Protein AF-A0A7S2I4Z0-F1 (afdb_monomer_lite)

InterPro domains:
  IPR001878 Zinc finger, CCHC-type [PS50158] (316-329)
  IPR001878 Zinc finger, CCHC-type [PS50158] (335-350)
  IPR001878 Zinc finger, CCHC-type [SM00343] (315-331)
  IPR001878 Zinc finger, CCHC-type [SM00343] (335-351)
  IPR036875 Zinc finger, CCHC-type superfamily [SSF57756] (309-352)
  IPR039478 Protein FAM184A/B, N-terminal [PF15665] (42-217)

Organism: NCBI:txid1333877

Radius of gyration: 110.77 Å; chains: 1; bounding box: 185×54×298 Å

Sequence (407 aa):
PATRARRKDRRPSLEAWPAGGRMDRDETHNMLSKKVAQLTKVIFHLNTRNDEADLHLSAAHEAHEKEIEQILQDANAKVQRVADAAKAASGGAVAKQVEALKAAFDDERREAMKEVQNLRLTLNARESKNTAAWTERIQKMSSEVLAMKQQAAQQATEFKAALHKADERHAAKQAELEDQHKAEVERLTNEHDATLQASSQREREAREAAEAELRQSFDTQLAEVVRRLDERSGRVTELETELQEANRRLQEGLASGDDALRRAQEERAQLSAELERCRADLAAAGTAAEEAAARAAEATAREAAREERKARGPMCYACGEFGHVEARCALRRPRCLECGLPGHLRRECPARPQVAAVRCVVVRDDAEVRSECSAATASTAASAAEAAPAAEDREVRRLAKKLREID

pLDDT: mean 76.95, std 22.09, range [25.97, 98.5]

Structure (mmCIF, N/CA/C/O backbone):
data_AF-A0A7S2I4Z0-F1
#
_entry.id   AF-A0A7S2I4Z0-F1
#
loop_
_atom_site.group_PDB
_atom_site.id
_atom_site.type_symbol
_atom_site.label_atom_id
_atom_site.label_alt_id
_atom_site.label_comp_id
_atom_site.label_asym_id
_atom_site.label_entity_id
_atom_site.label_seq_id
_atom_site.pdbx_PDB_ins_code
_atom_site.Cartn_x
_atom_site.Cartn_y
_atom_site.Cartn_z
_atom_site.occupancy
_atom_site.B_iso_or_equiv
_atom_site.auth_seq_id
_atom_site.auth_comp_id
_atom_site.auth_asym_id
_atom_site.auth_atom_id
_atom_site.pdbx_PDB_model_num
ATOM 1 N N . PRO A 1 1 ? -16.895 10.102 85.262 1.00 39.62 1 PRO A N 1
ATOM 2 C CA . PRO A 1 1 ? -17.394 9.041 86.175 1.00 39.62 1 PRO A CA 1
ATOM 3 C C . PRO A 1 1 ? -18.359 8.092 85.425 1.00 39.62 1 PRO A C 1
ATOM 5 O O . PRO A 1 1 ? -19.395 8.539 84.971 1.00 39.62 1 PRO A O 1
ATOM 8 N N . ALA A 1 2 ? -18.094 6.820 85.149 1.00 40.59 2 ALA A N 1
ATOM 9 C CA . ALA A 1 2 ? -17.121 5.885 85.676 1.00 40.59 2 ALA A CA 1
ATOM 10 C C . ALA A 1 2 ? -16.863 4.780 84.620 1.00 40.59 2 ALA A C 1
ATOM 12 O O . ALA A 1 2 ? -17.765 4.353 83.904 1.00 40.59 2 ALA A O 1
ATOM 13 N N . THR A 1 3 ? -15.590 4.396 84.502 1.00 41.62 3 THR A N 1
ATOM 14 C CA . THR A 1 3 ? -15.087 3.038 84.214 1.00 41.62 3 THR A CA 1
ATOM 15 C C . THR A 1 3 ? -15.778 2.193 83.129 1.00 41.62 3 THR A C 1
ATOM 17 O O . THR A 1 3 ? -16.276 1.098 83.380 1.00 41.62 3 THR A O 1
ATOM 20 N N . ARG A 1 4 ? -15.643 2.598 81.857 1.00 39.31 4 ARG A N 1
ATOM 21 C CA . ARG A 1 4 ? -15.743 1.658 80.723 1.00 39.31 4 ARG A CA 1
ATOM 22 C C . ARG A 1 4 ? -14.470 0.810 80.686 1.00 39.31 4 ARG A C 1
ATOM 24 O O . ARG A 1 4 ? -13.499 1.160 80.017 1.00 39.31 4 ARG A O 1
ATOM 31 N N . ALA A 1 5 ? -14.451 -0.281 81.450 1.00 42.22 5 ALA A N 1
ATOM 32 C CA . ALA A 1 5 ? -13.404 -1.289 81.361 1.00 42.22 5 ALA A CA 1
ATOM 33 C C . ALA A 1 5 ? -13.372 -1.822 79.920 1.00 42.22 5 ALA A C 1
ATOM 35 O O . ALA A 1 5 ? -14.239 -2.590 79.501 1.00 42.22 5 ALA A O 1
ATOM 36 N N . ARG A 1 6 ? -12.386 -1.366 79.138 1.00 41.16 6 ARG A N 1
ATOM 37 C CA . ARG A 1 6 ? -12.014 -1.962 77.855 1.00 41.16 6 ARG A CA 1
ATOM 38 C C . ARG A 1 6 ? -11.678 -3.425 78.134 1.00 41.16 6 ARG A C 1
ATOM 40 O O . ARG A 1 6 ? -10.560 -3.734 78.544 1.00 41.16 6 ARG A O 1
ATOM 47 N N . ARG A 1 7 ? -12.636 -4.332 77.921 1.00 42.47 7 ARG A N 1
ATOM 48 C CA . ARG A 1 7 ? -12.312 -5.739 77.696 1.00 42.47 7 ARG A CA 1
ATOM 49 C C . ARG A 1 7 ? -11.372 -5.739 76.496 1.00 42.47 7 ARG A C 1
ATOM 51 O O . ARG A 1 7 ? -11.757 -5.365 75.396 1.00 42.47 7 ARG A O 1
ATOM 58 N N . LYS A 1 8 ? -10.098 -6.027 76.764 1.00 42.50 8 LYS A N 1
ATOM 59 C CA . LYS A 1 8 ? -9.087 -6.327 75.755 1.00 42.50 8 LYS A CA 1
ATOM 60 C C . LYS A 1 8 ? -9.685 -7.449 74.910 1.00 42.50 8 LYS A C 1
ATOM 62 O O . LYS A 1 8 ? -9.740 -8.583 75.383 1.00 42.50 8 LYS A O 1
ATOM 67 N N . ASP A 1 9 ? -10.154 -7.124 73.709 1.00 39.38 9 ASP A N 1
ATOM 68 C CA . ASP A 1 9 ? -10.443 -8.101 72.666 1.00 39.38 9 ASP A CA 1
ATOM 69 C C . ASP A 1 9 ? -9.125 -8.804 72.334 1.00 39.38 9 ASP A C 1
ATOM 71 O O . ASP A 1 9 ? -8.406 -8.453 71.402 1.00 39.38 9 ASP A O 1
ATOM 75 N N . ARG A 1 10 ? -8.765 -9.804 73.143 1.00 44.16 10 ARG A N 1
ATOM 76 C CA . ARG A 1 10 ? -7.852 -10.861 72.729 1.00 44.16 10 ARG A CA 1
ATOM 77 C C . ARG A 1 10 ? -8.637 -11.719 71.743 1.00 44.16 10 ARG A C 1
ATOM 79 O O . ARG A 1 10 ? -9.076 -12.812 72.084 1.00 44.16 10 ARG A O 1
ATOM 86 N N . ARG A 1 11 ? -8.846 -11.215 70.521 1.00 42.38 11 ARG A N 1
ATOM 87 C CA . ARG A 1 11 ? -9.085 -12.119 69.395 1.00 42.38 11 ARG A CA 1
ATOM 88 C C . ARG A 1 11 ? -7.871 -13.050 69.353 1.00 42.38 11 ARG A C 1
ATOM 90 O O . ARG A 1 11 ? -6.747 -12.540 69.367 1.00 42.38 11 ARG A O 1
ATOM 97 N N . PRO A 1 12 ? -8.053 -14.380 69.359 1.00 43.62 12 PRO A N 1
ATOM 98 C CA . PRO A 1 12 ? -6.963 -15.278 69.028 1.00 43.62 12 PRO A CA 1
ATOM 99 C C . PRO A 1 12 ? -6.443 -14.826 67.666 1.00 43.62 12 PRO A C 1
ATOM 101 O O . PRO A 1 12 ? -7.236 -14.664 66.737 1.00 43.62 12 PRO A O 1
ATOM 104 N N . SER A 1 13 ? -5.147 -14.534 67.576 1.00 47.03 13 SER A N 1
ATOM 105 C CA . SER A 1 13 ? -4.494 -14.305 66.294 1.00 47.03 13 SER A CA 1
ATOM 106 C C . SER A 1 13 ? -4.725 -15.568 65.471 1.00 47.03 13 SER A C 1
ATOM 108 O O . SER A 1 13 ? -4.127 -16.603 65.753 1.00 47.03 13 SER A O 1
ATOM 110 N N . LEU A 1 14 ? -5.679 -15.519 64.541 1.00 52.72 14 LEU A N 1
ATOM 111 C CA . LEU A 1 14 ? -5.873 -16.561 63.546 1.00 52.72 14 LEU A CA 1
ATOM 112 C C . LEU A 1 14 ? -4.606 -16.536 62.700 1.00 52.72 14 LEU A C 1
ATOM 114 O O . LEU A 1 14 ? -4.441 -15.645 61.871 1.00 52.72 14 LEU A O 1
ATOM 118 N N . GLU A 1 15 ? -3.684 -17.454 62.983 1.00 53.59 15 GLU A N 1
ATOM 119 C CA . GLU A 1 15 ? -2.515 -17.691 62.145 1.00 53.59 15 GLU A CA 1
ATOM 120 C C . GLU A 1 15 ? -3.010 -17.894 60.708 1.00 53.59 15 GLU A C 1
ATOM 122 O O . GLU A 1 15 ? -3.725 -18.853 60.396 1.00 53.59 15 GLU A O 1
ATOM 127 N N . ALA A 1 16 ? -2.710 -16.911 59.857 1.00 57.97 16 ALA A N 1
ATOM 128 C CA . ALA A 1 16 ? -3.032 -16.951 58.445 1.00 57.97 16 ALA A CA 1
ATOM 129 C C . ALA A 1 16 ? -2.301 -18.140 57.815 1.00 57.97 16 ALA A C 1
ATOM 131 O O . ALA A 1 16 ? -1.115 -18.356 58.064 1.00 57.97 16 ALA A O 1
ATOM 132 N N . TRP A 1 17 ? -3.019 -18.925 57.013 1.00 56.53 17 TRP A N 1
ATOM 133 C CA . TRP A 1 17 ? -2.423 -20.025 56.262 1.00 56.53 17 TRP A CA 1
ATOM 134 C C . TRP A 1 17 ? -1.364 -19.470 55.301 1.00 56.53 17 TRP A C 1
ATOM 136 O O . TRP A 1 17 ? -1.686 -18.546 54.549 1.00 56.53 17 TRP A O 1
ATOM 146 N N . PRO A 1 18 ? -0.125 -19.994 55.295 1.00 50.50 18 PRO A N 1
ATOM 147 C CA . PRO A 1 18 ? 0.865 -19.565 54.326 1.00 50.50 18 PRO A CA 1
ATOM 148 C C . PRO A 1 18 ? 0.427 -20.055 52.944 1.00 50.50 18 PRO A C 1
ATOM 150 O O . PRO A 1 18 ? 0.308 -21.253 52.685 1.00 50.50 18 PRO A O 1
ATOM 153 N N . ALA A 1 19 ? 0.132 -19.108 52.060 1.00 53.25 19 ALA A N 1
ATOM 154 C CA . ALA A 1 19 ? -0.179 -19.396 50.674 1.00 53.25 19 ALA A CA 1
ATOM 155 C C . ALA A 1 19 ? 1.104 -19.842 49.954 1.00 53.25 19 ALA A C 1
ATOM 157 O O . ALA A 1 19 ? 2.023 -19.046 49.786 1.00 53.25 19 ALA A O 1
ATOM 158 N N . GLY A 1 20 ? 1.146 -21.101 49.502 1.00 55.28 20 GLY A N 1
ATOM 159 C CA . GLY A 1 20 ? 2.001 -21.485 48.372 1.00 55.28 20 GLY A CA 1
ATOM 160 C C . GLY A 1 20 ? 3.216 -22.385 48.628 1.00 55.28 20 GLY A C 1
ATOM 161 O O . GLY A 1 20 ? 4.209 -22.234 47.925 1.00 55.28 20 GLY A O 1
ATOM 162 N N . GLY A 1 21 ? 3.154 -23.363 49.538 1.00 56.47 21 GLY A N 1
ATOM 163 C CA . GLY A 1 21 ? 4.144 -24.453 49.609 1.00 56.47 21 GLY A CA 1
ATOM 164 C C . GLY A 1 21 ? 3.469 -25.816 49.777 1.00 56.47 21 GLY A C 1
ATOM 165 O O . GLY A 1 21 ? 2.494 -25.914 50.518 1.00 56.47 21 GLY A O 1
ATOM 166 N N . ARG A 1 22 ? 3.956 -26.868 49.091 1.00 59.41 22 ARG A N 1
ATOM 167 C CA . ARG A 1 22 ? 3.558 -28.267 49.355 1.00 59.41 22 ARG A CA 1
ATOM 168 C C . ARG A 1 22 ? 3.965 -28.609 50.791 1.00 59.41 22 ARG A C 1
ATOM 170 O O . ARG A 1 22 ? 5.100 -29.008 51.018 1.00 59.41 22 ARG A O 1
ATOM 177 N N . MET A 1 23 ? 3.064 -28.384 51.742 1.00 58.22 23 MET A N 1
ATOM 178 C CA . MET A 1 23 ? 3.255 -28.811 53.124 1.00 58.22 23 MET A CA 1
ATOM 179 C C . MET A 1 23 ? 3.279 -30.338 53.155 1.00 58.22 23 MET A C 1
ATOM 181 O O . MET A 1 23 ? 2.482 -30.984 52.468 1.00 58.22 23 MET A O 1
ATOM 185 N N . ASP A 1 24 ? 4.205 -30.903 53.925 1.00 67.81 24 ASP A N 1
ATOM 186 C CA . ASP A 1 24 ? 4.286 -32.346 54.108 1.00 67.81 24 ASP A CA 1
ATOM 187 C C . ASP A 1 24 ? 2.973 -32.871 54.718 1.00 67.81 24 ASP A C 1
ATOM 189 O O . ASP A 1 24 ? 2.269 -32.163 55.454 1.00 67.81 24 ASP A O 1
ATOM 193 N N . ARG A 1 25 ? 2.598 -34.111 54.387 1.00 72.69 25 ARG A N 1
ATOM 194 C CA . ARG A 1 25 ? 1.317 -34.698 54.817 1.00 72.69 25 ARG A CA 1
ATOM 195 C C . ARG A 1 25 ? 1.189 -34.661 56.343 1.00 72.69 25 ARG A C 1
ATOM 197 O O . ARG A 1 25 ? 0.108 -34.387 56.861 1.00 72.69 25 ARG A O 1
ATOM 204 N N . ASP A 1 26 ? 2.302 -34.836 57.045 1.00 75.62 26 ASP A N 1
ATOM 205 C CA . ASP A 1 26 ? 2.349 -34.821 58.503 1.00 75.62 26 ASP A CA 1
ATOM 206 C C . ASP A 1 26 ? 2.212 -33.399 59.077 1.00 75.62 26 ASP A C 1
ATOM 208 O O . ASP A 1 26 ? 1.552 -33.210 60.099 1.00 75.62 26 ASP A O 1
ATOM 212 N N . GLU A 1 27 ? 2.717 -32.371 58.390 1.00 75.69 27 GLU A N 1
ATOM 213 C CA . GLU A 1 27 ? 2.558 -30.959 58.773 1.00 75.69 27 GLU A CA 1
ATOM 214 C C . GLU A 1 27 ? 1.107 -30.480 58.635 1.00 75.69 27 GLU A C 1
ATOM 216 O O . GLU A 1 27 ? 0.560 -29.847 59.546 1.00 75.69 27 GLU A O 1
ATOM 221 N N . THR A 1 28 ? 0.452 -30.833 57.524 1.00 75.44 28 THR A N 1
ATOM 222 C CA . THR A 1 28 ? -0.976 -30.537 57.319 1.00 75.44 28 THR A CA 1
ATOM 223 C C . THR A 1 28 ? -1.849 -31.273 58.331 1.00 75.44 28 THR A C 1
ATOM 225 O O . THR A 1 28 ? -2.746 -30.662 58.917 1.00 75.44 28 THR A O 1
ATOM 228 N N . HIS A 1 29 ? -1.552 -32.547 58.613 1.00 78.81 29 HIS A N 1
ATOM 229 C CA . HIS A 1 29 ? -2.239 -33.330 59.637 1.00 78.81 29 HIS A CA 1
ATOM 230 C C . HIS A 1 29 ? -2.049 -32.729 61.038 1.00 78.81 29 HIS A C 1
ATOM 232 O O . HIS A 1 29 ? -2.997 -32.678 61.822 1.00 78.81 29 HIS A O 1
ATOM 238 N N . ASN A 1 30 ? -0.863 -32.204 61.354 1.00 82.12 30 ASN A N 1
ATOM 239 C CA . ASN A 1 30 ? -0.581 -31.557 62.636 1.00 82.12 30 ASN A CA 1
ATOM 240 C C . ASN A 1 30 ? -1.307 -30.199 62.766 1.00 82.12 30 ASN A C 1
ATOM 242 O O . ASN A 1 30 ? -1.891 -29.906 63.810 1.00 82.12 30 ASN A O 1
ATOM 246 N N . MET A 1 31 ? -1.380 -29.392 61.698 1.00 79.88 31 MET A N 1
ATOM 247 C CA . MET A 1 31 ? -2.215 -28.176 61.671 1.00 79.88 31 MET A CA 1
ATOM 248 C C . MET A 1 31 ? -3.712 -28.483 61.786 1.00 79.88 31 MET A C 1
ATOM 250 O O . MET A 1 31 ? -4.419 -27.804 62.533 1.00 79.88 31 MET A O 1
ATOM 254 N N . LEU A 1 32 ? -4.200 -29.504 61.077 1.00 79.31 32 LEU A N 1
ATOM 255 C CA . LEU A 1 32 ? -5.574 -29.992 61.197 1.00 79.31 32 LEU A CA 1
ATOM 256 C C . LEU A 1 32 ? -5.852 -30.448 62.629 1.00 79.31 32 LEU A C 1
ATOM 258 O O . LEU A 1 32 ? -6.835 -30.012 63.214 1.00 79.31 32 LEU A O 1
ATOM 262 N N . SER A 1 33 ? -4.947 -31.217 63.231 1.00 83.62 33 SER A N 1
ATOM 263 C CA . SER A 1 33 ? -5.052 -31.675 64.621 1.00 83.62 33 SER A CA 1
ATOM 264 C C . SER A 1 33 ? -5.097 -30.503 65.608 1.00 83.62 33 SER A C 1
ATOM 266 O O . SER A 1 33 ? -5.930 -30.491 66.513 1.00 83.62 33 SER A O 1
ATOM 268 N N . LYS A 1 34 ? -4.276 -29.462 65.405 1.00 86.88 34 LYS A N 1
ATOM 269 C CA . LYS A 1 34 ? -4.319 -28.223 66.205 1.00 86.88 34 LYS A CA 1
ATOM 270 C C . LYS A 1 34 ? -5.639 -27.472 66.033 1.00 86.88 34 LYS A C 1
ATOM 272 O O . LYS A 1 34 ? -6.193 -26.999 67.023 1.00 86.88 34 LYS A O 1
ATOM 277 N N . LYS A 1 35 ? -6.169 -27.379 64.809 1.00 86.56 35 LYS A N 1
ATOM 278 C CA . LYS A 1 35 ? -7.474 -26.754 64.538 1.00 86.56 35 LYS A CA 1
ATOM 279 C C . LYS A 1 35 ? -8.634 -27.552 65.123 1.00 86.56 35 LYS A C 1
ATOM 281 O O . LYS A 1 35 ? -9.536 -26.949 65.693 1.00 86.56 35 LYS A O 1
ATOM 286 N N . VAL A 1 36 ? -8.591 -28.880 65.036 1.00 86.69 36 VAL A N 1
ATOM 287 C CA . VAL A 1 36 ? -9.553 -29.778 65.682 1.00 86.69 36 VAL A CA 1
ATOM 288 C C . VAL A 1 36 ? -9.501 -29.565 67.192 1.00 86.69 36 VAL A C 1
ATOM 290 O O . VAL A 1 36 ? -10.533 -29.288 67.782 1.00 86.69 36 VAL A O 1
ATOM 293 N N . ALA A 1 37 ? -8.318 -29.546 67.813 1.00 86.06 37 ALA A N 1
ATOM 294 C CA . ALA A 1 37 ? -8.177 -29.274 69.245 1.00 86.06 37 ALA A CA 1
ATOM 295 C C . ALA A 1 37 ? -8.682 -27.874 69.651 1.00 86.06 37 ALA A C 1
ATOM 297 O O . ALA A 1 37 ? -9.336 -27.725 70.686 1.00 86.06 37 ALA A O 1
ATOM 298 N N . GLN A 1 38 ? -8.420 -26.841 68.840 1.00 83.88 38 GLN A N 1
ATOM 299 C CA . GLN A 1 38 ? -8.950 -25.490 69.061 1.00 83.88 38 GLN A CA 1
ATOM 300 C C . GLN A 1 38 ? -10.481 -25.452 68.961 1.00 83.88 38 GLN A C 1
ATOM 302 O O . GLN A 1 38 ? -11.123 -24.872 69.835 1.00 83.88 38 GLN A O 1
ATOM 307 N N . LEU A 1 39 ? -11.070 -26.091 67.946 1.00 88.56 39 LEU A N 1
ATOM 308 C CA . LEU A 1 39 ? -12.522 -26.224 67.795 1.00 88.56 39 LEU A CA 1
ATOM 309 C C . LEU A 1 39 ? -13.133 -27.000 68.960 1.00 88.56 39 LEU A C 1
ATOM 311 O O . LEU A 1 39 ? -14.083 -26.509 69.557 1.00 88.56 39 LEU A O 1
ATOM 315 N N . THR A 1 40 ? -12.553 -28.134 69.356 1.00 90.62 40 THR A N 1
ATOM 316 C CA . THR A 1 40 ? -12.998 -28.913 70.521 1.00 90.62 40 THR A CA 1
ATOM 317 C C . THR A 1 40 ? -12.988 -28.063 71.790 1.00 90.62 40 THR A C 1
ATOM 319 O O . THR A 1 40 ? -13.932 -28.121 72.571 1.00 90.62 40 THR A O 1
ATOM 322 N N . LYS A 1 41 ? -11.975 -27.207 71.980 1.00 92.44 41 LYS A N 1
ATOM 323 C CA . LYS A 1 41 ? -11.907 -26.283 73.123 1.00 92.44 41 LYS A CA 1
ATOM 324 C C . LYS A 1 41 ? -12.993 -25.204 73.082 1.00 92.44 41 LYS A C 1
ATOM 326 O O . LYS A 1 41 ? -13.542 -24.859 74.126 1.00 92.44 41 LYS A O 1
ATOM 331 N N . VAL A 1 42 ? -13.302 -24.666 71.902 1.00 90.88 42 VAL A N 1
ATOM 332 C CA . VAL A 1 42 ? -14.384 -23.683 71.723 1.00 90.88 42 VAL A CA 1
ATOM 333 C C . VAL A 1 42 ? -15.750 -24.333 71.931 1.00 90.88 42 VAL A C 1
ATOM 335 O O . VAL A 1 42 ? -16.574 -23.759 72.634 1.00 90.88 42 V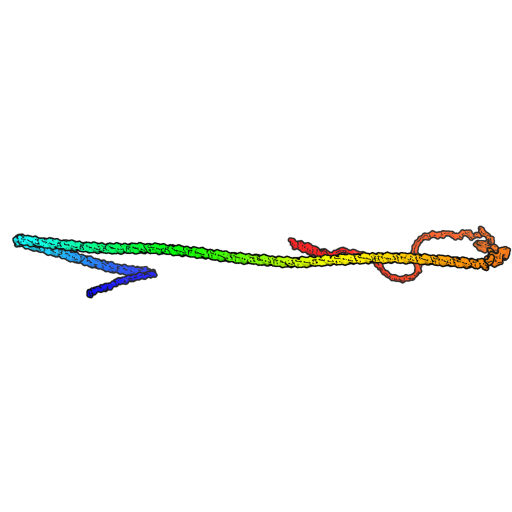AL A O 1
ATOM 338 N N . ILE A 1 43 ? -15.971 -25.528 71.378 1.00 89.56 43 ILE A N 1
ATOM 339 C CA . ILE A 1 43 ? -17.200 -26.311 71.561 1.00 89.56 43 ILE A CA 1
ATOM 340 C C . ILE A 1 43 ? -17.392 -26.631 73.039 1.00 89.56 43 ILE A C 1
ATOM 342 O O . ILE A 1 43 ? -18.462 -26.369 73.571 1.00 89.56 43 ILE A O 1
ATOM 346 N N . PHE A 1 44 ? -16.349 -27.107 73.724 1.00 93.50 44 PHE A N 1
ATOM 347 C CA . PHE A 1 44 ? -16.402 -27.351 75.162 1.00 93.50 44 PHE A CA 1
ATOM 348 C C . PHE A 1 44 ? -16.779 -26.080 75.924 1.00 93.50 44 PHE A C 1
ATOM 350 O O . PHE A 1 44 ? -17.721 -26.109 76.696 1.00 93.50 44 PHE A O 1
ATOM 357 N N . HIS A 1 45 ? -16.125 -24.943 75.660 1.00 90.88 45 HIS A N 1
ATOM 358 C CA . HIS A 1 45 ? -16.447 -23.691 76.350 1.00 90.88 45 HIS A CA 1
ATOM 359 C C . HIS A 1 45 ? -17.875 -23.198 76.051 1.00 90.88 45 HIS A C 1
ATOM 361 O O . HIS A 1 45 ? -18.532 -22.657 76.941 1.00 90.88 45 HIS A O 1
ATOM 367 N N . LEU A 1 46 ? -18.354 -23.331 74.813 1.00 90.50 46 LEU A N 1
ATOM 368 C CA . LEU A 1 46 ? -19.725 -22.964 74.455 1.00 90.50 46 LEU A CA 1
ATOM 369 C C . LEU A 1 46 ? -20.734 -23.872 75.150 1.00 90.50 46 LEU A C 1
ATOM 371 O O . LEU A 1 46 ? -21.681 -23.350 75.724 1.00 90.50 46 LEU A O 1
ATOM 375 N N . ASN A 1 47 ? -20.491 -25.182 75.160 1.00 92.62 47 ASN A N 1
ATOM 376 C CA . ASN A 1 47 ? -21.332 -26.144 75.861 1.00 92.62 47 ASN A CA 1
ATOM 377 C C . ASN A 1 47 ? -21.314 -25.873 77.361 1.00 92.62 47 ASN A C 1
ATOM 379 O O . ASN A 1 47 ? -22.375 -25.661 77.910 1.00 92.62 47 ASN A O 1
ATOM 383 N N . THR A 1 48 ? -20.149 -25.705 77.996 1.00 92.69 48 THR A N 1
ATOM 384 C CA . THR A 1 48 ? -20.063 -25.340 79.420 1.00 92.69 48 THR A CA 1
ATOM 385 C C . THR A 1 48 ? -20.837 -24.065 79.727 1.00 92.69 48 THR A C 1
ATOM 387 O O . THR A 1 48 ? -21.537 -23.998 80.725 1.00 92.69 48 THR A O 1
ATOM 390 N N . ARG A 1 49 ? -20.752 -23.045 78.867 1.00 92.44 49 ARG A N 1
ATOM 391 C CA . ARG A 1 49 ? -21.486 -21.793 79.075 1.00 92.44 49 ARG A CA 1
ATOM 392 C C . ARG A 1 49 ? -22.992 -21.949 78.852 1.00 92.44 49 ARG A C 1
ATOM 394 O O . ARG A 1 49 ? -23.769 -21.223 79.464 1.00 92.44 49 ARG A O 1
ATOM 401 N N . ASN A 1 50 ? -23.393 -22.842 77.953 1.00 91.88 50 ASN A N 1
ATOM 402 C CA . ASN A 1 50 ? -24.790 -23.186 77.737 1.00 91.88 50 ASN A CA 1
ATOM 403 C C . ASN A 1 50 ? -25.328 -24.006 78.916 1.00 91.88 50 ASN A C 1
ATOM 405 O O . ASN A 1 50 ? -26.345 -23.632 79.476 1.00 91.88 50 ASN A O 1
ATOM 409 N N . ASP A 1 51 ? -24.579 -25.011 79.369 1.00 92.75 51 ASP A N 1
ATOM 410 C CA . ASP A 1 51 ? -24.860 -25.817 80.557 1.00 92.75 51 ASP A CA 1
ATOM 411 C C . ASP A 1 51 ? -24.976 -24.921 81.804 1.00 92.75 51 ASP A C 1
ATOM 413 O O . ASP A 1 51 ? -25.907 -25.071 82.587 1.00 92.75 51 ASP A O 1
ATOM 417 N N . GLU A 1 52 ? -24.080 -23.939 81.977 1.00 92.44 52 GLU A N 1
ATOM 418 C CA . GLU A 1 52 ? -24.163 -22.913 83.030 1.00 92.44 52 GLU A CA 1
ATOM 419 C C . GLU A 1 52 ? -25.441 -22.066 82.913 1.00 92.44 52 GLU A C 1
ATOM 421 O O . GLU A 1 52 ? -26.081 -21.770 83.922 1.00 92.44 52 GLU A O 1
ATOM 426 N N . ALA A 1 53 ? -25.832 -21.664 81.699 1.00 90.69 53 ALA A N 1
ATOM 427 C CA . ALA A 1 53 ? -27.062 -20.904 81.473 1.00 90.69 53 ALA A CA 1
ATOM 428 C C . ALA A 1 53 ? -28.316 -21.744 81.766 1.00 90.69 53 ALA A C 1
ATOM 430 O O . ALA A 1 53 ? -29.252 -21.241 82.390 1.00 90.69 53 ALA A O 1
ATOM 431 N N . ASP A 1 54 ? -28.306 -23.018 81.381 1.00 91.69 54 ASP A N 1
ATOM 432 C CA . ASP A 1 54 ? -29.372 -23.981 81.649 1.00 91.69 54 ASP A CA 1
ATOM 433 C C . ASP A 1 54 ? -29.478 -24.269 83.156 1.00 91.69 54 ASP A C 1
ATOM 435 O O . ASP A 1 54 ? -30.576 -24.257 83.713 1.00 91.69 54 ASP A O 1
ATOM 439 N N . LEU A 1 55 ? -28.345 -24.402 83.855 1.00 93.75 55 LEU A N 1
ATOM 440 C CA . LEU A 1 55 ? -28.274 -24.476 85.319 1.00 93.75 55 LEU A CA 1
ATOM 441 C C . LEU A 1 55 ? -28.867 -23.226 85.983 1.00 93.75 55 LEU A C 1
ATOM 443 O O . LEU A 1 55 ? -29.632 -23.348 86.939 1.00 93.75 55 LEU A O 1
ATOM 447 N N . HIS A 1 56 ? -28.555 -22.024 85.485 1.00 92.19 56 HIS A N 1
ATOM 448 C CA . HIS A 1 56 ? -29.128 -20.778 86.005 1.00 92.19 56 HIS A CA 1
ATOM 449 C C . HIS A 1 56 ? -30.643 -20.693 85.792 1.00 92.19 56 HIS A C 1
ATOM 451 O O . HIS A 1 56 ? -31.359 -20.274 86.704 1.00 92.19 56 HIS A O 1
ATOM 457 N N . LEU A 1 57 ? -31.134 -21.095 84.617 1.00 90.38 57 LEU A N 1
ATOM 458 C CA . LEU A 1 57 ? -32.567 -21.157 84.324 1.00 90.38 57 LEU A CA 1
ATOM 459 C C . LEU A 1 57 ? -33.277 -22.171 85.226 1.00 90.38 57 LEU A C 1
ATOM 461 O O . LEU A 1 57 ? -34.308 -21.840 85.809 1.00 90.38 57 LEU A O 1
ATOM 465 N N . SER A 1 58 ? -32.703 -23.364 85.399 1.00 91.50 58 SER A N 1
ATOM 466 C CA . SER A 1 58 ? -33.249 -24.402 86.279 1.00 91.50 58 SER A CA 1
ATOM 467 C C . SER A 1 58 ? -33.282 -23.943 87.737 1.00 91.50 58 SER A C 1
ATOM 469 O O . SER A 1 58 ? -34.297 -24.098 88.408 1.00 91.50 58 SER A O 1
ATOM 471 N N . ALA A 1 59 ? -32.217 -23.299 88.222 1.00 93.38 59 ALA A N 1
ATOM 472 C CA . ALA A 1 59 ? -32.166 -22.768 89.582 1.00 93.38 59 ALA A CA 1
ATOM 473 C C . ALA A 1 59 ? -33.207 -21.660 89.820 1.00 93.38 59 ALA A C 1
ATOM 475 O O . ALA A 1 59 ? -33.822 -21.613 90.885 1.00 93.38 59 ALA A O 1
ATOM 476 N N . ALA A 1 60 ? -33.427 -20.777 88.838 1.00 90.25 60 ALA A N 1
ATOM 477 C CA . ALA A 1 60 ? -34.475 -19.760 88.913 1.00 90.25 60 ALA A CA 1
ATOM 478 C C . ALA A 1 60 ? -35.879 -20.388 88.912 1.00 90.25 60 ALA A C 1
ATOM 480 O O . ALA A 1 60 ? -36.739 -19.960 89.679 1.00 90.25 60 ALA A O 1
ATOM 481 N N . HIS A 1 61 ? -36.098 -21.428 88.101 1.00 92.62 61 HIS A N 1
ATOM 482 C CA . HIS A 1 61 ? -37.353 -22.178 88.080 1.00 92.62 61 HIS A CA 1
ATOM 483 C C . HIS A 1 61 ? -37.637 -22.850 89.428 1.00 92.62 61 HIS A C 1
ATOM 485 O O . HIS A 1 61 ? -38.694 -22.622 90.006 1.00 92.62 61 HIS A O 1
ATOM 491 N N . GLU A 1 62 ? -36.674 -23.596 89.978 1.00 93.31 62 GLU A N 1
ATOM 492 C CA . GLU A 1 62 ? -36.810 -24.248 91.286 1.00 93.31 62 GLU A CA 1
ATOM 493 C C . GLU A 1 62 ? -37.038 -23.244 92.423 1.00 93.31 62 GLU A C 1
ATOM 495 O O . GLU A 1 62 ? -37.776 -23.524 93.368 1.00 93.31 62 GLU A O 1
ATOM 500 N N . ALA A 1 63 ? -36.393 -22.074 92.367 1.00 92.69 63 ALA A N 1
ATOM 501 C CA . ALA A 1 63 ? -36.611 -21.015 93.347 1.00 92.69 63 ALA A CA 1
ATOM 502 C C . ALA A 1 63 ? -38.052 -20.486 93.285 1.00 92.69 63 ALA A C 1
ATOM 504 O O . ALA A 1 63 ? -38.692 -20.352 94.328 1.00 92.69 63 ALA A O 1
ATOM 505 N N . HIS A 1 64 ? -38.577 -20.245 92.079 1.00 89.50 64 HIS A N 1
ATOM 506 C CA . HIS A 1 64 ? -39.966 -19.831 91.891 1.00 89.50 64 HIS A CA 1
ATOM 507 C C . HIS A 1 64 ? -40.966 -20.925 92.283 1.00 89.50 64 HIS A C 1
ATOM 509 O O . HIS A 1 64 ? -41.976 -20.614 92.905 1.00 89.50 64 HIS A O 1
ATOM 515 N N . GLU A 1 65 ? -40.693 -22.198 91.992 1.00 92.94 65 GLU A N 1
ATOM 516 C CA . GLU A 1 65 ? -41.545 -23.312 92.430 1.00 92.94 65 GLU A CA 1
ATOM 517 C C . GLU A 1 65 ? -41.619 -23.402 93.957 1.00 92.94 65 GLU A C 1
ATOM 519 O O . GLU A 1 65 ? -42.715 -23.488 94.510 1.00 92.94 65 GLU A O 1
ATOM 524 N N . LYS A 1 66 ? -40.480 -23.281 94.653 1.00 92.94 66 LYS A N 1
ATOM 525 C CA . LYS A 1 66 ? -40.444 -23.242 96.125 1.00 92.94 66 LYS A CA 1
ATOM 526 C C . LYS A 1 66 ? -41.210 -22.048 96.691 1.00 92.94 66 LYS A C 1
ATOM 528 O O . LYS A 1 66 ? -41.911 -22.192 97.690 1.00 92.94 66 LYS A O 1
ATOM 533 N N . GLU A 1 67 ? -41.096 -20.879 96.065 1.00 93.69 67 GLU A N 1
ATOM 534 C CA . GLU A 1 67 ? -41.839 -19.682 96.470 1.00 93.69 67 GLU A CA 1
ATOM 535 C C . GLU A 1 67 ? -43.354 -19.874 96.288 1.00 93.69 67 GLU A C 1
ATOM 537 O O . GLU A 1 67 ? -44.128 -19.557 97.191 1.00 93.69 67 GLU A O 1
ATOM 542 N N . ILE A 1 68 ? -43.787 -20.479 95.175 1.00 90.00 68 ILE A N 1
ATOM 543 C CA . ILE A 1 68 ? -45.193 -20.836 94.934 1.00 90.00 68 ILE A CA 1
ATOM 544 C C . ILE A 1 68 ? -45.689 -21.829 95.991 1.00 90.00 68 ILE A C 1
ATOM 546 O O . ILE A 1 68 ? -46.752 -21.618 96.576 1.00 90.00 68 ILE A O 1
ATOM 550 N N . GLU A 1 69 ? -44.931 -22.891 96.269 1.00 91.25 69 GLU A N 1
ATOM 551 C CA . GLU A 1 69 ? -45.275 -23.871 97.303 1.00 91.25 69 GLU A CA 1
ATOM 552 C C . GLU A 1 69 ? -45.405 -23.219 98.682 1.00 91.25 69 GLU A C 1
ATOM 554 O O . GLU A 1 69 ? -46.364 -23.494 99.407 1.00 91.25 69 GLU A O 1
ATOM 559 N N . GLN A 1 70 ? -44.490 -22.313 99.029 1.00 92.12 70 GLN A N 1
ATOM 560 C CA . GLN A 1 70 ? -44.523 -21.590 100.295 1.00 92.12 70 GLN A CA 1
ATOM 561 C C . GLN A 1 70 ? -45.736 -20.655 100.389 1.00 92.12 70 GLN A C 1
ATOM 563 O O . GLN A 1 70 ? -46.427 -20.656 101.409 1.00 92.12 70 GLN A O 1
ATOM 568 N N . ILE A 1 71 ? -46.064 -19.925 99.317 1.00 88.69 71 ILE A N 1
ATOM 569 C CA . ILE A 1 71 ? -47.275 -19.092 99.241 1.00 88.69 71 ILE A CA 1
ATOM 570 C C . ILE A 1 71 ? -48.535 -19.951 99.412 1.00 88.69 71 ILE A C 1
ATOM 572 O O . ILE A 1 71 ? -49.447 -19.564 100.145 1.00 88.69 71 ILE A O 1
ATOM 576 N N . LEU A 1 72 ? -48.596 -21.126 98.775 1.00 87.94 72 LEU A N 1
ATOM 577 C CA . LEU A 1 72 ? -49.726 -22.052 98.897 1.00 87.94 72 LEU A CA 1
ATOM 578 C C . LEU A 1 72 ? -49.863 -22.609 100.319 1.00 87.94 72 LEU A C 1
ATOM 580 O O . LEU A 1 72 ? -50.976 -22.676 100.847 1.00 87.94 72 LEU A O 1
ATOM 584 N N . GLN A 1 73 ? -48.752 -22.984 100.956 1.00 88.00 73 GLN A N 1
ATOM 585 C CA . GLN A 1 73 ? -48.738 -23.446 102.346 1.00 88.00 73 GLN A CA 1
ATOM 586 C C . GLN A 1 73 ? -49.192 -22.343 103.306 1.00 88.00 73 GLN A C 1
ATOM 588 O O . GLN A 1 73 ? -50.064 -22.583 104.142 1.00 88.00 73 GLN A O 1
ATOM 593 N N . ASP A 1 74 ? -48.677 -21.123 103.149 1.00 86.69 74 ASP A N 1
ATOM 594 C CA . ASP A 1 74 ? -49.064 -19.971 103.963 1.00 86.69 74 ASP A CA 1
ATOM 595 C C . ASP A 1 74 ? -50.533 -19.585 103.760 1.00 86.69 74 ASP A C 1
ATOM 597 O O . ASP A 1 74 ? -51.230 -19.270 104.730 1.00 86.69 74 ASP A O 1
ATOM 601 N N . ALA A 1 75 ? -51.034 -19.635 102.523 1.00 83.00 75 ALA A N 1
ATOM 602 C CA . ALA A 1 75 ? -52.440 -19.404 102.212 1.00 83.00 75 ALA A CA 1
ATOM 603 C C . ALA A 1 75 ? -53.333 -20.461 102.876 1.00 83.00 75 ALA A C 1
ATOM 605 O O . ALA A 1 75 ? -54.285 -20.106 103.572 1.00 83.00 75 ALA A O 1
ATOM 606 N N . ASN A 1 76 ? -52.993 -21.746 102.746 1.00 83.94 76 ASN A N 1
ATOM 607 C CA . ASN A 1 76 ? -53.731 -22.837 103.382 1.00 83.94 76 ASN A CA 1
ATOM 608 C C . ASN A 1 76 ? -53.700 -22.739 104.913 1.00 83.94 76 ASN A C 1
ATOM 610 O O . ASN A 1 76 ? -54.737 -22.901 105.555 1.00 83.94 76 ASN A O 1
ATOM 614 N N . ALA A 1 77 ? -52.551 -22.400 105.504 1.00 87.06 77 ALA A N 1
ATOM 615 C CA . ALA A 1 77 ? -52.425 -22.197 106.943 1.00 87.06 77 ALA A CA 1
ATOM 616 C C . ALA A 1 77 ? -53.259 -20.998 107.427 1.00 87.06 77 ALA A C 1
ATOM 618 O O . ALA A 1 77 ? -53.897 -21.074 108.478 1.00 87.06 77 ALA A O 1
ATOM 619 N N . LYS A 1 78 ? -53.301 -19.893 106.669 1.00 82.44 78 LYS A N 1
ATOM 620 C CA . LYS A 1 78 ? -54.176 -18.743 106.960 1.00 82.44 78 LYS A CA 1
ATOM 621 C C . LYS A 1 78 ? -55.654 -19.128 106.858 1.00 82.44 78 LYS A C 1
ATOM 623 O O . LYS A 1 78 ? -56.413 -18.810 107.770 1.00 82.44 78 LYS A O 1
ATOM 628 N N . VAL A 1 79 ? -56.057 -19.854 105.812 1.00 81.00 79 VAL A N 1
ATOM 629 C CA . VAL A 1 79 ? -57.435 -20.349 105.633 1.00 81.00 79 VAL A CA 1
ATOM 630 C C . VAL A 1 79 ? -57.848 -21.257 106.792 1.00 81.00 79 VAL A C 1
ATOM 632 O O . VAL A 1 79 ? -58.928 -21.071 107.348 1.00 81.00 79 VAL A O 1
ATOM 635 N N . GLN A 1 80 ? -56.983 -22.185 107.209 1.00 81.31 80 GLN A N 1
ATOM 636 C CA . GLN A 1 80 ? -57.232 -23.069 108.353 1.00 81.31 80 GLN A CA 1
ATOM 637 C C . GLN A 1 80 ? -57.391 -22.286 109.660 1.00 81.31 80 GLN A C 1
ATOM 639 O O . GLN A 1 80 ? -58.378 -22.481 110.364 1.00 81.31 80 GLN A O 1
ATOM 644 N N . ARG A 1 81 ? -56.496 -21.330 109.951 1.00 82.06 81 ARG A N 1
ATOM 645 C CA . ARG A 1 81 ? -56.602 -20.477 111.150 1.00 82.06 81 ARG A CA 1
ATOM 646 C C . ARG A 1 81 ? -57.910 -19.693 111.192 1.00 82.06 81 ARG A C 1
ATOM 648 O O . ARG A 1 81 ? -58.527 -19.594 112.248 1.00 82.06 81 ARG A O 1
ATOM 655 N N . VAL A 1 82 ? -58.343 -19.141 110.058 1.00 75.56 82 VAL A N 1
ATOM 656 C CA . VAL A 1 82 ? -59.614 -18.412 109.983 1.00 75.56 82 VAL A CA 1
ATOM 657 C C . VAL A 1 82 ? -60.802 -19.370 110.112 1.00 75.56 82 VAL A C 1
ATOM 659 O O . VAL A 1 82 ? -61.761 -19.046 110.807 1.00 75.56 82 VAL A O 1
ATOM 662 N N . ALA A 1 83 ? -60.737 -20.565 109.522 1.00 73.44 83 ALA A N 1
ATOM 663 C CA . ALA A 1 83 ? -61.764 -21.593 109.685 1.00 73.44 83 ALA A CA 1
ATOM 664 C C . ALA A 1 83 ? -61.894 -22.062 111.146 1.00 73.44 83 ALA A C 1
ATOM 666 O O . ALA A 1 83 ? -63.006 -22.266 111.627 1.00 73.44 83 ALA A O 1
ATOM 667 N N . ASP A 1 84 ? -60.786 -22.193 111.874 1.00 76.19 84 ASP A N 1
ATOM 668 C CA . ASP A 1 84 ? -60.792 -22.583 113.286 1.00 76.19 84 ASP A CA 1
ATOM 669 C C . ASP A 1 84 ? -61.242 -21.436 114.201 1.00 76.19 84 ASP A C 1
ATOM 671 O O . ASP A 1 84 ? -62.047 -21.653 115.108 1.00 76.19 84 ASP A O 1
ATOM 675 N N . ALA A 1 85 ? -60.848 -20.193 113.905 1.00 69.81 85 ALA A N 1
ATOM 676 C CA . ALA A 1 85 ? -61.413 -19.009 114.553 1.00 69.81 85 ALA A CA 1
ATOM 677 C C . ALA A 1 85 ? -62.932 -18.892 114.304 1.00 69.81 85 ALA A C 1
ATOM 679 O O . ALA A 1 85 ? -63.675 -18.512 115.211 1.00 69.81 85 ALA A O 1
ATOM 680 N N . ALA A 1 86 ? -63.414 -19.279 113.114 1.00 63.56 86 ALA A N 1
ATOM 681 C CA . ALA A 1 86 ? -64.836 -19.279 112.757 1.00 63.56 86 ALA A CA 1
ATOM 682 C C . ALA A 1 86 ? -65.651 -20.289 113.559 1.00 63.56 86 ALA A C 1
ATOM 684 O O . ALA A 1 86 ? -66.814 -20.030 113.858 1.00 63.56 86 ALA A O 1
ATOM 685 N N . LYS A 1 87 ? -65.038 -21.420 113.922 1.00 68.25 87 LYS A N 1
ATOM 686 C CA . LYS A 1 87 ? -65.642 -22.423 114.806 1.00 68.25 87 LYS A CA 1
ATOM 687 C C . LYS A 1 87 ? -65.690 -21.952 116.266 1.00 68.25 87 LYS A C 1
ATOM 689 O O . LYS A 1 87 ? -66.576 -22.380 116.997 1.00 68.25 87 LYS A O 1
ATOM 694 N N . ALA A 1 88 ? -64.754 -21.096 116.691 1.00 68.00 88 ALA A N 1
ATOM 695 C CA . ALA A 1 88 ? -64.619 -20.635 118.078 1.00 68.00 88 ALA A CA 1
ATOM 696 C C . ALA A 1 88 ? -65.432 -19.366 118.420 1.00 68.00 88 ALA A C 1
ATOM 698 O O . ALA A 1 88 ? -65.773 -19.153 119.582 1.00 68.00 88 ALA A O 1
ATOM 699 N N . ALA A 1 89 ? -65.755 -18.518 117.439 1.00 58.28 89 ALA A N 1
ATOM 700 C CA . ALA A 1 89 ? -66.556 -17.305 117.625 1.00 58.28 89 ALA A CA 1
ATOM 701 C C . ALA A 1 89 ? -68.013 -17.513 117.171 1.00 58.28 89 ALA A C 1
ATOM 703 O O . ALA A 1 89 ? -68.262 -18.212 116.193 1.00 58.28 89 ALA A O 1
ATOM 704 N N . SER A 1 90 ? -68.993 -16.857 117.813 1.00 58.06 90 SER A N 1
ATOM 705 C CA . SER A 1 90 ? -70.381 -16.861 117.317 1.00 58.06 90 SER A CA 1
ATOM 706 C C . SER A 1 90 ? -70.401 -16.403 115.849 1.00 58.06 90 SER A C 1
ATOM 708 O O . SER A 1 90 ? -69.913 -15.310 115.546 1.00 58.06 90 SER A O 1
ATOM 710 N N . GLY A 1 91 ? -70.932 -17.239 114.950 1.00 60.62 91 GLY A N 1
ATOM 711 C CA . GLY A 1 91 ? -70.599 -17.294 113.515 1.00 60.62 91 GLY A CA 1
ATOM 712 C C . GLY A 1 91 ? -70.761 -16.030 112.654 1.00 60.62 91 GLY A C 1
ATOM 713 O O . GLY A 1 91 ? -70.388 -16.046 111.486 1.00 60.62 91 GLY A O 1
ATOM 714 N N . GLY A 1 92 ? -71.262 -14.916 113.191 1.00 65.00 92 GLY A N 1
ATOM 715 C CA . GLY A 1 92 ? -71.432 -13.665 112.447 1.00 65.00 92 GLY A CA 1
ATOM 716 C C . GLY A 1 92 ? -70.150 -12.846 112.227 1.00 65.00 92 GLY A C 1
ATOM 717 O O . GLY A 1 92 ? -70.058 -12.143 111.223 1.00 65.00 92 GLY A O 1
ATOM 718 N N . ALA A 1 93 ? -69.163 -12.897 113.131 1.00 66.69 93 ALA A N 1
ATOM 719 C CA . ALA A 1 93 ? -67.973 -12.031 113.051 1.00 66.69 93 ALA A CA 1
ATOM 720 C C . ALA A 1 93 ? -66.876 -12.594 112.133 1.00 66.69 93 ALA A C 1
ATOM 722 O O . ALA A 1 93 ? -66.287 -11.858 111.343 1.00 66.69 93 ALA A O 1
ATOM 723 N N . VAL A 1 94 ? -66.634 -13.904 112.189 1.00 69.38 94 VAL A N 1
ATOM 724 C CA . VAL A 1 94 ? -65.573 -14.531 111.388 1.00 69.38 94 VAL A CA 1
ATOM 725 C C . VAL A 1 94 ? -66.006 -14.750 109.944 1.00 69.38 94 VAL A C 1
ATOM 727 O O . VAL A 1 94 ? -65.201 -14.551 109.042 1.00 69.38 94 VAL A O 1
ATOM 730 N N . ALA A 1 95 ? -67.289 -15.034 109.692 1.00 73.75 95 ALA A N 1
ATOM 731 C CA . ALA A 1 95 ? -67.829 -15.041 108.332 1.00 73.75 95 ALA A CA 1
ATOM 732 C C . ALA A 1 95 ? -67.593 -13.694 107.624 1.00 73.75 95 ALA A C 1
ATOM 734 O O . ALA A 1 95 ? -67.196 -13.670 106.465 1.00 73.75 95 ALA A O 1
ATOM 735 N N . LYS A 1 96 ? -67.734 -12.569 108.343 1.00 78.75 96 LYS A N 1
ATOM 736 C CA . LYS A 1 96 ? -67.419 -11.234 107.809 1.00 78.75 96 LYS A CA 1
ATOM 737 C C . LYS A 1 96 ? -65.925 -11.038 107.529 1.00 78.75 96 LYS A C 1
ATOM 739 O O . LYS A 1 96 ? -65.588 -10.399 106.541 1.00 78.75 96 LYS A O 1
ATOM 744 N N . GLN A 1 97 ? -65.035 -11.581 108.362 1.00 78.25 97 GLN A N 1
ATOM 745 C CA . GLN A 1 97 ? -63.584 -11.503 108.139 1.00 78.25 97 GLN A CA 1
ATOM 746 C C . GLN A 1 97 ? -63.122 -12.359 106.952 1.00 78.25 97 GLN A C 1
ATOM 748 O O . GLN A 1 97 ? -62.299 -11.897 106.166 1.00 78.25 97 GLN A O 1
ATOM 753 N N . VAL A 1 98 ? -63.668 -13.570 106.788 1.00 78.88 98 VAL A N 1
ATOM 754 C CA . VAL A 1 98 ? -63.407 -14.434 105.621 1.00 78.88 98 VAL A CA 1
ATOM 755 C C . VAL A 1 98 ? -63.825 -13.729 104.336 1.00 78.88 98 VAL A C 1
ATOM 757 O O . VAL A 1 98 ? -63.052 -13.687 103.383 1.00 78.88 98 VAL A O 1
ATOM 760 N N . GLU A 1 99 ? -65.022 -13.146 104.318 1.00 78.56 99 GLU A N 1
ATOM 761 C CA . GLU A 1 99 ? -65.537 -12.495 103.115 1.00 78.56 99 GLU A CA 1
ATOM 762 C C . GLU A 1 99 ? -64.796 -11.193 102.799 1.00 78.56 99 GLU A C 1
ATOM 764 O O . GLU A 1 99 ? -64.553 -10.907 101.630 1.00 78.56 99 GLU A O 1
ATOM 769 N N . ALA A 1 100 ? -64.329 -10.462 103.818 1.00 81.56 100 ALA A N 1
ATOM 770 C CA . ALA A 1 100 ? -63.439 -9.317 103.628 1.00 81.56 100 ALA A CA 1
ATOM 771 C C . ALA A 1 100 ? -62.068 -9.723 103.049 1.00 81.56 100 ALA A C 1
ATOM 773 O O . ALA A 1 100 ? -61.566 -9.056 102.148 1.00 81.56 100 ALA A O 1
ATOM 774 N N . LEU A 1 101 ? -61.476 -10.827 103.522 1.00 83.06 101 LEU A N 1
ATOM 775 C CA . LEU A 1 101 ? -60.206 -11.359 103.005 1.00 83.06 101 LEU A CA 1
ATOM 776 C C . LEU A 1 101 ? -60.329 -11.874 101.566 1.00 83.06 101 LEU A C 1
ATOM 778 O O . LEU A 1 101 ? -59.443 -11.620 100.755 1.00 83.06 101 LEU A O 1
ATOM 782 N N . LYS A 1 102 ? -61.423 -12.568 101.234 1.00 82.19 102 LYS A N 1
ATOM 783 C CA . LYS A 1 102 ? -61.701 -13.002 99.856 1.00 82.19 102 LYS A CA 1
ATOM 784 C C . LYS A 1 102 ? -61.879 -11.811 98.921 1.00 82.19 102 LYS A C 1
ATOM 786 O O . LYS A 1 102 ? -61.282 -11.801 97.853 1.00 82.19 102 LYS A O 1
ATOM 791 N N . ALA A 1 103 ? -62.644 -10.800 99.340 1.00 86.12 103 ALA A N 1
ATOM 792 C CA . ALA A 1 103 ? -62.828 -9.583 98.556 1.00 86.12 103 ALA A CA 1
ATOM 793 C C . ALA A 1 103 ? -61.490 -8.867 98.302 1.00 86.12 103 ALA A C 1
ATOM 795 O O . ALA A 1 103 ? -61.198 -8.532 97.157 1.00 86.12 103 ALA A O 1
ATOM 796 N N . ALA A 1 104 ? -60.647 -8.728 99.334 1.00 85.12 104 ALA A N 1
ATOM 797 C CA . ALA A 1 104 ? -59.313 -8.142 99.204 1.00 85.12 104 ALA A CA 1
ATOM 798 C C . ALA A 1 104 ? -58.399 -8.953 98.264 1.00 85.12 104 ALA A C 1
ATOM 800 O O . ALA A 1 104 ? -57.743 -8.376 97.402 1.00 85.12 104 ALA A O 1
ATOM 801 N N . PHE A 1 105 ? -58.398 -10.287 98.366 1.00 86.44 105 PHE A N 1
ATOM 802 C CA . PHE A 1 105 ? -57.636 -11.150 97.458 1.00 86.44 105 PHE A CA 1
ATOM 803 C C . PHE A 1 105 ? -58.132 -11.057 96.009 1.00 86.44 105 PHE A C 1
ATOM 805 O O . PHE A 1 105 ? -57.332 -10.999 95.079 1.00 86.44 105 PHE A O 1
ATOM 812 N N . ASP A 1 106 ? -59.447 -11.022 95.793 1.00 84.62 106 ASP A N 1
ATOM 813 C CA . ASP A 1 106 ? -60.024 -10.865 94.457 1.00 84.62 106 ASP A CA 1
ATOM 814 C C . ASP A 1 106 ? -59.738 -9.478 93.862 1.00 84.62 106 ASP A C 1
ATOM 816 O O . ASP A 1 106 ? -59.584 -9.358 92.641 1.00 84.62 106 ASP A O 1
ATOM 820 N N . ASP A 1 107 ? -59.654 -8.438 94.700 1.00 87.75 107 ASP A N 1
ATOM 821 C CA . ASP A 1 107 ? -59.207 -7.096 94.317 1.00 87.75 107 ASP A CA 1
ATOM 822 C C . ASP A 1 107 ? -57.731 -7.101 93.898 1.00 87.75 107 ASP A C 1
ATOM 824 O O . ASP A 1 107 ? -57.421 -6.675 92.783 1.00 87.75 107 ASP A O 1
ATOM 828 N N . GLU A 1 108 ? -56.839 -7.660 94.721 1.00 89.56 108 GLU A N 1
ATOM 829 C CA . GLU A 1 108 ? -55.408 -7.804 94.412 1.00 89.56 108 GLU A CA 1
ATOM 830 C C . GLU A 1 108 ? -55.180 -8.645 93.148 1.00 89.56 108 GLU A C 1
ATOM 832 O O . GLU A 1 108 ? -54.405 -8.261 92.271 1.00 89.56 108 GLU A O 1
ATOM 837 N N . ARG A 1 109 ? -55.912 -9.755 92.985 1.00 89.12 109 ARG A N 1
ATOM 838 C CA . ARG A 1 109 ? -55.839 -10.607 91.789 1.00 89.12 109 ARG A CA 1
ATOM 839 C C . ARG A 1 109 ? -56.288 -9.862 90.537 1.00 89.12 109 ARG A C 1
ATOM 841 O O . ARG A 1 109 ? -55.693 -10.036 89.471 1.00 89.12 109 ARG A O 1
ATOM 848 N N . ARG A 1 110 ? -57.346 -9.048 90.632 1.00 91.56 110 ARG A N 1
ATOM 849 C CA . ARG A 1 110 ? -57.795 -8.200 89.518 1.00 91.56 110 ARG A CA 1
ATOM 850 C C . ARG A 1 110 ? -56.755 -7.147 89.173 1.00 91.56 110 ARG A C 1
ATOM 852 O O . ARG A 1 110 ? -56.526 -6.927 87.986 1.00 91.56 110 ARG A O 1
ATOM 859 N N . GLU A 1 111 ? -56.134 -6.522 90.164 1.00 92.69 111 GLU A N 1
ATOM 860 C CA . GLU A 1 111 ? -55.130 -5.488 89.924 1.00 92.69 111 GLU A CA 1
ATOM 861 C C . GLU A 1 111 ? -53.851 -6.074 89.311 1.00 92.69 111 GLU A C 1
ATOM 863 O O . GLU A 1 111 ? -53.419 -5.610 88.257 1.00 92.69 111 GLU A O 1
ATOM 868 N N . ALA A 1 112 ? -53.349 -7.196 89.836 1.00 90.62 112 ALA A N 1
ATOM 869 C CA . ALA A 1 112 ? -52.214 -7.920 89.259 1.00 90.62 112 ALA A CA 1
ATOM 870 C C . ALA A 1 112 ? -52.480 -8.376 87.810 1.00 90.62 112 ALA A C 1
ATOM 872 O O . ALA A 1 112 ? -51.618 -8.256 86.938 1.00 90.62 112 ALA A O 1
ATOM 873 N N . MET A 1 113 ? -53.691 -8.856 87.503 1.00 92.38 113 MET A N 1
ATOM 874 C CA . MET A 1 113 ? -54.065 -9.224 86.129 1.00 92.38 113 MET A CA 1
ATOM 875 C C . MET A 1 113 ? -54.085 -8.017 85.184 1.00 92.38 113 MET A C 1
ATOM 877 O O . MET A 1 113 ? -53.628 -8.136 84.044 1.00 92.38 113 MET A O 1
ATOM 881 N N . LYS A 1 114 ? -54.571 -6.853 85.638 1.00 95.38 114 LYS A N 1
ATOM 882 C CA . LYS A 1 114 ? -54.505 -5.609 84.853 1.00 95.38 114 LYS A CA 1
ATOM 883 C C . LYS A 1 114 ? -53.063 -5.172 84.628 1.00 95.38 114 LYS A C 1
ATOM 885 O O . LYS A 1 114 ? -52.728 -4.781 83.515 1.00 95.38 114 LYS A O 1
ATOM 890 N N . GLU A 1 115 ? -52.206 -5.255 85.643 1.00 94.56 115 GLU A N 1
ATOM 891 C CA . GLU A 1 115 ? -50.783 -4.931 85.515 1.00 94.56 115 GLU A CA 1
ATOM 892 C C . GLU A 1 115 ? -50.096 -5.835 84.489 1.00 94.56 115 GLU A C 1
ATOM 894 O O . GLU A 1 115 ? -49.456 -5.334 83.564 1.00 94.56 115 GLU A O 1
ATOM 899 N N . VAL A 1 116 ? -50.304 -7.153 84.562 1.00 94.25 116 VAL A N 1
ATOM 900 C CA . VAL A 1 116 ? -49.776 -8.110 83.575 1.00 94.25 116 VAL A CA 1
ATOM 901 C C . VAL A 1 116 ? -50.316 -7.820 82.173 1.00 94.25 116 VAL A C 1
ATOM 903 O O . VAL A 1 116 ? -49.569 -7.879 81.192 1.00 94.25 116 VAL A O 1
ATOM 906 N N . GLN A 1 117 ? -51.600 -7.478 82.049 1.00 95.56 117 GLN A N 1
ATOM 907 C CA . GLN A 1 117 ? -52.201 -7.117 80.766 1.00 95.56 117 GLN A CA 1
ATOM 908 C C . GLN A 1 117 ? -51.602 -5.819 80.205 1.00 95.56 117 GLN A C 1
ATOM 910 O O . GLN A 1 117 ? -51.256 -5.767 79.023 1.00 95.56 117 GLN A O 1
ATOM 915 N N . ASN A 1 118 ? -51.397 -4.804 81.045 1.00 95.31 118 ASN A N 1
ATOM 916 C CA . ASN A 1 118 ? -50.742 -3.550 80.676 1.00 95.31 118 ASN A CA 1
ATOM 917 C C . ASN A 1 118 ? -49.280 -3.776 80.265 1.00 95.31 118 ASN A C 1
ATOM 919 O O . ASN A 1 118 ? -48.830 -3.235 79.251 1.00 95.31 118 ASN A O 1
ATOM 923 N N . LEU A 1 119 ? -48.539 -4.621 80.986 1.00 95.19 119 LEU A N 1
ATOM 924 C CA . LEU A 1 119 ? -47.174 -5.004 80.623 1.00 95.19 119 LEU A CA 1
ATOM 925 C C . LEU A 1 119 ? -47.139 -5.734 79.277 1.00 95.19 119 LEU A C 1
ATOM 927 O O . LEU A 1 119 ? -46.336 -5.386 78.416 1.00 95.19 119 LEU A O 1
ATOM 931 N N . ARG A 1 120 ? -48.054 -6.678 79.029 1.00 96.56 120 ARG A N 1
ATOM 932 C CA . ARG A 1 120 ? -48.166 -7.340 77.718 1.00 96.56 120 ARG A CA 1
ATOM 933 C C . ARG A 1 120 ? -48.432 -6.351 76.591 1.00 96.56 120 ARG A C 1
ATOM 935 O O . ARG A 1 120 ? -47.776 -6.429 75.556 1.00 96.56 120 ARG A O 1
ATOM 942 N N . LEU A 1 121 ? -49.371 -5.425 76.776 1.00 96.06 121 LEU A N 1
ATOM 943 C CA . LEU A 1 121 ? -49.702 -4.427 75.757 1.00 96.06 121 LEU A CA 1
ATOM 944 C C . LEU A 1 121 ? -48.527 -3.486 75.481 1.00 96.06 121 LEU A C 1
ATOM 946 O O . LEU A 1 121 ? -48.216 -3.221 74.323 1.00 96.06 121 LEU A O 1
ATOM 950 N N . THR A 1 122 ? -47.848 -3.009 76.524 1.00 95.19 122 THR A N 1
ATOM 951 C CA . THR A 1 122 ? -46.695 -2.107 76.377 1.00 95.19 122 THR A CA 1
ATOM 952 C C . THR A 1 122 ? -45.496 -2.801 75.734 1.00 95.19 122 THR A C 1
ATOM 954 O O . THR A 1 122 ? -44.865 -2.213 74.850 1.00 95.19 122 THR A O 1
ATOM 957 N N . LEU A 1 123 ? -45.209 -4.053 76.105 1.00 96.12 123 LEU A N 1
ATOM 958 C CA . LEU A 1 123 ? -44.160 -4.861 75.480 1.00 96.12 123 LEU A CA 1
ATOM 959 C C . LEU A 1 123 ? -44.482 -5.154 74.013 1.00 96.12 123 LEU A C 1
ATOM 961 O O . LEU A 1 123 ? -43.661 -4.848 73.152 1.00 96.12 123 LEU A O 1
ATOM 965 N N . ASN A 1 124 ? -45.693 -5.624 73.708 1.00 95.62 124 ASN A N 1
ATOM 966 C CA . ASN A 1 124 ? -46.106 -5.909 72.333 1.00 95.62 124 ASN A CA 1
ATOM 967 C C . ASN A 1 124 ? -46.100 -4.637 71.463 1.00 95.62 124 ASN A C 1
ATOM 969 O O . ASN A 1 124 ? -45.597 -4.634 70.342 1.00 95.62 124 ASN A O 1
ATOM 973 N N . ALA A 1 125 ? -46.562 -3.500 71.996 1.00 95.44 125 ALA A N 1
ATOM 974 C CA . ALA A 1 125 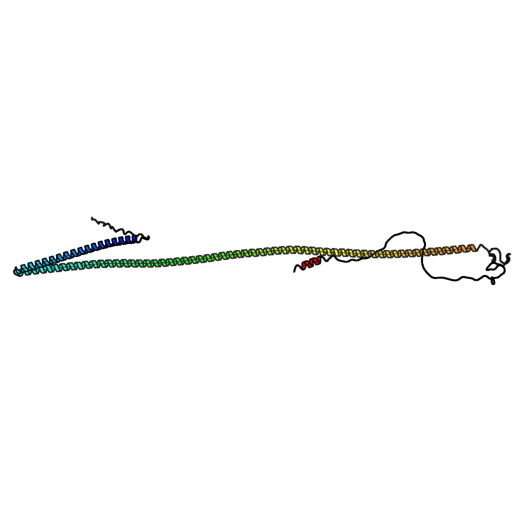? -46.487 -2.219 71.294 1.00 95.44 125 ALA A CA 1
ATOM 975 C C . ALA A 1 125 ? -45.035 -1.790 71.019 1.00 95.44 125 ALA A C 1
ATOM 977 O O . ALA A 1 125 ? -44.740 -1.235 69.958 1.00 95.44 125 ALA A O 1
ATOM 978 N N . ARG A 1 126 ? -44.111 -2.038 71.956 1.00 95.06 126 ARG A N 1
ATOM 979 C CA . ARG A 1 126 ? -42.683 -1.753 71.768 1.00 95.06 126 ARG A CA 1
ATOM 980 C C . ARG A 1 126 ? -42.052 -2.683 70.732 1.00 95.06 126 ARG A C 1
ATOM 982 O O . ARG A 1 126 ? -41.298 -2.202 69.889 1.00 95.06 126 ARG A O 1
ATOM 989 N N . GLU A 1 127 ? -42.360 -3.975 70.770 1.00 94.88 127 GLU A N 1
ATOM 990 C CA . GLU A 1 127 ? -41.882 -4.965 69.798 1.00 94.88 127 GLU A CA 1
ATOM 991 C C . GLU A 1 127 ? -42.409 -4.674 68.390 1.00 94.88 127 GLU A C 1
ATOM 993 O O . GLU A 1 127 ? -41.630 -4.649 67.437 1.00 94.88 127 GLU A O 1
ATOM 998 N N . SER A 1 128 ? -43.694 -4.341 68.257 1.00 96.31 128 SER A N 1
ATOM 999 C CA . SER A 1 128 ? -44.307 -3.924 66.992 1.00 96.31 128 SER A CA 1
ATOM 1000 C C . SER A 1 128 ? -43.646 -2.662 66.421 1.00 96.31 128 SER A C 1
ATOM 1002 O O . SER A 1 128 ? -43.281 -2.625 65.247 1.00 96.31 128 SER A O 1
ATOM 1004 N N . LYS A 1 129 ? -43.384 -1.644 67.253 1.00 96.44 129 LYS A N 1
ATOM 1005 C CA . LYS A 1 129 ? -42.653 -0.439 66.817 1.00 96.44 129 LYS A CA 1
ATOM 1006 C C . LYS A 1 129 ? -41.225 -0.752 66.377 1.00 96.44 129 LYS A C 1
ATOM 1008 O O . LYS A 1 129 ? -40.757 -0.211 65.380 1.00 96.44 129 LYS A O 1
ATOM 1013 N N . ASN A 1 130 ? -40.528 -1.609 67.121 1.00 95.19 130 ASN A N 1
ATOM 1014 C CA . ASN A 1 130 ? -39.149 -1.973 66.813 1.00 95.19 130 ASN A CA 1
ATOM 1015 C C . ASN A 1 130 ? -39.076 -2.764 65.498 1.00 95.19 130 ASN A C 1
ATOM 1017 O O . ASN A 1 130 ? -38.280 -2.431 64.627 1.00 95.19 130 ASN A O 1
ATOM 1021 N N . THR A 1 131 ? -39.942 -3.765 65.321 1.00 95.69 131 THR A N 1
ATOM 1022 C CA . THR A 1 131 ? -40.026 -4.552 64.081 1.00 95.69 131 THR A CA 1
ATOM 1023 C C . THR A 1 131 ? -40.357 -3.672 62.880 1.00 95.69 131 THR A C 1
ATOM 1025 O O . THR A 1 131 ? -39.617 -3.721 61.903 1.00 95.69 131 THR A O 1
ATOM 1028 N N . ALA A 1 132 ? -41.357 -2.790 62.980 1.00 96.81 132 ALA A N 1
ATOM 1029 C CA . ALA A 1 132 ? -41.692 -1.840 61.918 1.00 96.81 132 ALA A CA 1
ATOM 1030 C C . ALA A 1 132 ? -40.500 -0.946 61.530 1.00 96.81 132 ALA A C 1
ATOM 1032 O O . ALA A 1 132 ? -40.183 -0.827 60.347 1.00 96.81 132 ALA A O 1
ATOM 1033 N N . ALA A 1 133 ? -39.785 -0.387 62.515 1.00 96.62 133 ALA A N 1
ATOM 1034 C CA . ALA A 1 133 ? -38.613 0.452 62.266 1.00 96.62 133 ALA A CA 1
ATOM 1035 C C . ALA A 1 133 ? -37.474 -0.312 61.562 1.00 96.62 133 ALA A C 1
ATOM 1037 O O . ALA A 1 133 ? -36.826 0.222 60.658 1.00 96.62 133 ALA A O 1
ATOM 1038 N N . TRP A 1 134 ? -37.222 -1.570 61.942 1.00 96.06 134 TRP A N 1
ATOM 1039 C CA . TRP A 1 134 ? -36.219 -2.398 61.266 1.00 96.06 134 TRP A CA 1
ATOM 1040 C C . TRP A 1 134 ? -36.650 -2.785 59.854 1.00 96.06 134 TRP A C 1
ATOM 1042 O O . TRP A 1 134 ? -35.823 -2.734 58.943 1.00 96.06 134 TRP A O 1
ATOM 1052 N N . THR A 1 135 ? -37.923 -3.123 59.646 1.00 96.88 135 THR A N 1
ATOM 1053 C CA . THR A 1 135 ? -38.457 -3.432 58.316 1.00 96.88 135 THR A CA 1
ATOM 1054 C C . THR A 1 135 ? -38.347 -2.230 57.385 1.00 96.88 135 THR A C 1
ATOM 1056 O O . THR A 1 135 ? -37.833 -2.380 56.279 1.00 96.88 135 THR A O 1
ATOM 1059 N N . GLU A 1 136 ? -38.731 -1.036 57.838 1.00 97.50 136 GLU A N 1
ATOM 1060 C CA . GLU A 1 136 ? -38.599 0.203 57.064 1.00 97.50 136 GLU A CA 1
ATOM 1061 C C . GLU A 1 136 ? -37.133 0.483 56.707 1.00 97.50 136 GLU A C 1
ATOM 1063 O O . GLU A 1 136 ? -36.802 0.776 55.556 1.00 97.50 136 GLU A O 1
ATOM 1068 N N . ARG A 1 137 ? -36.214 0.314 57.666 1.00 97.88 137 ARG A N 1
ATOM 1069 C CA . ARG A 1 137 ? -34.780 0.518 57.422 1.00 97.88 137 ARG A CA 1
ATOM 1070 C C . ARG A 1 137 ? -34.214 -0.477 56.411 1.00 97.88 137 ARG A C 1
ATOM 1072 O O . ARG A 1 137 ? -33.412 -0.087 55.563 1.00 97.88 137 ARG A O 1
ATOM 1079 N N . ILE A 1 138 ? -34.624 -1.743 56.482 1.00 97.62 138 ILE A N 1
ATOM 1080 C CA . ILE A 1 138 ? -34.229 -2.777 55.517 1.00 97.62 138 ILE A CA 1
ATOM 1081 C C . ILE A 1 138 ? -34.804 -2.464 54.134 1.00 97.62 138 ILE A C 1
ATOM 1083 O O . ILE A 1 138 ? -34.074 -2.550 53.150 1.00 97.62 138 ILE A O 1
ATOM 1087 N N . GLN A 1 139 ? -36.073 -2.061 54.043 1.00 97.75 139 GLN A N 1
ATOM 1088 C CA . GLN A 1 139 ? -36.703 -1.672 52.779 1.00 97.75 139 GLN A CA 1
ATOM 1089 C C . GLN A 1 139 ? -35.990 -0.477 52.144 1.00 97.75 139 GLN A C 1
ATOM 1091 O O . GLN A 1 139 ? -35.669 -0.522 50.956 1.00 97.75 139 GLN A O 1
ATOM 1096 N N . LYS A 1 140 ? -35.655 0.542 52.942 1.00 97.81 140 LYS A N 1
ATOM 1097 C CA . LYS A 1 140 ? -34.885 1.700 52.484 1.00 97.81 140 LYS A CA 1
ATOM 1098 C C . LYS A 1 140 ? -33.522 1.282 51.934 1.00 97.81 140 LYS A C 1
ATOM 1100 O O . LYS A 1 140 ? -33.242 1.553 50.768 1.00 97.81 140 LYS A O 1
ATOM 1105 N N . MET A 1 141 ? -32.721 0.553 52.716 1.00 97.38 141 MET A N 1
ATOM 1106 C CA . MET A 1 141 ? -31.406 0.079 52.262 1.00 97.38 141 MET A CA 1
ATOM 1107 C C . MET A 1 141 ? -31.515 -0.815 51.018 1.00 97.38 141 MET A C 1
ATOM 1109 O O . MET A 1 141 ? -30.704 -0.698 50.107 1.00 97.38 141 MET A O 1
ATOM 1113 N N . SER A 1 142 ? -32.533 -1.676 50.939 1.00 97.81 142 SER A N 1
ATOM 1114 C CA . SER A 1 142 ? -32.785 -2.522 49.765 1.00 97.81 142 SER A CA 1
ATOM 1115 C C . SER A 1 142 ? -33.079 -1.688 48.513 1.00 97.81 142 SER A C 1
ATOM 1117 O O . SER A 1 142 ? -32.512 -1.941 47.449 1.00 97.81 142 SER A O 1
ATOM 1119 N N . SER A 1 143 ? -33.905 -0.644 48.643 1.00 97.19 143 SER A N 1
ATOM 1120 C CA . SER A 1 143 ? -34.219 0.267 47.537 1.00 97.19 143 SER A CA 1
ATOM 1121 C C . SER A 1 143 ? -32.999 1.073 47.074 1.00 97.19 143 SER A C 1
ATOM 1123 O O . SER A 1 143 ? -32.779 1.208 45.872 1.00 97.19 143 SER A O 1
ATOM 1125 N N . GLU A 1 144 ? -32.151 1.523 48.004 1.00 97.88 144 GLU A N 1
ATOM 1126 C CA . GLU A 1 144 ? -30.897 2.223 47.700 1.00 97.88 144 GLU A CA 1
ATOM 1127 C C . GLU A 1 144 ? -29.905 1.300 46.978 1.00 97.88 144 GLU A C 1
ATOM 1129 O O . GLU A 1 144 ? -29.312 1.691 45.973 1.00 97.88 144 GLU A O 1
ATOM 1134 N N . VAL A 1 145 ? -29.760 0.049 47.432 1.00 98.19 145 VAL A N 1
ATOM 1135 C CA . VAL A 1 145 ? -28.908 -0.955 46.772 1.00 98.19 145 VAL A CA 1
ATOM 1136 C C . VAL A 1 145 ? -29.416 -1.272 45.365 1.00 98.19 145 VAL A C 1
ATOM 1138 O O . VAL A 1 145 ? -28.614 -1.394 44.437 1.00 98.19 145 VAL A O 1
ATOM 1141 N N . LEU A 1 146 ? -30.733 -1.381 45.172 1.00 97.94 146 LEU A N 1
ATOM 1142 C CA . LEU A 1 146 ? -31.312 -1.610 43.850 1.00 97.94 146 LEU A CA 1
ATOM 1143 C C . LEU A 1 146 ? -31.060 -0.421 42.913 1.00 97.94 146 LEU A C 1
ATOM 1145 O O . LEU A 1 146 ? -30.653 -0.636 41.771 1.00 97.94 146 LEU A O 1
ATOM 1149 N N . ALA A 1 147 ? -31.241 0.809 43.399 1.00 98.00 147 ALA A N 1
ATOM 1150 C CA . ALA A 1 147 ? -30.957 2.022 42.639 1.00 98.00 147 ALA A CA 1
ATOM 1151 C C . ALA A 1 147 ? -29.471 2.105 42.250 1.00 98.00 147 ALA A C 1
ATOM 1153 O O . ALA A 1 147 ? -29.154 2.317 41.080 1.00 98.00 147 ALA A O 1
ATOM 1154 N N . MET A 1 148 ? -28.559 1.829 43.190 1.00 97.50 148 MET A N 1
ATOM 1155 C CA . MET A 1 148 ? -27.119 1.765 42.911 1.00 97.50 148 MET A CA 1
ATOM 1156 C C . MET A 1 148 ? -26.783 0.695 41.865 1.00 97.50 148 MET A C 1
ATOM 1158 O O . MET A 1 148 ? -25.990 0.942 40.957 1.00 97.50 148 MET A O 1
ATOM 1162 N N . LYS A 1 149 ? -27.411 -0.485 41.938 1.00 98.12 149 LYS A N 1
ATOM 1163 C CA . LYS A 1 149 ? -27.219 -1.556 40.948 1.00 98.12 149 LYS A CA 1
ATOM 1164 C C . LYS A 1 149 ? -27.707 -1.142 39.557 1.00 98.12 149 LYS A C 1
ATOM 1166 O O . LYS A 1 149 ? -27.037 -1.435 38.569 1.00 98.12 149 LYS A O 1
ATOM 1171 N N . GLN A 1 150 ? -28.860 -0.479 39.472 1.00 97.75 150 GLN A N 1
ATOM 1172 C CA . GLN A 1 150 ? -29.402 0.025 38.208 1.00 97.75 150 GLN A CA 1
ATOM 1173 C C . GLN A 1 150 ? -28.500 1.107 37.608 1.00 97.75 150 GLN A C 1
ATOM 1175 O O . GLN A 1 150 ? -28.185 1.036 36.423 1.00 97.75 150 GLN A O 1
ATOM 1180 N N . GLN A 1 151 ? -28.011 2.040 38.427 1.00 98.19 151 GLN A N 1
ATOM 1181 C CA . GLN A 1 151 ? -27.081 3.079 37.989 1.00 98.19 151 GLN A CA 1
ATOM 1182 C C . GLN A 1 151 ? -25.759 2.484 37.483 1.00 98.19 151 GLN A C 1
ATOM 1184 O O . GLN A 1 151 ? -25.288 2.854 36.410 1.00 98.19 151 GLN A O 1
ATOM 1189 N N . ALA A 1 152 ? -25.184 1.515 38.201 1.00 97.44 152 ALA A N 1
ATOM 1190 C CA . ALA A 1 152 ? -23.969 0.830 37.762 1.00 97.44 152 ALA A CA 1
ATOM 1191 C C . ALA A 1 152 ? -24.179 0.072 36.438 1.00 97.44 152 ALA A C 1
ATOM 1193 O O . ALA A 1 152 ? -23.301 0.068 35.576 1.00 97.44 152 ALA A O 1
ATOM 1194 N N . ALA A 1 153 ? -25.350 -0.545 36.247 1.00 98.00 153 ALA A N 1
ATOM 1195 C CA . ALA A 1 153 ? -25.694 -1.209 34.993 1.00 98.00 153 ALA A CA 1
ATOM 1196 C C . ALA A 1 153 ? -25.821 -0.211 33.829 1.00 98.00 153 ALA A C 1
ATOM 1198 O O . ALA A 1 153 ? -25.286 -0.472 32.753 1.00 98.00 153 ALA A O 1
ATOM 1199 N N . GLN A 1 154 ? -26.465 0.940 34.052 1.00 97.88 154 GLN A N 1
ATOM 1200 C CA . GLN A 1 154 ? -26.569 2.017 33.061 1.00 97.88 154 GLN A CA 1
ATOM 1201 C C . GLN A 1 154 ? -25.185 2.544 32.672 1.00 97.88 154 GLN A C 1
ATOM 1203 O O . GLN A 1 154 ? -24.837 2.538 31.491 1.00 97.88 154 GLN A O 1
ATOM 1208 N N . GLN A 1 155 ? -24.344 2.866 33.656 1.00 98.19 155 GLN A N 1
ATOM 1209 C CA . GLN A 1 155 ? -22.967 3.296 33.408 1.00 98.19 155 GLN A CA 1
ATOM 1210 C C . GLN A 1 155 ? -22.178 2.241 32.625 1.00 98.19 155 GLN A C 1
ATOM 1212 O O . GLN A 1 155 ? -21.491 2.572 31.664 1.00 98.19 155 GLN A O 1
ATOM 1217 N N . ALA A 1 156 ? -22.311 0.955 32.963 1.00 97.88 156 ALA A N 1
ATOM 1218 C CA . ALA A 1 156 ? -21.655 -0.114 32.215 1.00 97.88 156 ALA A CA 1
ATOM 1219 C C . ALA A 1 156 ? -22.122 -0.178 30.749 1.00 97.88 156 ALA A C 1
ATOM 1221 O O . ALA A 1 156 ? -21.308 -0.440 29.862 1.00 97.88 156 ALA A O 1
ATOM 1222 N N . THR A 1 157 ? -23.407 0.064 30.468 1.00 97.94 157 THR A N 1
ATOM 1223 C CA . THR A 1 157 ? -23.909 0.129 29.084 1.00 97.94 157 THR A CA 1
ATOM 1224 C C . THR A 1 157 ? -23.406 1.359 28.334 1.00 97.94 157 THR A C 1
ATOM 1226 O O . THR A 1 157 ? -23.016 1.238 27.174 1.00 97.94 157 THR A O 1
ATOM 1229 N N . GLU A 1 158 ? -23.330 2.514 28.994 1.00 98.06 158 GLU A N 1
ATOM 1230 C CA . GLU A 1 158 ? -22.784 3.746 28.418 1.00 98.06 158 GLU A CA 1
ATOM 1231 C C . GLU A 1 158 ? -21.294 3.601 28.099 1.00 98.06 158 GLU A C 1
ATOM 1233 O O . GLU A 1 158 ? -20.869 3.931 26.992 1.00 98.06 158 GLU A O 1
ATOM 1238 N N . PHE A 1 159 ? -20.510 3.026 29.018 1.00 98.31 159 PHE A N 1
ATOM 1239 C CA . PHE A 1 159 ? -19.097 2.730 28.786 1.00 98.31 159 PHE A CA 1
ATOM 1240 C C . PHE A 1 159 ? -18.903 1.756 27.624 1.00 98.31 159 PHE A C 1
ATOM 1242 O O . PHE A 1 159 ? -18.047 1.992 26.775 1.00 98.31 159 PHE A O 1
ATOM 1249 N N . LYS A 1 160 ? -19.717 0.696 27.527 1.00 98.12 160 LYS A N 1
ATOM 1250 C CA . LYS A 1 160 ? -19.670 -0.230 26.383 1.00 98.12 160 LYS A CA 1
ATOM 1251 C C . LYS A 1 160 ? -19.988 0.469 25.062 1.00 98.12 160 LYS A C 1
ATOM 1253 O O . LYS A 1 160 ? -19.295 0.243 24.077 1.00 98.12 160 LYS A O 1
ATOM 1258 N N . ALA A 1 161 ? -21.001 1.334 25.036 1.00 97.62 161 ALA A N 1
ATOM 1259 C CA . ALA A 1 161 ? -21.341 2.104 23.844 1.00 97.62 161 ALA A CA 1
ATOM 1260 C C . ALA A 1 161 ? -20.230 3.100 23.464 1.00 97.62 161 ALA A C 1
ATOM 1262 O O . ALA A 1 161 ? -19.952 3.295 22.283 1.00 97.62 161 ALA A O 1
ATOM 1263 N N . ALA A 1 162 ? -19.578 3.719 24.451 1.00 97.88 162 ALA A N 1
ATOM 1264 C CA . ALA A 1 162 ? -18.442 4.606 24.226 1.00 97.88 162 ALA A CA 1
ATOM 1265 C C . ALA A 1 162 ? -17.219 3.853 23.677 1.00 97.88 162 ALA A C 1
ATOM 1267 O O . ALA A 1 162 ? -16.585 4.355 22.751 1.00 97.88 162 ALA A O 1
ATOM 1268 N N . LEU A 1 163 ? -16.930 2.651 24.194 1.00 98.06 163 LEU A N 1
ATOM 1269 C CA . LEU A 1 163 ? -15.878 1.772 23.673 1.00 98.06 163 LEU A CA 1
ATOM 1270 C C . LEU A 1 163 ? -16.155 1.378 22.220 1.00 98.06 163 LEU A C 1
ATOM 1272 O O . LEU A 1 163 ? -15.308 1.624 21.374 1.00 98.06 163 LEU A O 1
ATOM 1276 N N . HIS A 1 164 ? -17.366 0.908 21.901 1.00 98.06 164 HIS A N 1
ATOM 1277 C CA . HIS A 1 164 ? -17.733 0.589 20.516 1.00 98.06 164 HIS A CA 1
ATOM 1278 C C . HIS A 1 164 ? -17.563 1.782 19.566 1.00 98.06 164 HIS A C 1
ATOM 1280 O O . HIS A 1 164 ? -16.993 1.633 18.492 1.00 98.06 164 HIS A O 1
ATOM 1286 N N . LYS A 1 165 ? -17.987 2.986 19.971 1.00 97.75 165 LYS A N 1
ATOM 1287 C CA . LYS A 1 165 ? -17.778 4.200 19.163 1.00 97.75 165 LYS A CA 1
ATOM 1288 C C . LYS A 1 165 ? -16.300 4.550 18.994 1.00 97.75 165 LYS A C 1
ATOM 1290 O O . LYS A 1 165 ? -15.925 5.113 17.968 1.00 97.75 165 LYS A O 1
ATOM 1295 N N . ALA A 1 166 ? -15.469 4.301 20.005 1.00 97.56 166 ALA A N 1
ATOM 1296 C CA . ALA A 1 166 ? -14.028 4.500 19.899 1.00 97.56 166 ALA A CA 1
ATOM 1297 C C . ALA A 1 166 ? -13.416 3.488 18.922 1.00 97.56 166 ALA A C 1
ATOM 1299 O O . ALA A 1 166 ? -12.669 3.897 18.037 1.00 97.56 166 ALA A O 1
ATOM 1300 N N . ASP A 1 167 ? -13.802 2.216 19.016 1.00 97.50 167 ASP A N 1
ATOM 1301 C CA . ASP A 1 167 ? -13.361 1.154 18.108 1.00 97.50 167 ASP A CA 1
ATOM 1302 C C . ASP A 1 167 ? -13.763 1.453 16.657 1.00 97.50 167 ASP A C 1
ATOM 1304 O O . ASP A 1 167 ? -12.929 1.369 15.760 1.00 97.50 167 ASP A O 1
ATOM 1308 N N . GLU A 1 168 ? -14.999 1.900 16.416 1.00 97.62 168 GLU A N 1
ATOM 1309 C CA . GLU A 1 168 ? -15.468 2.330 15.091 1.00 97.62 168 GLU A CA 1
ATOM 1310 C C . GLU A 1 168 ? -14.649 3.504 14.539 1.00 97.62 168 GLU A C 1
ATOM 1312 O O . GLU A 1 168 ? -14.275 3.504 13.366 1.00 97.62 168 GLU A O 1
ATOM 1317 N N . ARG A 1 169 ? -14.322 4.501 15.375 1.00 97.50 169 ARG A N 1
ATOM 1318 C CA . ARG A 1 169 ? -13.462 5.629 14.974 1.00 97.50 169 ARG A CA 1
ATOM 1319 C C . ARG A 1 169 ? -12.045 5.173 14.650 1.00 97.50 169 ARG A C 1
ATOM 1321 O O . ARG A 1 169 ? -11.467 5.658 13.680 1.00 97.50 169 ARG A O 1
ATOM 1328 N N . HIS A 1 170 ? -11.486 4.270 15.451 1.00 97.69 170 HIS A N 1
ATOM 1329 C CA . HIS A 1 170 ? -10.162 3.708 15.205 1.00 97.69 170 HIS A CA 1
ATOM 1330 C C . HIS A 1 170 ? -10.141 2.892 13.912 1.00 97.69 170 HIS A C 1
ATOM 1332 O O . HIS A 1 170 ? -9.258 3.115 13.089 1.00 97.69 170 HIS A O 1
ATOM 1338 N N . ALA A 1 171 ? -11.140 2.037 13.684 1.00 98.00 171 ALA A N 1
ATOM 1339 C CA . ALA A 1 171 ? -11.281 1.267 12.453 1.00 98.00 171 ALA A CA 1
ATOM 1340 C C . ALA A 1 171 ? -11.438 2.176 11.224 1.00 98.00 171 ALA A C 1
ATOM 1342 O O . ALA A 1 171 ? -10.756 1.976 10.222 1.00 98.00 171 ALA A O 1
ATOM 1343 N N . ALA A 1 172 ? -12.270 3.219 11.313 1.00 97.75 172 ALA A N 1
ATOM 1344 C CA . ALA A 1 172 ? -12.437 4.192 10.236 1.00 97.75 172 ALA A CA 1
ATOM 1345 C C . ALA A 1 172 ? -11.132 4.941 9.934 1.00 97.75 172 ALA A C 1
ATOM 1347 O O . ALA A 1 172 ? -10.764 5.093 8.770 1.00 97.75 172 ALA A O 1
ATOM 1348 N N . LYS A 1 173 ? -10.398 5.374 10.970 1.00 97.69 173 LYS A N 1
ATOM 1349 C CA . LYS A 1 173 ? -9.124 6.071 10.769 1.00 97.69 173 LYS A CA 1
ATOM 1350 C C . LYS A 1 173 ? -8.045 5.149 10.207 1.00 97.69 173 LYS A C 1
ATOM 1352 O O . LYS A 1 173 ? -7.243 5.590 9.390 1.00 97.69 173 LYS A O 1
ATOM 1357 N N . GLN A 1 174 ? -8.027 3.887 10.631 1.00 97.94 174 GLN A N 1
ATOM 1358 C CA . GLN A 1 174 ? -7.119 2.883 10.093 1.00 97.94 174 GLN A CA 1
ATOM 1359 C C . GLN A 1 174 ? -7.403 2.619 8.610 1.00 97.94 174 GLN A C 1
ATOM 1361 O O . GLN A 1 174 ? -6.468 2.652 7.819 1.00 97.94 174 GLN A O 1
ATOM 1366 N N . ALA A 1 175 ? -8.670 2.449 8.220 1.00 97.88 175 ALA A N 1
ATOM 1367 C CA . ALA A 1 175 ? -9.048 2.285 6.816 1.00 97.88 175 ALA A CA 1
ATOM 1368 C C . ALA A 1 175 ? -8.642 3.504 5.964 1.00 97.88 175 ALA A C 1
ATOM 1370 O O . ALA A 1 175 ? -8.050 3.344 4.903 1.00 97.88 175 ALA A O 1
ATOM 1371 N N . GLU A 1 176 ? -8.869 4.724 6.466 1.00 98.06 176 GLU A N 1
ATOM 1372 C CA . GLU A 1 176 ? -8.445 5.961 5.794 1.00 98.06 176 GLU A CA 1
ATOM 1373 C C . GLU A 1 176 ? -6.919 6.011 5.581 1.00 98.06 176 GLU A C 1
ATOM 1375 O O . GLU A 1 176 ? -6.454 6.375 4.503 1.00 98.06 176 GLU A O 1
ATOM 1380 N N . LEU A 1 177 ? -6.135 5.626 6.595 1.00 98.06 177 LEU A N 1
ATOM 1381 C CA . LEU A 1 177 ? -4.671 5.551 6.513 1.00 98.06 177 LEU A CA 1
ATOM 1382 C C . LEU A 1 177 ? -4.200 4.467 5.536 1.00 98.06 177 LEU A C 1
ATOM 1384 O O . LEU A 1 177 ? -3.239 4.684 4.800 1.00 98.06 177 LEU A O 1
ATOM 1388 N N . GLU A 1 178 ? -4.859 3.308 5.518 1.00 97.94 178 GLU A N 1
ATOM 1389 C CA . GLU A 1 178 ? -4.558 2.225 4.579 1.00 97.94 178 GLU A CA 1
ATOM 1390 C C . GLU A 1 178 ? -4.832 2.646 3.132 1.00 97.94 178 GLU A C 1
ATOM 1392 O O . GLU A 1 178 ? -4.010 2.377 2.256 1.00 97.94 178 GLU A O 1
ATOM 1397 N N . ASP A 1 179 ? -5.935 3.350 2.876 1.00 98.06 179 ASP A N 1
ATOM 1398 C CA . ASP A 1 179 ? -6.271 3.855 1.543 1.00 98.06 179 ASP A CA 1
ATOM 1399 C C . ASP A 1 179 ? -5.325 4.981 1.102 1.00 98.06 179 ASP A C 1
ATOM 1401 O O . ASP A 1 179 ? -4.867 4.986 -0.042 1.00 98.06 179 ASP A O 1
ATOM 1405 N N . GLN A 1 180 ? -4.944 5.884 2.014 1.00 97.81 180 GLN A N 1
ATOM 1406 C CA . GLN A 1 180 ? -3.911 6.896 1.757 1.00 97.81 180 GLN A CA 1
ATOM 1407 C C . GLN A 1 180 ? -2.564 6.255 1.412 1.00 97.81 180 GLN A C 1
ATOM 1409 O O . GLN A 1 180 ? -1.909 6.669 0.458 1.00 97.81 180 GLN A O 1
ATOM 1414 N N . HIS A 1 181 ? -2.155 5.228 2.160 1.00 97.94 181 HIS A N 1
ATOM 1415 C CA . HIS A 1 181 ? -0.907 4.519 1.897 1.00 97.94 181 HIS A CA 1
ATOM 1416 C C . HIS A 1 181 ? -0.945 3.792 0.547 1.00 97.94 181 HIS A C 1
ATOM 1418 O O . HIS A 1 181 ? 0.014 3.892 -0.214 1.00 97.94 181 HIS A O 1
ATOM 1424 N N . LYS A 1 182 ? -2.049 3.114 0.207 1.00 98.12 182 LYS A N 1
ATOM 1425 C CA . LYS A 1 182 ? -2.212 2.475 -1.110 1.00 98.12 182 LYS A CA 1
ATOM 1426 C C . LYS A 1 182 ? -2.110 3.492 -2.245 1.00 98.12 182 LYS A C 1
ATOM 1428 O O . LYS A 1 182 ? -1.345 3.267 -3.176 1.00 98.12 182 LYS A O 1
ATOM 1433 N N . ALA A 1 183 ? -2.810 4.622 -2.135 1.00 97.88 183 ALA A N 1
ATOM 1434 C CA . ALA A 1 183 ? -2.765 5.680 -3.141 1.00 97.88 183 ALA A CA 1
ATOM 1435 C C . ALA A 1 183 ? -1.350 6.264 -3.310 1.00 97.88 183 ALA A C 1
ATOM 1437 O O . ALA A 1 183 ? -0.915 6.527 -4.429 1.00 97.88 183 ALA A O 1
ATOM 1438 N N . GLU A 1 184 ? -0.610 6.435 -2.212 1.00 98.19 184 GLU A N 1
ATOM 1439 C CA . GLU A 1 184 ? 0.768 6.927 -2.255 1.00 98.19 184 GLU A CA 1
ATOM 1440 C C . GLU A 1 184 ? 1.726 5.916 -2.899 1.00 98.19 184 GLU A C 1
ATOM 1442 O O . GLU A 1 184 ? 2.573 6.297 -3.707 1.00 98.19 184 GLU 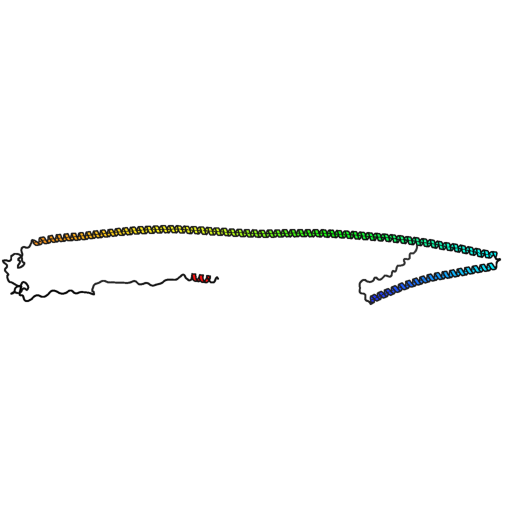A O 1
ATOM 1447 N N . VAL A 1 185 ? 1.572 4.624 -2.598 1.00 98.19 185 VAL A N 1
ATOM 1448 C CA . VAL A 1 185 ? 2.349 3.560 -3.249 1.00 98.19 185 VAL A CA 1
ATOM 1449 C C . VAL A 1 185 ? 2.055 3.525 -4.747 1.00 98.19 185 VAL A C 1
ATOM 1451 O O . VAL A 1 185 ? 2.993 3.535 -5.538 1.00 98.19 185 VAL A O 1
ATOM 1454 N N . GLU A 1 186 ? 0.783 3.560 -5.149 1.00 97.94 186 GLU A N 1
ATOM 1455 C CA . GLU A 1 186 ? 0.393 3.605 -6.563 1.00 97.94 186 GLU A CA 1
ATOM 1456 C C . GLU A 1 186 ? 0.967 4.837 -7.274 1.00 97.94 186 GLU A C 1
ATOM 1458 O O . GLU A 1 186 ? 1.495 4.722 -8.382 1.00 97.94 186 GLU A O 1
ATOM 1463 N N . ARG A 1 187 ? 0.932 6.013 -6.632 1.00 98.50 187 ARG A N 1
ATOM 1464 C CA . ARG A 1 187 ? 1.542 7.240 -7.162 1.00 98.50 187 ARG A CA 1
ATOM 1465 C C . ARG A 1 187 ? 3.040 7.057 -7.399 1.00 98.50 187 ARG A C 1
ATOM 1467 O O . ARG A 1 187 ? 3.518 7.345 -8.494 1.00 98.50 187 ARG A O 1
ATOM 1474 N N . LEU A 1 188 ? 3.767 6.557 -6.401 1.00 98.25 188 LEU A N 1
ATOM 1475 C CA . LEU A 1 188 ? 5.213 6.345 -6.490 1.00 98.25 188 LEU A CA 1
ATOM 1476 C C . LEU A 1 188 ? 5.583 5.288 -7.537 1.00 98.25 188 LEU A C 1
ATOM 1478 O O . LEU A 1 188 ? 6.558 5.471 -8.264 1.00 98.25 188 LEU A O 1
ATOM 1482 N N . THR A 1 189 ? 4.807 4.208 -7.654 1.00 98.12 189 THR A N 1
ATOM 1483 C CA . THR A 1 189 ? 5.001 3.196 -8.700 1.00 98.12 189 THR A CA 1
ATOM 1484 C C . THR A 1 189 ? 4.802 3.799 -10.086 1.00 98.12 189 THR A C 1
ATOM 1486 O O . THR A 1 189 ? 5.675 3.650 -10.936 1.00 98.12 189 THR A O 1
ATOM 1489 N N . ASN A 1 190 ? 3.727 4.563 -10.296 1.00 97.88 190 ASN A N 1
ATOM 1490 C CA . ASN A 1 190 ? 3.465 5.218 -11.578 1.00 97.88 190 ASN A CA 1
ATOM 1491 C C . ASN A 1 190 ? 4.561 6.234 -11.948 1.00 97.88 190 ASN A C 1
ATOM 1493 O O . ASN A 1 190 ? 4.974 6.305 -13.105 1.00 97.88 190 ASN A O 1
ATOM 1497 N N . GLU A 1 191 ? 5.063 7.007 -10.981 1.00 98.06 191 GLU A N 1
ATOM 1498 C CA . GLU A 1 191 ? 6.182 7.937 -11.190 1.00 98.06 191 GLU A CA 1
ATOM 1499 C C . GLU A 1 191 ? 7.483 7.210 -11.545 1.00 98.06 191 GLU A C 1
ATOM 1501 O O . GLU A 1 191 ? 8.223 7.642 -12.437 1.00 98.06 191 GLU A O 1
ATOM 1506 N N . HIS A 1 192 ? 7.759 6.091 -10.872 1.00 97.94 192 HIS A N 1
ATOM 1507 C CA . HIS A 1 192 ? 8.921 5.264 -11.166 1.00 97.94 192 HIS A CA 1
ATOM 1508 C C . HIS A 1 192 ? 8.831 4.647 -12.565 1.00 97.94 192 HIS A C 1
ATOM 1510 O O . HIS A 1 192 ? 9.775 4.774 -13.346 1.00 97.94 192 HIS A O 1
ATOM 1516 N N . ASP A 1 193 ? 7.686 4.065 -12.918 1.00 97.44 193 ASP A N 1
ATOM 1517 C CA . ASP A 1 193 ? 7.447 3.463 -14.229 1.00 97.44 193 ASP A CA 1
ATOM 1518 C C . ASP A 1 193 ? 7.536 4.503 -15.350 1.00 97.44 193 ASP A C 1
ATOM 1520 O O . ASP A 1 193 ? 8.182 4.256 -16.369 1.00 97.44 193 ASP A O 1
ATOM 1524 N N . ALA A 1 194 ? 6.979 5.702 -15.150 1.00 97.94 194 ALA A N 1
ATOM 1525 C CA . ALA A 1 194 ? 7.114 6.808 -16.096 1.00 97.94 194 ALA A CA 1
ATOM 1526 C C . ALA A 1 194 ? 8.583 7.230 -16.275 1.00 97.94 194 ALA A C 1
ATOM 1528 O O . ALA A 1 194 ? 9.032 7.481 -17.396 1.00 97.94 194 ALA A O 1
ATOM 1529 N N . THR A 1 195 ? 9.358 7.265 -15.187 1.00 97.81 195 THR A N 1
ATOM 1530 C CA . THR A 1 195 ? 10.793 7.585 -15.234 1.00 97.81 195 THR A CA 1
ATOM 1531 C C . THR A 1 195 ? 11.582 6.508 -15.978 1.00 97.81 195 THR A C 1
ATOM 1533 O O . THR A 1 195 ? 12.427 6.833 -16.816 1.00 97.81 195 THR A O 1
ATOM 1536 N N . LEU A 1 196 ? 11.292 5.228 -15.723 1.00 97.75 196 LEU A N 1
ATOM 1537 C CA . LEU A 1 196 ? 11.900 4.102 -16.433 1.00 97.75 196 LEU A CA 1
ATOM 1538 C C . LEU A 1 196 ? 11.559 4.133 -17.924 1.00 97.75 196 LEU A C 1
ATOM 1540 O O . LEU A 1 196 ? 12.453 3.991 -18.760 1.00 97.75 196 LEU A O 1
ATOM 1544 N N . GLN A 1 197 ? 10.293 4.372 -18.269 1.00 97.00 197 GLN A N 1
ATOM 1545 C CA . GLN A 1 197 ? 9.855 4.511 -19.655 1.00 97.00 197 GLN A CA 1
ATOM 1546 C C . GLN A 1 197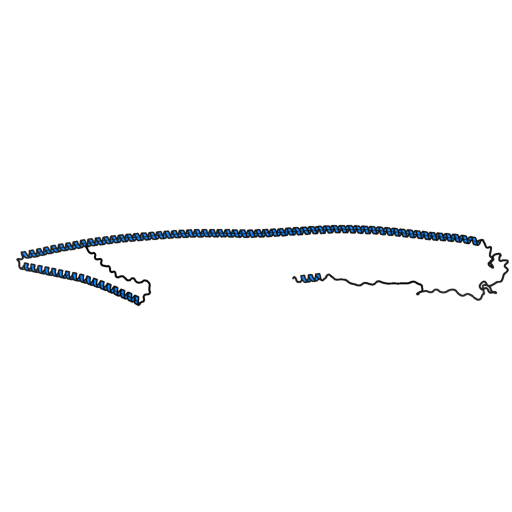 ? 10.580 5.668 -20.344 1.00 97.00 197 GLN A C 1
ATOM 1548 O O . GLN A 1 197 ? 11.169 5.455 -21.403 1.00 97.00 197 GLN A O 1
ATOM 1553 N N . ALA A 1 198 ? 10.641 6.846 -19.718 1.00 97.75 198 ALA A N 1
ATOM 1554 C CA . ALA A 1 198 ? 11.360 7.999 -20.253 1.00 97.75 198 ALA A CA 1
ATOM 1555 C C . ALA A 1 198 ? 12.863 7.721 -20.438 1.00 97.75 198 ALA A C 1
ATOM 1557 O O . ALA A 1 198 ? 13.428 8.080 -21.469 1.00 97.75 198 ALA A O 1
ATOM 1558 N N . SER A 1 199 ? 13.515 7.049 -19.481 1.00 96.31 199 SER A N 1
ATOM 1559 C CA . SER A 1 199 ? 14.920 6.633 -19.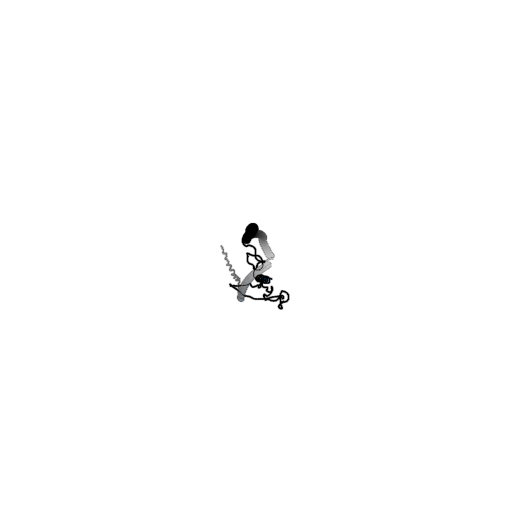610 1.00 96.31 199 SER A CA 1
ATOM 1560 C C . SER A 1 199 ? 15.107 5.666 -20.778 1.00 96.31 199 SER A C 1
ATOM 1562 O O . SER A 1 199 ? 15.987 5.865 -21.612 1.00 96.31 199 SER A O 1
ATOM 1564 N N . SER A 1 200 ? 14.240 4.656 -20.889 1.00 96.62 200 SER A N 1
ATOM 1565 C CA . SER A 1 200 ? 14.300 3.673 -21.974 1.00 96.62 200 SER A CA 1
ATOM 1566 C C . SER A 1 200 ? 14.059 4.305 -23.348 1.00 96.62 200 SER A C 1
ATOM 1568 O O . SER A 1 200 ? 14.699 3.924 -24.326 1.00 96.62 200 SER A O 1
ATOM 1570 N N . GLN A 1 201 ? 13.172 5.300 -23.425 1.00 97.06 201 GLN A N 1
ATOM 1571 C CA . GLN A 1 201 ? 12.901 6.041 -24.647 1.00 97.06 201 GLN A CA 1
ATOM 1572 C C . GLN A 1 201 ? 14.102 6.904 -25.036 1.00 97.06 201 GLN A C 1
ATOM 1574 O O . GLN A 1 201 ? 14.528 6.842 -26.183 1.00 97.06 201 GLN A O 1
ATOM 1579 N N . ARG A 1 202 ? 14.716 7.617 -24.082 1.00 97.19 202 ARG A N 1
ATOM 1580 C CA . ARG A 1 202 ? 15.954 8.376 -24.326 1.00 97.19 202 ARG A CA 1
ATOM 1581 C C . ARG A 1 202 ? 17.082 7.485 -24.831 1.00 97.19 202 ARG A C 1
ATOM 1583 O O . ARG A 1 202 ? 17.810 7.882 -25.731 1.00 97.19 202 ARG A O 1
ATOM 1590 N N . GLU A 1 203 ? 17.225 6.279 -24.284 1.00 96.25 203 GLU A N 1
ATOM 1591 C CA . GLU A 1 203 ? 18.207 5.314 -24.786 1.00 96.25 203 GLU A CA 1
ATOM 1592 C C . GLU A 1 203 ? 17.904 4.859 -26.218 1.00 96.25 203 GLU A C 1
ATOM 1594 O O . GLU A 1 203 ? 18.832 4.716 -27.011 1.00 96.25 203 GLU A O 1
ATOM 1599 N N . ARG A 1 204 ? 16.630 4.634 -26.568 1.00 96.88 204 ARG A N 1
ATOM 1600 C CA . ARG A 1 204 ? 16.228 4.287 -27.942 1.00 96.88 204 ARG A CA 1
ATOM 1601 C C . ARG A 1 204 ? 16.505 5.430 -28.910 1.00 96.88 204 ARG A C 1
ATOM 1603 O O . ARG A 1 204 ? 17.166 5.202 -29.914 1.00 96.88 204 ARG A O 1
ATOM 1610 N N . GLU A 1 205 ? 16.083 6.643 -28.571 1.00 97.19 205 GLU A N 1
ATOM 1611 C CA . GLU A 1 205 ? 16.325 7.845 -29.376 1.00 97.19 205 GLU A CA 1
ATOM 1612 C C . GLU A 1 205 ? 17.829 8.100 -29.556 1.00 97.19 205 GLU A C 1
ATOM 1614 O O . GLU A 1 205 ? 18.279 8.389 -30.661 1.00 97.19 205 GLU A O 1
ATOM 1619 N N . ALA A 1 206 ? 18.635 7.914 -28.505 1.00 97.25 206 ALA A N 1
ATOM 1620 C CA . ALA A 1 206 ? 20.089 8.027 -28.593 1.00 97.25 206 ALA A CA 1
ATOM 1621 C C . ALA A 1 206 ? 20.715 6.948 -29.495 1.00 97.25 206 ALA A C 1
ATOM 1623 O O . ALA A 1 206 ? 21.643 7.247 -30.246 1.00 97.25 206 ALA A O 1
ATOM 1624 N N . ARG A 1 207 ? 20.215 5.703 -29.451 1.00 97.38 207 ARG A N 1
ATOM 1625 C CA . ARG A 1 207 ? 20.662 4.627 -30.356 1.00 97.38 207 ARG A CA 1
ATOM 1626 C C . ARG A 1 207 ? 20.296 4.930 -31.805 1.00 97.38 207 ARG A C 1
ATOM 1628 O O . ARG A 1 207 ? 21.156 4.810 -32.668 1.00 97.38 207 ARG A O 1
ATOM 1635 N N . GLU A 1 208 ? 19.064 5.358 -32.063 1.00 97.44 208 GLU A N 1
ATOM 1636 C CA . GLU A 1 208 ? 18.608 5.738 -33.404 1.00 97.44 208 GLU A CA 1
ATOM 1637 C C . GLU A 1 208 ? 19.412 6.922 -33.957 1.00 97.44 208 GLU A C 1
ATOM 1639 O O . GLU A 1 208 ? 19.831 6.891 -35.114 1.00 97.44 208 GLU A O 1
ATOM 1644 N N . ALA A 1 209 ? 19.700 7.929 -33.126 1.00 97.12 209 ALA A N 1
ATOM 1645 C CA . ALA A 1 209 ? 20.553 9.053 -33.498 1.00 97.12 209 ALA A CA 1
ATOM 1646 C C . ALA A 1 209 ? 21.984 8.600 -33.832 1.00 97.12 209 ALA A C 1
ATOM 1648 O O . ALA A 1 209 ? 22.506 8.966 -34.882 1.00 97.12 209 ALA A O 1
ATOM 1649 N N . ALA A 1 210 ? 22.594 7.749 -33.000 1.00 96.69 210 ALA A N 1
ATOM 1650 C CA . ALA A 1 210 ? 23.932 7.214 -33.255 1.00 96.69 210 ALA A CA 1
ATOM 1651 C C . ALA A 1 210 ? 23.986 6.351 -34.531 1.00 96.69 210 ALA A C 1
ATOM 1653 O O . ALA A 1 210 ? 24.943 6.433 -35.302 1.00 96.69 210 ALA A O 1
ATOM 1654 N N . GLU A 1 211 ? 22.953 5.541 -34.792 1.00 97.25 211 GLU A N 1
ATOM 1655 C CA . GLU A 1 211 ? 22.830 4.787 -36.043 1.00 97.25 211 GLU A CA 1
ATOM 1656 C C . GLU A 1 211 ? 22.689 5.712 -37.257 1.00 97.25 211 GLU A C 1
ATOM 1658 O O . GLU A 1 211 ? 23.294 5.451 -38.299 1.00 97.25 211 GLU A O 1
ATOM 1663 N N . ALA A 1 212 ? 21.916 6.795 -37.141 1.00 96.94 212 ALA A N 1
ATOM 1664 C CA . ALA A 1 212 ? 21.755 7.782 -38.203 1.00 96.94 212 ALA A CA 1
ATOM 1665 C C . ALA A 1 212 ? 23.066 8.529 -38.497 1.00 96.94 212 ALA A C 1
ATOM 1667 O O . ALA A 1 212 ? 23.438 8.659 -39.663 1.00 96.94 212 ALA A O 1
ATOM 1668 N N . GLU A 1 213 ? 23.799 8.952 -37.464 1.00 97.12 213 GLU A N 1
ATOM 1669 C CA . GLU A 1 213 ? 25.125 9.568 -37.602 1.00 97.12 213 GLU A CA 1
ATOM 1670 C C . GLU A 1 213 ? 26.114 8.618 -38.284 1.00 97.12 213 GLU A C 1
ATOM 1672 O O . GLU A 1 213 ? 26.826 9.007 -39.214 1.00 97.12 213 GLU A O 1
ATOM 1677 N N . LEU A 1 214 ? 26.126 7.344 -37.877 1.00 97.56 214 LEU A N 1
ATOM 1678 C CA . LEU A 1 214 ? 26.984 6.338 -38.491 1.00 97.56 214 LEU A CA 1
ATOM 1679 C C . LEU A 1 214 ? 26.622 6.119 -39.967 1.00 97.56 214 LEU A C 1
ATOM 1681 O O . LEU A 1 214 ? 27.520 6.109 -40.811 1.00 97.56 214 LEU A O 1
ATOM 1685 N N . ARG A 1 215 ? 25.330 6.004 -40.301 1.00 97.62 215 ARG A N 1
ATOM 1686 C CA . ARG A 1 215 ? 24.862 5.910 -41.697 1.00 97.62 215 ARG A CA 1
ATOM 1687 C C . ARG A 1 215 ? 25.302 7.119 -42.514 1.00 97.62 215 ARG A C 1
ATOM 1689 O O . ARG A 1 215 ? 25.896 6.939 -43.569 1.00 97.62 215 ARG A O 1
ATOM 1696 N N . GLN A 1 216 ? 25.123 8.330 -41.992 1.00 97.62 216 GLN A N 1
ATOM 1697 C CA . GLN A 1 216 ? 25.565 9.553 -42.659 1.00 97.62 216 GLN A CA 1
ATOM 1698 C C . GLN A 1 216 ? 27.086 9.564 -42.886 1.00 97.62 216 GLN A C 1
ATOM 1700 O O . GLN A 1 216 ? 27.564 9.977 -43.947 1.00 97.62 216 GLN A O 1
ATOM 1705 N N . SER A 1 217 ? 27.869 9.082 -41.918 1.00 97.75 217 SER A N 1
ATOM 1706 C CA . SER A 1 217 ? 29.321 8.956 -42.074 1.00 97.75 217 SER A CA 1
ATOM 1707 C C . SER A 1 217 ? 29.699 7.965 -43.185 1.00 97.75 217 SER A C 1
ATOM 1709 O O . SER A 1 217 ? 30.583 8.254 -43.990 1.00 97.75 217 SER A O 1
ATOM 1711 N N . PHE A 1 218 ? 28.989 6.837 -43.298 1.00 98.06 218 PHE A N 1
ATOM 1712 C CA . PHE A 1 218 ? 29.203 5.876 -44.379 1.00 98.06 218 PHE A CA 1
ATOM 1713 C C . PHE A 1 218 ? 28.775 6.433 -45.734 1.00 98.06 218 PHE A C 1
ATOM 1715 O O . PHE A 1 218 ? 29.520 6.287 -46.699 1.00 98.06 218 PHE A O 1
ATOM 1722 N N . ASP A 1 219 ? 27.635 7.117 -45.810 1.00 97.25 219 ASP A N 1
ATOM 1723 C CA . ASP A 1 219 ? 27.140 7.722 -47.048 1.00 97.25 219 ASP A CA 1
ATOM 1724 C C . ASP A 1 219 ? 28.101 8.800 -47.563 1.00 97.25 219 ASP A C 1
ATOM 1726 O O . ASP A 1 219 ? 28.408 8.850 -48.753 1.00 97.25 219 ASP A O 1
ATOM 1730 N N . THR A 1 220 ? 28.645 9.630 -46.669 1.00 97.44 220 THR A N 1
ATOM 1731 C CA . THR A 1 220 ? 29.646 10.648 -47.034 1.00 97.44 220 THR A CA 1
ATOM 1732 C C . THR A 1 220 ? 30.968 10.028 -47.486 1.00 97.44 220 THR A C 1
ATOM 1734 O O . THR A 1 220 ? 31.539 10.471 -48.484 1.00 97.44 220 THR A O 1
ATOM 1737 N N . GLN A 1 221 ? 31.444 8.974 -46.814 1.00 97.69 221 GLN A N 1
ATOM 1738 C CA . GLN A 1 221 ? 32.629 8.227 -47.248 1.00 97.69 221 GLN A CA 1
ATOM 1739 C C . GLN A 1 221 ? 32.415 7.550 -48.606 1.00 97.69 221 GLN A C 1
ATOM 1741 O O . GLN A 1 221 ? 33.291 7.618 -49.469 1.00 97.69 221 GLN A O 1
ATOM 1746 N N . LEU A 1 222 ? 31.254 6.924 -48.812 1.00 98.12 222 LEU A N 1
ATOM 1747 C CA . LEU A 1 222 ? 30.896 6.278 -50.069 1.00 98.12 222 LEU A CA 1
ATOM 1748 C C . LEU A 1 222 ? 30.827 7.305 -51.201 1.00 98.12 222 LEU A C 1
ATOM 1750 O O . LEU A 1 222 ? 31.415 7.076 -52.253 1.00 98.12 222 LEU A O 1
ATOM 1754 N N . ALA A 1 223 ? 30.189 8.454 -50.968 1.00 96.94 223 ALA A N 1
ATOM 1755 C CA . ALA A 1 223 ? 30.121 9.545 -51.935 1.00 96.94 223 ALA A CA 1
ATOM 1756 C C . ALA A 1 223 ? 31.518 10.050 -52.333 1.00 96.94 223 ALA A C 1
ATOM 1758 O O . ALA A 1 223 ? 31.777 10.259 -53.515 1.00 96.94 223 ALA A O 1
ATOM 1759 N N . GLU A 1 224 ? 32.447 10.188 -51.382 1.00 97.50 224 GLU A N 1
ATOM 1760 C CA . GLU A 1 224 ? 33.828 10.587 -51.679 1.00 97.50 224 GLU A CA 1
ATOM 1761 C C . GLU A 1 224 ? 34.587 9.520 -52.483 1.00 97.50 224 GLU A C 1
ATOM 1763 O O . GLU A 1 224 ? 35.338 9.852 -53.403 1.00 97.50 224 GLU A O 1
ATOM 1768 N N . VAL A 1 225 ? 34.397 8.232 -52.178 1.00 97.88 225 VAL A N 1
ATOM 1769 C CA . VAL A 1 225 ? 35.000 7.138 -52.959 1.00 97.88 225 VAL A CA 1
ATOM 1770 C C . VAL A 1 225 ? 34.438 7.105 -54.379 1.00 97.88 225 VAL A C 1
ATOM 1772 O O . VAL A 1 225 ? 35.219 7.000 -55.324 1.00 97.88 225 VAL A O 1
ATOM 1775 N N . VAL A 1 226 ? 33.118 7.235 -54.537 1.00 97.88 226 VAL A N 1
ATOM 1776 C CA . VAL A 1 226 ? 32.452 7.308 -55.847 1.00 97.88 226 VAL A CA 1
ATOM 1777 C C . VAL A 1 226 ? 32.988 8.493 -56.643 1.00 97.88 226 VAL A C 1
ATOM 1779 O O . VAL A 1 226 ? 33.464 8.302 -57.755 1.00 97.88 226 VAL A O 1
ATOM 1782 N N . ARG A 1 227 ? 33.061 9.683 -56.037 1.00 98.06 227 ARG A N 1
ATOM 1783 C CA . ARG A 1 227 ? 33.627 10.882 -56.670 1.00 98.06 227 ARG A CA 1
ATOM 1784 C C . ARG A 1 227 ? 35.057 10.650 -57.174 1.00 98.06 227 ARG A C 1
ATOM 1786 O O . ARG A 1 227 ? 35.374 11.004 -58.304 1.00 98.06 227 ARG A O 1
ATOM 1793 N N . ARG A 1 228 ? 35.921 10.015 -56.372 1.00 97.94 228 ARG A N 1
ATOM 1794 C CA . ARG A 1 228 ? 37.300 9.674 -56.785 1.00 97.94 228 ARG A CA 1
ATOM 1795 C C . ARG A 1 228 ? 37.347 8.649 -57.914 1.00 97.94 228 ARG A C 1
ATOM 1797 O O . ARG A 1 228 ? 38.265 8.692 -58.733 1.00 97.94 228 ARG A O 1
ATOM 1804 N N . LEU A 1 229 ? 36.427 7.685 -57.922 1.00 97.38 229 LEU A N 1
ATOM 1805 C CA . LEU A 1 229 ? 36.312 6.714 -59.008 1.00 97.38 229 LEU A CA 1
ATOM 1806 C C . LEU A 1 229 ? 35.868 7.402 -60.297 1.00 97.38 229 LEU A C 1
ATOM 1808 O O . LEU A 1 229 ? 36.494 7.162 -61.325 1.00 97.38 229 LEU A O 1
ATOM 1812 N N . ASP A 1 230 ? 34.888 8.301 -60.227 1.00 96.88 230 ASP A N 1
ATOM 1813 C CA . ASP A 1 230 ? 34.420 9.085 -61.371 1.00 96.88 230 ASP A CA 1
ATOM 1814 C C . ASP A 1 230 ? 35.537 9.973 -61.934 1.00 96.88 230 ASP A C 1
ATOM 1816 O O . ASP A 1 230 ? 35.765 9.979 -63.141 1.00 96.88 230 ASP A O 1
ATOM 1820 N N . GLU A 1 231 ? 36.316 10.645 -61.078 1.00 97.38 231 GLU A N 1
ATOM 1821 C CA . GLU A 1 231 ? 37.492 11.426 -61.497 1.00 97.38 231 GLU A CA 1
ATOM 1822 C C . GLU A 1 231 ? 38.549 10.565 -62.199 1.00 97.38 231 GLU A C 1
ATOM 1824 O O . GLU A 1 231 ? 39.074 10.939 -63.249 1.00 97.38 231 GLU A O 1
ATOM 1829 N N . ARG A 1 232 ? 38.874 9.394 -61.636 1.00 97.38 232 ARG A N 1
ATOM 1830 C CA . ARG A 1 232 ? 39.834 8.461 -62.245 1.00 97.38 232 ARG A CA 1
ATOM 1831 C C . ARG A 1 232 ? 39.312 7.896 -63.557 1.00 97.38 232 ARG A C 1
ATOM 1833 O O . ARG A 1 232 ? 40.085 7.796 -64.502 1.00 97.38 232 ARG A O 1
ATOM 1840 N N . SER A 1 233 ? 38.030 7.544 -63.616 1.00 97.38 233 SER A N 1
ATOM 1841 C CA . SER A 1 233 ? 37.374 7.077 -64.835 1.00 97.38 233 SER A CA 1
ATOM 1842 C C . SER A 1 233 ? 37.418 8.162 -65.907 1.00 97.38 233 SER A C 1
ATOM 1844 O O . SER A 1 233 ? 37.825 7.883 -67.029 1.00 97.38 233 SER A O 1
ATOM 1846 N N . GLY A 1 234 ? 37.107 9.411 -65.547 1.00 96.88 234 GLY A N 1
ATOM 1847 C CA . GLY A 1 234 ? 37.263 10.574 -66.418 1.00 96.88 234 GLY A CA 1
ATOM 1848 C C . GLY A 1 234 ? 38.693 10.702 -66.945 1.00 96.88 234 GLY A C 1
ATOM 1849 O O . GLY A 1 234 ? 38.900 10.765 -68.154 1.00 96.88 234 GLY A O 1
ATOM 1850 N N . ARG A 1 235 ? 39.704 10.608 -66.072 1.00 97.62 235 ARG A N 1
ATOM 1851 C CA . ARG A 1 235 ? 41.113 10.674 -66.489 1.00 97.62 235 ARG A CA 1
ATOM 1852 C C . ARG A 1 235 ? 41.527 9.525 -67.408 1.00 97.62 235 ARG A C 1
ATOM 1854 O O . ARG A 1 235 ? 42.315 9.742 -68.323 1.00 97.62 235 ARG A O 1
ATOM 1861 N N . VAL A 1 236 ? 41.020 8.314 -67.173 1.00 97.25 236 VAL A N 1
ATOM 1862 C CA . VAL A 1 236 ? 41.238 7.175 -68.077 1.00 97.25 236 VAL A CA 1
ATOM 1863 C C . VAL A 1 236 ? 40.641 7.484 -69.447 1.00 97.25 236 VAL A C 1
ATOM 1865 O O . VAL A 1 236 ? 41.357 7.361 -70.433 1.00 97.25 236 VAL A O 1
ATOM 1868 N N . THR A 1 237 ? 39.399 7.975 -69.513 1.00 96.62 237 THR A N 1
ATOM 1869 C CA . THR A 1 237 ? 38.779 8.344 -70.796 1.00 96.62 237 THR A CA 1
ATOM 1870 C C . THR A 1 237 ? 39.532 9.470 -71.511 1.00 96.62 237 THR A C 1
ATOM 1872 O O . THR A 1 237 ? 39.745 9.387 -72.716 1.00 96.62 237 THR A O 1
ATOM 1875 N N . GLU A 1 238 ? 40.023 10.484 -70.790 1.00 96.94 238 GLU A N 1
ATOM 1876 C CA . GLU A 1 238 ? 40.877 11.535 -71.361 1.00 96.94 238 GLU A CA 1
ATOM 1877 C C . GLU A 1 238 ? 42.165 10.948 -71.949 1.00 96.94 238 GLU A C 1
ATOM 1879 O O . GLU A 1 238 ? 42.477 11.188 -73.112 1.00 96.94 238 GLU A O 1
ATOM 1884 N N . LEU A 1 239 ? 42.892 10.129 -71.182 1.00 96.38 239 LEU A N 1
ATOM 1885 C CA . LEU A 1 239 ? 44.125 9.487 -71.644 1.00 96.38 239 LEU A CA 1
ATOM 1886 C C . LEU A 1 239 ? 43.881 8.560 -72.841 1.00 96.38 239 LEU A C 1
ATOM 1888 O O . LEU A 1 239 ? 44.714 8.497 -73.743 1.00 96.38 239 LEU A O 1
ATOM 1892 N N . GLU A 1 240 ? 42.749 7.857 -72.876 1.00 96.88 240 GLU A N 1
ATOM 1893 C CA . GLU A 1 240 ? 42.335 7.062 -74.032 1.00 96.88 240 GLU A CA 1
ATOM 1894 C C . GLU A 1 240 ? 42.127 7.947 -75.265 1.00 96.88 240 GLU A C 1
ATOM 1896 O O . GLU A 1 240 ? 42.624 7.606 -76.339 1.00 96.88 240 GLU A O 1
ATOM 1901 N N . THR A 1 241 ? 41.464 9.100 -75.124 1.00 96.94 241 THR A N 1
ATOM 1902 C CA . THR A 1 241 ? 41.302 10.053 -76.235 1.00 96.94 241 THR A CA 1
ATOM 1903 C C . THR A 1 241 ? 42.635 10.661 -76.681 1.00 96.94 241 THR A C 1
ATOM 1905 O O . THR A 1 241 ? 42.912 10.697 -77.879 1.00 96.94 241 THR A O 1
ATOM 1908 N N . GLU A 1 242 ? 43.512 11.051 -75.748 1.00 97.00 242 GLU A N 1
ATOM 1909 C CA . GLU A 1 242 ? 44.863 11.550 -76.042 1.00 97.00 242 GLU A CA 1
ATOM 1910 C C . GLU A 1 242 ? 45.690 10.493 -76.797 1.00 97.00 242 GLU A C 1
ATOM 1912 O O . GLU A 1 242 ? 46.345 10.799 -77.797 1.00 97.00 242 GLU A O 1
ATOM 1917 N N . LEU A 1 243 ? 45.627 9.230 -76.360 1.00 96.81 243 LEU A N 1
ATOM 1918 C CA . LEU A 1 243 ? 46.297 8.107 -77.013 1.00 96.81 243 LEU A CA 1
ATOM 1919 C C . LEU A 1 243 ? 45.729 7.847 -78.412 1.00 96.81 243 LEU A C 1
ATOM 1921 O O . LEU A 1 243 ? 46.494 7.623 -79.351 1.00 96.81 243 LEU A O 1
ATOM 1925 N N . GLN A 1 244 ? 44.405 7.886 -78.574 1.00 96.06 244 GLN A N 1
ATOM 1926 C CA . GLN A 1 244 ? 43.753 7.753 -79.878 1.00 96.06 244 GLN A CA 1
ATOM 1927 C C . GLN A 1 244 ? 44.186 8.866 -80.834 1.00 96.06 244 GLN A C 1
ATOM 1929 O O . GLN A 1 244 ? 44.522 8.589 -81.987 1.00 96.06 244 GLN A O 1
ATOM 1934 N N . GLU A 1 245 ? 44.248 10.113 -80.367 1.00 96.38 245 GLU A N 1
A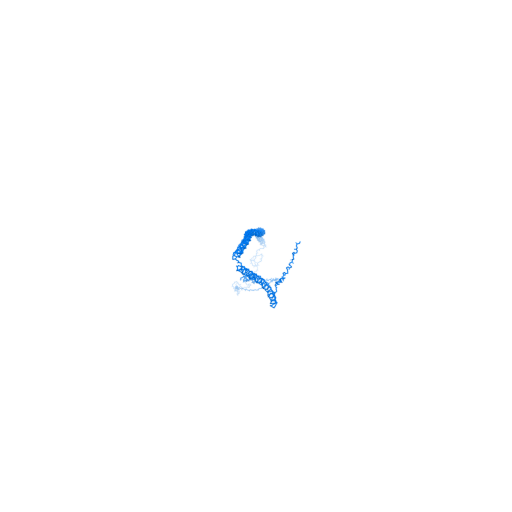TOM 1935 C CA . GLU A 1 245 ? 44.740 11.230 -81.168 1.00 96.38 245 GLU A CA 1
ATOM 1936 C C . GLU A 1 245 ? 46.215 11.086 -81.540 1.00 96.38 245 GLU A C 1
ATOM 1938 O O . GLU A 1 245 ? 46.574 11.316 -82.695 1.00 96.38 245 GLU A O 1
ATOM 1943 N N . ALA A 1 246 ? 47.076 10.708 -80.593 1.00 95.06 246 ALA A N 1
ATOM 1944 C CA . ALA A 1 246 ? 48.494 10.481 -80.854 1.00 95.06 246 ALA A CA 1
ATOM 1945 C C . ALA A 1 246 ? 48.695 9.354 -81.876 1.00 95.06 246 ALA A C 1
ATOM 1947 O O . ALA A 1 246 ? 49.457 9.519 -82.829 1.00 95.06 246 ALA A O 1
ATOM 1948 N N . ASN A 1 247 ? 47.954 8.251 -81.736 1.00 95.12 247 ASN A N 1
ATOM 1949 C CA . ASN A 1 247 ? 47.949 7.157 -82.704 1.00 95.12 247 ASN A CA 1
ATOM 1950 C C . ASN A 1 247 ? 47.489 7.624 -84.084 1.00 95.12 247 ASN A C 1
ATOM 1952 O O . ASN A 1 247 ? 48.148 7.307 -85.071 1.00 95.12 247 ASN A O 1
ATOM 1956 N N . ARG A 1 248 ? 46.415 8.419 -84.169 1.00 95.94 248 ARG A N 1
ATOM 1957 C CA . ARG A 1 248 ? 45.955 8.998 -85.438 1.00 95.94 248 ARG A CA 1
ATOM 1958 C C . ARG A 1 248 ? 47.038 9.869 -86.076 1.00 95.94 248 ARG A C 1
ATOM 1960 O O . ARG A 1 248 ? 47.327 9.699 -87.253 1.00 95.94 248 ARG A O 1
ATOM 1967 N N . ARG A 1 249 ? 47.687 10.750 -85.306 1.00 95.75 249 ARG A N 1
ATOM 1968 C CA . ARG A 1 249 ? 48.788 11.602 -85.798 1.00 95.75 249 ARG A CA 1
ATOM 1969 C C . ARG A 1 249 ? 49.973 10.773 -86.293 1.00 95.75 249 ARG A C 1
ATOM 1971 O O . ARG A 1 249 ? 50.547 11.096 -87.327 1.00 95.75 249 ARG A O 1
ATOM 1978 N N . LEU A 1 250 ? 50.336 9.706 -85.578 1.00 94.56 250 LEU A N 1
ATOM 1979 C CA . LEU A 1 250 ? 51.392 8.786 -86.004 1.00 94.56 250 LEU A CA 1
ATOM 1980 C C . LEU A 1 250 ? 51.006 8.037 -87.282 1.00 94.56 250 LEU A C 1
ATOM 1982 O O . LEU A 1 250 ? 51.835 7.922 -88.175 1.00 94.56 250 LEU A O 1
ATOM 1986 N N . GLN A 1 251 ? 49.762 7.569 -87.399 1.00 94.12 251 GLN A N 1
ATOM 1987 C CA . GLN A 1 251 ? 49.257 6.912 -88.608 1.00 94.12 251 GLN A CA 1
ATOM 1988 C C . GLN A 1 251 ? 49.234 7.863 -89.810 1.00 94.12 251 GLN A C 1
ATOM 1990 O O . GLN A 1 251 ? 49.686 7.485 -90.885 1.00 94.12 251 GLN A O 1
ATOM 1995 N N . GLU A 1 252 ? 48.770 9.101 -89.631 1.00 94.12 252 GLU A N 1
ATOM 1996 C CA . GLU A 1 252 ? 48.814 10.149 -90.660 1.00 94.12 252 GLU A CA 1
ATOM 1997 C C . GLU A 1 252 ? 50.261 10.479 -91.057 1.00 94.12 252 GLU A C 1
ATOM 1999 O O . GLU A 1 252 ? 50.573 10.576 -92.242 1.00 94.12 252 GLU A O 1
ATOM 2004 N N . GLY A 1 253 ? 51.163 10.588 -90.076 1.00 93.12 253 GLY A N 1
ATOM 2005 C CA . GLY A 1 253 ? 52.593 10.790 -90.298 1.00 93.12 253 GLY A CA 1
ATOM 2006 C C . GLY A 1 253 ? 53.230 9.649 -91.092 1.00 93.12 253 GLY A C 1
ATOM 2007 O O . GLY A 1 253 ? 53.902 9.908 -92.089 1.00 93.12 253 GLY A O 1
ATOM 2008 N N . LEU A 1 254 ? 52.971 8.396 -90.705 1.00 93.44 254 LEU A N 1
ATOM 2009 C CA . LEU A 1 254 ? 53.426 7.202 -91.422 1.00 93.44 254 LEU A CA 1
ATOM 2010 C C . LEU A 1 254 ? 52.876 7.163 -92.850 1.00 93.44 254 LEU A C 1
ATOM 2012 O O . LEU A 1 254 ? 53.661 7.006 -93.774 1.00 93.44 254 LEU A O 1
ATOM 2016 N N . ALA A 1 255 ? 51.576 7.399 -93.047 1.00 91.06 255 ALA A N 1
ATOM 2017 C CA . ALA A 1 255 ? 50.969 7.446 -94.377 1.00 91.06 255 ALA A CA 1
ATOM 2018 C C . ALA A 1 255 ? 51.597 8.541 -95.255 1.00 91.06 255 ALA A C 1
ATOM 2020 O O . ALA A 1 255 ? 51.939 8.294 -96.408 1.00 91.06 255 ALA A O 1
ATOM 2021 N N . SER A 1 256 ? 51.827 9.735 -94.696 1.00 91.62 256 SER A N 1
ATOM 2022 C CA . SER A 1 256 ? 52.504 10.818 -95.417 1.00 91.62 256 SER A CA 1
ATOM 2023 C C . SER A 1 256 ? 53.963 10.481 -95.755 1.00 91.62 256 SER A C 1
ATOM 2025 O O . SER A 1 256 ? 54.446 10.841 -96.829 1.00 91.62 256 SER A O 1
ATOM 2027 N N . GLY A 1 257 ? 54.658 9.767 -94.864 1.00 92.00 257 GLY A N 1
ATOM 2028 C CA . GLY A 1 257 ? 56.014 9.272 -95.080 1.00 92.00 257 GLY A CA 1
ATOM 2029 C C . GLY A 1 257 ? 56.070 8.184 -96.151 1.00 92.00 257 GLY A C 1
ATOM 2030 O O . GLY A 1 257 ? 56.940 8.238 -97.017 1.00 92.00 257 GLY A O 1
ATOM 2031 N N . ASP A 1 258 ? 55.117 7.252 -96.144 1.00 91.94 258 ASP A N 1
ATOM 2032 C CA . ASP A 1 258 ? 54.950 6.223 -97.173 1.00 91.94 258 ASP A CA 1
ATOM 2033 C C . ASP A 1 258 ? 54.655 6.854 -98.541 1.00 91.94 258 ASP A C 1
ATOM 2035 O O . ASP A 1 258 ? 55.252 6.460 -99.544 1.00 91.94 258 ASP A O 1
ATOM 2039 N N . ASP A 1 259 ? 53.797 7.876 -98.596 1.00 90.75 259 ASP A N 1
ATOM 2040 C CA . ASP A 1 259 ? 53.517 8.630 -99.821 1.00 90.75 259 ASP A CA 1
ATOM 2041 C C . ASP A 1 259 ? 54.751 9.402 -100.315 1.00 90.75 259 ASP A C 1
ATOM 2043 O O . ASP A 1 259 ? 55.041 9.402 -101.513 1.00 90.75 259 ASP A O 1
ATOM 2047 N N . ALA A 1 260 ? 55.516 10.032 -99.416 1.00 91.62 260 ALA A N 1
ATOM 2048 C CA . ALA A 1 260 ? 56.775 10.690 -99.764 1.00 91.62 260 ALA A CA 1
ATOM 2049 C C . ALA A 1 260 ? 57.822 9.685 -100.275 1.00 91.62 260 ALA A C 1
ATOM 2051 O O . ALA A 1 260 ? 58.508 9.955 -101.263 1.00 91.62 260 ALA A O 1
ATOM 2052 N N . LEU A 1 261 ? 57.914 8.507 -99.650 1.00 91.94 261 LEU A N 1
ATOM 2053 C CA . LEU A 1 261 ? 58.792 7.425 -100.083 1.00 91.94 261 LEU A CA 1
ATOM 2054 C C . LEU A 1 261 ? 58.383 6.897 -101.461 1.00 91.94 261 LEU A C 1
ATOM 2056 O O . LEU A 1 261 ? 59.255 6.695 -102.303 1.00 91.94 261 LEU A O 1
ATOM 2060 N N . ARG A 1 262 ? 57.082 6.712 -101.718 1.00 91.31 262 ARG A N 1
ATOM 2061 C CA . ARG A 1 262 ? 56.562 6.339 -103.044 1.00 91.31 262 ARG A CA 1
ATOM 2062 C C . ARG A 1 262 ? 56.946 7.368 -104.100 1.00 91.31 262 ARG A C 1
ATOM 2064 O O . ARG A 1 262 ? 57.517 6.977 -105.112 1.00 91.31 262 ARG A O 1
ATOM 2071 N N . ARG A 1 263 ? 56.740 8.666 -103.842 1.00 90.19 263 ARG A N 1
ATOM 2072 C CA . ARG A 1 263 ? 57.158 9.742 -104.763 1.00 90.19 263 ARG A CA 1
ATOM 2073 C C . ARG A 1 263 ? 58.661 9.708 -105.031 1.00 90.19 263 ARG A C 1
ATOM 2075 O O . ARG A 1 263 ? 59.067 9.728 -106.183 1.00 90.19 263 ARG A O 1
ATOM 2082 N N . ALA A 1 264 ? 59.489 9.565 -103.996 1.00 88.56 264 ALA A N 1
ATOM 2083 C CA . ALA A 1 264 ? 60.940 9.463 -104.162 1.00 88.56 264 ALA A CA 1
ATOM 2084 C C . ALA A 1 264 ? 61.358 8.196 -104.938 1.00 88.56 264 ALA A C 1
ATOM 2086 O O . ALA A 1 264 ? 62.322 8.218 -105.703 1.00 88.56 264 ALA A O 1
ATOM 2087 N N . GLN A 1 265 ? 60.649 7.076 -104.761 1.00 91.25 265 GLN A N 1
ATOM 2088 C CA . GLN A 1 265 ? 60.872 5.849 -105.531 1.00 91.25 265 GLN A CA 1
ATOM 2089 C C . GLN A 1 265 ? 60.466 6.013 -106.999 1.00 91.25 265 GLN A C 1
ATOM 2091 O O . GLN A 1 265 ? 61.200 5.544 -107.869 1.00 91.25 265 GLN A O 1
ATOM 2096 N N . GLU A 1 266 ? 59.345 6.684 -107.272 1.00 91.69 266 GLU A N 1
ATOM 2097 C CA . GLU A 1 266 ? 58.887 7.039 -108.617 1.00 91.69 266 GLU A CA 1
ATOM 2098 C C . GLU A 1 266 ? 59.871 7.991 -109.301 1.00 91.69 266 GLU A C 1
ATOM 2100 O O . GLU A 1 266 ? 60.306 7.703 -110.410 1.00 91.69 266 GLU A O 1
ATOM 2105 N N . GLU A 1 267 ? 60.302 9.059 -108.627 1.00 90.12 267 GLU A N 1
ATOM 2106 C CA . GLU A 1 267 ? 61.340 9.981 -109.108 1.00 90.12 267 GLU A CA 1
ATOM 2107 C C . GLU A 1 267 ? 62.650 9.240 -109.387 1.00 90.12 267 GLU A C 1
ATOM 2109 O O . GLU A 1 267 ? 63.241 9.394 -110.453 1.00 90.12 267 GLU A O 1
ATOM 2114 N N . ARG A 1 268 ? 63.096 8.364 -108.476 1.00 91.44 268 ARG A N 1
ATOM 2115 C CA . ARG A 1 268 ? 64.285 7.530 -108.697 1.00 91.44 268 ARG A CA 1
ATOM 2116 C C . ARG A 1 268 ? 64.118 6.616 -109.912 1.00 91.44 268 ARG A C 1
ATOM 2118 O O . ARG A 1 268 ? 65.085 6.431 -110.644 1.00 91.44 268 ARG A O 1
ATOM 2125 N N . ALA A 1 269 ? 62.936 6.033 -110.116 1.00 91.00 269 ALA A N 1
ATOM 2126 C CA . ALA A 1 269 ? 62.636 5.182 -111.268 1.00 91.00 269 ALA A CA 1
ATOM 2127 C C . ALA A 1 269 ? 62.555 5.982 -112.581 1.00 91.00 269 ALA A C 1
ATOM 2129 O O . ALA A 1 269 ? 62.985 5.502 -113.628 1.00 91.00 269 ALA A O 1
ATOM 2130 N N . GLN A 1 270 ? 62.039 7.212 -112.533 1.00 91.44 270 GLN A N 1
ATOM 2131 C CA . GLN A 1 270 ? 62.038 8.142 -113.661 1.00 91.44 270 GLN A CA 1
ATOM 2132 C C . GLN A 1 270 ? 63.466 8.536 -114.029 1.00 91.44 270 GLN A C 1
ATOM 2134 O O . GLN A 1 270 ? 63.863 8.353 -115.176 1.00 91.44 270 GLN A O 1
ATOM 2139 N N . LEU A 1 271 ? 64.258 8.983 -113.051 1.00 90.38 271 LEU A N 1
ATOM 2140 C CA . LEU A 1 271 ? 65.662 9.342 -113.237 1.00 90.38 271 LEU A CA 1
ATOM 2141 C C . LEU A 1 271 ? 66.494 8.147 -113.710 1.00 90.38 271 LEU A C 1
ATOM 2143 O O . LEU A 1 271 ? 67.350 8.308 -114.574 1.00 90.38 271 LEU A O 1
ATOM 2147 N N . SER A 1 272 ? 66.251 6.935 -113.199 1.00 91.62 272 SER A N 1
ATOM 2148 C CA . SER A 1 272 ? 66.942 5.742 -113.697 1.00 91.62 272 SER A CA 1
ATOM 2149 C C . SER A 1 272 ? 66.551 5.425 -115.141 1.00 91.62 272 SER A C 1
ATOM 2151 O O . SER A 1 272 ? 67.430 5.127 -115.943 1.00 91.62 272 SER A O 1
ATOM 2153 N N . ALA A 1 273 ? 65.273 5.552 -115.510 1.00 90.00 273 ALA A N 1
ATOM 2154 C CA . ALA A 1 273 ? 64.825 5.390 -116.892 1.00 90.00 273 ALA A CA 1
ATOM 2155 C C . ALA A 1 273 ? 65.388 6.478 -117.825 1.00 90.00 273 ALA A C 1
ATOM 2157 O O . ALA A 1 273 ? 65.741 6.190 -118.966 1.00 90.00 273 ALA A O 1
ATOM 2158 N N . GLU A 1 274 ? 65.499 7.725 -117.362 1.00 89.38 274 GLU A N 1
ATOM 2159 C CA . GLU A 1 274 ? 66.179 8.808 -118.079 1.00 89.38 274 GLU A CA 1
ATOM 2160 C C . GLU A 1 274 ? 67.668 8.527 -118.259 1.00 89.38 274 GLU A C 1
ATOM 2162 O O . GLU A 1 274 ? 68.175 8.680 -119.366 1.00 89.38 274 GLU A O 1
ATOM 2167 N N . LEU A 1 275 ? 68.357 8.050 -117.221 1.00 89.56 275 LEU A N 1
ATOM 2168 C CA . LEU A 1 275 ? 69.755 7.638 -117.319 1.00 89.56 275 LEU A CA 1
ATOM 2169 C C . LEU A 1 275 ? 69.940 6.489 -118.312 1.00 89.56 275 LEU A C 1
ATOM 2171 O O . LEU A 1 275 ? 70.880 6.538 -119.099 1.00 89.56 275 LEU A O 1
ATOM 2175 N N . GLU A 1 276 ? 69.062 5.485 -118.316 1.00 88.81 276 GLU A N 1
ATOM 2176 C CA . GLU A 1 276 ? 69.104 4.395 -119.300 1.00 88.81 276 GLU A CA 1
ATOM 2177 C C . GLU A 1 276 ? 68.833 4.890 -120.725 1.00 88.81 276 GLU A C 1
ATOM 2179 O O . GLU A 1 276 ? 69.524 4.474 -121.652 1.00 88.81 276 GLU A O 1
ATOM 2184 N N . ARG A 1 277 ? 67.900 5.834 -120.915 1.00 87.69 277 ARG A N 1
ATOM 2185 C CA . ARG A 1 277 ? 67.693 6.499 -122.213 1.00 87.69 277 ARG A CA 1
ATOM 2186 C C . ARG A 1 277 ? 68.940 7.257 -122.660 1.00 87.69 277 ARG A C 1
ATOM 2188 O O . ARG A 1 277 ? 69.431 6.996 -123.747 1.00 87.69 277 ARG A O 1
ATOM 2195 N N . CYS A 1 278 ? 69.517 8.096 -121.802 1.00 86.88 278 CYS A N 1
ATOM 2196 C CA . CYS A 1 278 ? 70.759 8.811 -122.098 1.00 86.88 278 CYS A CA 1
ATOM 2197 C C . CYS A 1 278 ? 71.928 7.854 -122.383 1.00 86.88 278 CYS A C 1
ATOM 2199 O O . CYS A 1 278 ? 72.744 8.126 -123.259 1.00 86.88 278 CYS A O 1
ATOM 2201 N N . ARG A 1 279 ? 72.023 6.723 -121.669 1.00 89.31 279 ARG A N 1
ATOM 2202 C CA . ARG A 1 279 ? 73.011 5.665 -121.941 1.00 89.31 279 ARG A CA 1
ATOM 2203 C C . ARG A 1 279 ? 72.783 5.030 -123.308 1.00 89.31 279 ARG A C 1
ATOM 2205 O O . ARG A 1 279 ? 73.751 4.846 -124.040 1.00 89.31 279 ARG A O 1
ATOM 2212 N N . ALA A 1 280 ? 71.536 4.722 -123.656 1.00 85.44 280 ALA A N 1
ATOM 2213 C CA . ALA A 1 280 ? 71.175 4.185 -124.963 1.00 85.44 280 ALA A CA 1
ATOM 2214 C C . ALA A 1 280 ? 71.469 5.190 -126.088 1.00 85.44 280 ALA A C 1
ATOM 2216 O O . ALA A 1 280 ? 72.062 4.806 -127.091 1.00 85.44 280 ALA A O 1
ATOM 2217 N N . ASP A 1 281 ? 71.151 6.471 -125.895 1.00 84.44 281 ASP A N 1
ATOM 2218 C CA . ASP A 1 281 ? 71.453 7.550 -126.840 1.00 84.44 281 ASP A CA 1
ATOM 2219 C C . ASP A 1 281 ? 72.966 7.737 -127.015 1.00 84.44 281 ASP A C 1
ATOM 2221 O O . ASP A 1 281 ? 73.450 7.879 -128.137 1.00 84.44 281 ASP A O 1
ATOM 2225 N N . LEU A 1 282 ? 73.744 7.673 -125.928 1.00 80.12 282 LEU A N 1
ATOM 2226 C CA . LEU A 1 282 ? 75.209 7.704 -125.980 1.00 80.12 282 LEU A CA 1
ATOM 2227 C C . LEU A 1 282 ? 75.791 6.466 -126.675 1.00 80.12 282 LEU A C 1
ATOM 2229 O O . LEU A 1 282 ? 76.745 6.600 -127.436 1.00 80.12 282 LEU A O 1
ATOM 2233 N N . ALA A 1 283 ? 75.228 5.276 -126.459 1.00 79.69 283 ALA A N 1
ATOM 2234 C CA . ALA A 1 283 ? 75.634 4.059 -127.163 1.00 79.69 283 ALA A CA 1
ATOM 2235 C C . ALA A 1 283 ? 75.275 4.121 -128.659 1.00 79.69 283 ALA A C 1
ATOM 2237 O O . ALA A 1 283 ? 76.073 3.724 -129.509 1.00 79.69 283 ALA A O 1
ATOM 2238 N N . ALA A 1 284 ? 74.113 4.677 -129.003 1.00 78.31 284 ALA A N 1
ATOM 2239 C CA . ALA A 1 284 ? 73.708 4.940 -130.381 1.00 78.31 284 ALA A CA 1
ATOM 2240 C C . ALA A 1 284 ? 74.618 5.988 -131.047 1.00 78.31 284 ALA A C 1
ATOM 2242 O O . ALA A 1 284 ? 75.039 5.810 -132.185 1.00 78.31 284 ALA A O 1
ATOM 2243 N N . ALA A 1 285 ? 74.995 7.050 -130.332 1.00 74.31 285 ALA A N 1
ATOM 2244 C CA . ALA A 1 285 ? 75.965 8.032 -130.811 1.00 74.31 285 ALA A CA 1
ATOM 2245 C C . ALA A 1 285 ? 77.369 7.425 -130.962 1.00 74.31 285 ALA A C 1
ATOM 2247 O O . ALA A 1 285 ? 78.067 7.737 -131.924 1.00 74.31 285 ALA A O 1
ATOM 2248 N N . GLY A 1 286 ? 77.768 6.532 -130.051 1.00 75.50 286 GLY A N 1
ATOM 2249 C CA . GLY A 1 286 ? 79.016 5.774 -130.125 1.00 75.50 286 GLY A CA 1
ATOM 2250 C C . GLY A 1 286 ? 79.064 4.865 -131.352 1.00 75.50 286 GLY A C 1
ATOM 2251 O O . GLY A 1 286 ? 79.993 4.963 -132.145 1.00 75.50 286 GLY A O 1
ATOM 2252 N N . THR A 1 287 ? 78.027 4.057 -131.573 1.00 72.94 287 THR A N 1
ATOM 2253 C CA . THR A 1 287 ? 77.911 3.197 -132.766 1.00 72.94 287 THR A CA 1
ATOM 2254 C C . THR A 1 287 ? 77.817 4.013 -134.056 1.00 72.94 287 THR A C 1
ATOM 2256 O O . THR A 1 287 ? 78.495 3.695 -135.028 1.00 72.94 287 THR A O 1
ATOM 2259 N N . ALA A 1 288 ? 77.082 5.128 -134.068 1.00 69.44 288 ALA A N 1
ATOM 2260 C CA . ALA A 1 288 ? 77.058 6.045 -135.207 1.00 69.44 288 ALA A CA 1
ATOM 2261 C C . ALA A 1 288 ? 78.439 6.670 -135.483 1.00 69.44 288 ALA A C 1
ATOM 2263 O O . ALA A 1 288 ? 78.819 6.832 -136.645 1.00 69.44 288 ALA A O 1
ATOM 2264 N N . ALA A 1 289 ? 79.208 6.995 -134.439 1.00 65.62 289 ALA A N 1
ATOM 2265 C CA . ALA A 1 289 ? 80.578 7.484 -134.563 1.00 65.62 289 ALA A CA 1
ATOM 2266 C C . ALA A 1 289 ? 81.534 6.392 -135.074 1.00 65.62 289 ALA A C 1
ATOM 2268 O O . ALA A 1 289 ? 82.358 6.675 -135.943 1.00 65.62 289 ALA A O 1
ATOM 2269 N N . GLU A 1 290 ? 81.396 5.148 -134.609 1.00 67.25 290 GLU A N 1
ATOM 2270 C CA . GLU A 1 290 ? 82.153 3.990 -135.103 1.00 67.25 290 GLU A CA 1
ATOM 2271 C C . GLU A 1 290 ? 81.829 3.682 -136.573 1.00 67.25 290 GLU A C 1
ATOM 2273 O O . GLU A 1 290 ? 82.736 3.498 -137.383 1.00 67.25 290 GLU A O 1
ATOM 2278 N N . GLU A 1 291 ? 80.555 3.716 -136.971 1.00 67.88 291 GLU A N 1
ATOM 2279 C CA . GLU A 1 291 ? 80.134 3.544 -138.365 1.00 67.88 291 GLU A CA 1
ATOM 2280 C C . GLU A 1 291 ? 80.571 4.711 -139.267 1.00 67.88 291 GLU A C 1
ATOM 2282 O O . GLU A 1 291 ? 80.851 4.521 -140.455 1.00 67.88 291 GLU A O 1
ATOM 2287 N N . ALA A 1 292 ? 80.609 5.942 -138.748 1.00 65.81 292 ALA A N 1
ATOM 2288 C CA . ALA A 1 292 ? 81.157 7.095 -139.462 1.00 65.81 292 ALA A CA 1
ATOM 2289 C C . ALA A 1 292 ? 82.681 6.976 -139.626 1.00 65.81 292 ALA A C 1
ATOM 2291 O O . ALA A 1 292 ? 83.203 7.242 -140.711 1.00 65.81 292 ALA A O 1
ATOM 2292 N N . ALA A 1 293 ? 83.387 6.503 -138.595 1.00 65.50 293 ALA A N 1
ATOM 2293 C CA . ALA A 1 293 ? 84.815 6.209 -138.652 1.00 65.50 293 ALA A CA 1
ATOM 2294 C C . ALA A 1 293 ? 85.126 5.068 -139.638 1.00 65.50 293 ALA A C 1
ATOM 2296 O O . ALA A 1 293 ? 86.069 5.179 -140.421 1.00 65.50 293 ALA A O 1
ATOM 2297 N N . ALA A 1 294 ? 84.297 4.021 -139.686 1.00 62.19 294 ALA A N 1
ATOM 2298 C CA . ALA A 1 294 ? 84.418 2.931 -140.655 1.00 62.19 294 ALA A CA 1
ATOM 2299 C C . ALA A 1 294 ? 84.207 3.416 -142.103 1.00 62.19 294 ALA A C 1
ATOM 2301 O O . ALA A 1 294 ? 84.994 3.083 -142.989 1.00 62.19 294 ALA A O 1
ATOM 2302 N N . ARG A 1 295 ? 83.209 4.280 -142.342 1.00 64.31 295 ARG A N 1
ATOM 2303 C CA . ARG A 1 295 ? 82.978 4.917 -143.655 1.00 64.31 295 ARG A CA 1
ATOM 2304 C C . ARG A 1 295 ? 84.132 5.834 -144.075 1.00 64.31 295 ARG A C 1
ATOM 2306 O O . ARG A 1 295 ? 84.494 5.858 -145.251 1.00 64.31 295 ARG A O 1
ATOM 2313 N N . ALA A 1 296 ? 84.742 6.549 -143.131 1.00 62.34 296 ALA A N 1
ATOM 2314 C CA . ALA A 1 296 ? 85.929 7.365 -143.382 1.00 62.34 296 ALA A CA 1
ATOM 2315 C C . ALA A 1 296 ? 87.179 6.511 -143.686 1.00 62.34 296 ALA A C 1
ATOM 2317 O O . ALA A 1 296 ? 87.957 6.860 -144.573 1.00 62.34 296 ALA A O 1
ATOM 2318 N N . ALA A 1 297 ? 87.350 5.368 -143.013 1.00 61.44 297 ALA A N 1
ATOM 2319 C CA . ALA A 1 297 ? 88.437 4.421 -143.277 1.00 61.44 297 ALA A CA 1
ATOM 2320 C C . ALA A 1 297 ? 88.294 3.715 -144.641 1.00 61.44 297 ALA A C 1
ATOM 2322 O O . ALA A 1 297 ? 89.282 3.476 -145.334 1.00 61.44 297 ALA A O 1
ATOM 2323 N N . GLU A 1 298 ? 87.068 3.421 -145.078 1.00 60.16 298 GLU A N 1
ATOM 2324 C CA . GLU A 1 298 ? 86.826 2.837 -146.401 1.00 60.16 298 GLU A CA 1
ATOM 2325 C C . GLU A 1 298 ? 87.046 3.856 -147.538 1.00 60.16 298 GLU A C 1
ATOM 2327 O O . GLU A 1 298 ? 87.538 3.503 -148.614 1.00 60.16 298 GLU A O 1
ATOM 2332 N N . ALA A 1 299 ? 86.745 5.137 -147.302 1.00 60.34 299 ALA A N 1
ATOM 2333 C CA . ALA A 1 299 ? 87.010 6.215 -148.255 1.00 60.34 299 ALA A CA 1
ATOM 2334 C C . ALA A 1 299 ? 88.518 6.435 -148.485 1.00 60.34 299 ALA A C 1
ATOM 2336 O O . ALA A 1 299 ? 88.949 6.544 -149.635 1.00 60.34 299 ALA A O 1
ATOM 2337 N N . THR A 1 300 ? 89.332 6.402 -147.425 1.00 65.81 300 THR A N 1
ATOM 2338 C CA . THR A 1 300 ? 90.798 6.533 -147.530 1.00 65.81 300 THR A CA 1
ATOM 2339 C C . THR A 1 300 ? 91.452 5.305 -148.177 1.00 65.81 300 THR A C 1
ATOM 2341 O O . THR A 1 300 ? 92.399 5.445 -148.955 1.00 65.81 300 THR A O 1
ATOM 2344 N N . ALA A 1 301 ? 90.904 4.101 -147.971 1.00 59.00 301 ALA A N 1
ATOM 2345 C CA . ALA A 1 301 ? 91.366 2.882 -148.641 1.00 59.00 301 ALA A CA 1
ATOM 2346 C C . ALA A 1 301 ? 91.118 2.890 -150.169 1.00 59.00 301 ALA A C 1
ATOM 2348 O O . ALA A 1 301 ? 91.928 2.362 -150.938 1.00 59.00 301 ALA A O 1
ATOM 2349 N N . ARG A 1 302 ? 90.028 3.517 -150.640 1.00 59.28 302 ARG A N 1
ATOM 2350 C CA . ARG A 1 302 ? 89.710 3.631 -152.079 1.00 59.28 302 ARG A CA 1
ATOM 2351 C C . ARG A 1 302 ? 90.597 4.637 -152.822 1.00 59.28 302 ARG A C 1
ATOM 2353 O O . ARG A 1 302 ? 90.856 4.435 -154.009 1.00 59.28 302 ARG A O 1
ATOM 2360 N N . GLU A 1 303 ? 91.092 5.678 -152.153 1.00 58.78 303 GLU A N 1
ATOM 2361 C CA . GLU A 1 303 ? 92.060 6.623 -152.734 1.00 58.78 303 GLU A CA 1
ATOM 2362 C C . GLU A 1 303 ? 93.466 6.021 -152.858 1.00 58.78 303 GLU A C 1
ATOM 2364 O O . GLU A 1 303 ? 94.095 6.160 -153.910 1.00 58.78 303 GLU A O 1
ATOM 2369 N N . ALA A 1 304 ? 93.920 5.250 -151.863 1.00 57.78 304 ALA A N 1
ATOM 2370 C CA . ALA A 1 304 ? 95.215 4.565 -151.911 1.00 57.78 304 ALA A CA 1
ATOM 2371 C C . ALA A 1 304 ? 95.314 3.540 -153.066 1.00 57.78 304 ALA A C 1
ATOM 2373 O O . ALA A 1 304 ? 96.344 3.440 -153.730 1.00 57.78 304 ALA A O 1
ATOM 2374 N N . ALA A 1 305 ? 94.221 2.837 -153.387 1.00 55.50 305 ALA A N 1
ATOM 2375 C CA . ALA A 1 305 ? 94.183 1.842 -154.466 1.00 55.50 305 ALA A CA 1
ATOM 2376 C C . ALA A 1 305 ? 94.180 2.433 -155.899 1.00 55.50 305 ALA A C 1
ATOM 2378 O O . ALA A 1 305 ? 94.355 1.694 -156.877 1.00 55.50 305 ALA A O 1
ATOM 2379 N N . ARG A 1 306 ? 93.951 3.747 -156.059 1.00 57.91 306 ARG A N 1
ATOM 2380 C CA . ARG A 1 306 ? 93.852 4.416 -157.372 1.00 57.91 306 ARG A CA 1
ATOM 2381 C C . ARG A 1 306 ? 95.204 4.913 -157.894 1.00 57.91 306 ARG A C 1
ATOM 2383 O O . ARG A 1 306 ? 95.409 4.907 -159.107 1.00 57.91 306 ARG A O 1
ATOM 2390 N N . GLU A 1 307 ? 96.128 5.274 -157.007 1.00 56.72 307 GLU A N 1
ATOM 2391 C CA . GLU A 1 307 ? 97.460 5.780 -157.374 1.00 56.72 307 GLU A CA 1
ATOM 2392 C C . GLU A 1 307 ? 98.454 4.666 -157.747 1.00 56.72 307 GLU A C 1
ATOM 2394 O O . GLU A 1 307 ? 99.257 4.823 -158.667 1.00 56.72 307 GLU A O 1
ATOM 2399 N N . GLU A 1 308 ? 98.341 3.474 -157.157 1.00 50.72 308 GLU A N 1
ATOM 2400 C CA . GLU A 1 308 ? 99.261 2.360 -157.441 1.00 50.72 308 GLU A CA 1
ATOM 2401 C C . GLU A 1 308 ? 99.114 1.787 -158.872 1.00 50.72 308 GLU A C 1
ATOM 2403 O O . GLU A 1 308 ? 100.048 1.221 -159.444 1.00 50.72 308 GLU A O 1
ATOM 2408 N N . ARG A 1 309 ? 97.958 1.994 -159.519 1.00 53.91 309 ARG A N 1
ATOM 2409 C CA . ARG A 1 309 ? 97.630 1.422 -160.838 1.00 53.91 309 ARG A CA 1
ATOM 2410 C C . ARG A 1 309 ? 98.195 2.204 -162.040 1.00 53.91 309 ARG A C 1
ATOM 2412 O O . ARG A 1 309 ? 98.063 1.741 -163.170 1.00 53.91 309 ARG A O 1
ATOM 2419 N N . LYS A 1 310 ? 98.832 3.364 -161.831 1.00 52.62 310 LYS A N 1
ATOM 2420 C CA . LYS A 1 310 ? 99.331 4.251 -162.907 1.00 52.62 310 LYS A CA 1
ATOM 2421 C C . LYS A 1 310 ? 100.827 4.089 -163.238 1.00 52.62 310 LYS A C 1
ATOM 2423 O O . LYS A 1 310 ? 101.292 4.706 -164.191 1.00 52.62 310 LYS A O 1
ATOM 2428 N N . ALA A 1 311 ? 101.575 3.249 -162.511 1.00 54.00 311 ALA A N 1
ATOM 2429 C CA . ALA A 1 311 ? 103.046 3.224 -162.557 1.00 54.00 311 ALA A CA 1
ATOM 2430 C C . ALA A 1 311 ? 103.716 1.997 -163.232 1.00 54.00 311 ALA A C 1
ATOM 2432 O O . ALA A 1 311 ? 104.945 1.945 -163.272 1.00 54.00 311 ALA A O 1
ATOM 2433 N N . ARG A 1 312 ? 102.991 0.998 -163.771 1.00 46.38 312 ARG A N 1
ATOM 2434 C CA . ARG A 1 312 ? 103.606 -0.205 -164.396 1.00 46.38 312 ARG A CA 1
ATOM 2435 C C . ARG A 1 312 ? 102.846 -0.640 -165.667 1.00 46.38 312 ARG A C 1
ATOM 2437 O O . ARG A 1 312 ? 101.659 -0.929 -165.595 1.00 46.38 312 ARG A O 1
ATOM 2444 N N . GLY A 1 313 ? 103.521 -0.623 -166.827 1.00 53.59 313 GLY A N 1
ATOM 2445 C CA . GLY A 1 313 ? 102.986 -0.960 -168.167 1.00 53.59 313 GLY A CA 1
ATOM 2446 C C . GLY A 1 313 ? 102.654 -2.454 -168.379 1.00 53.59 313 GLY A C 1
ATOM 2447 O O . GLY A 1 313 ? 102.648 -3.200 -167.410 1.00 53.59 313 GLY A O 1
ATOM 2448 N N . PRO A 1 314 ? 102.344 -2.922 -169.609 1.00 55.19 314 PRO A N 1
ATOM 2449 C CA . PRO A 1 314 ? 101.714 -4.233 -169.833 1.00 55.19 314 PRO A CA 1
ATOM 2450 C C . PRO A 1 314 ? 102.647 -5.446 -169.631 1.00 55.19 314 PRO A C 1
ATOM 2452 O O . PRO A 1 314 ? 103.824 -5.426 -169.997 1.00 55.19 314 PRO A O 1
ATOM 2455 N N . MET A 1 315 ? 102.081 -6.506 -169.039 1.00 47.97 315 MET A N 1
ATOM 2456 C CA . MET A 1 315 ? 102.731 -7.760 -168.626 1.00 47.97 315 MET A CA 1
ATOM 2457 C C . MET A 1 315 ? 102.776 -8.787 -169.770 1.00 47.97 315 MET A C 1
ATOM 2459 O O . MET A 1 315 ? 101.772 -9.002 -170.449 1.00 47.97 315 MET A O 1
ATOM 2463 N N . CYS A 1 316 ? 103.915 -9.465 -169.953 1.00 49.72 316 CYS A N 1
ATOM 2464 C CA . CYS A 1 316 ? 104.038 -10.597 -170.873 1.00 49.72 316 CYS A CA 1
ATOM 2465 C C . CYS A 1 316 ? 103.405 -11.865 -170.264 1.00 49.72 316 CYS A C 1
ATOM 2467 O O . CYS A 1 316 ? 103.899 -12.400 -169.268 1.00 49.72 316 CYS A O 1
ATOM 2469 N N . TYR A 1 317 ? 102.332 -12.375 -170.879 1.00 59.34 317 TYR A N 1
ATOM 2470 C CA . TYR A 1 317 ? 101.504 -13.480 -170.361 1.00 59.34 317 TYR A CA 1
ATOM 2471 C C . TYR A 1 317 ? 102.178 -14.871 -170.335 1.00 59.34 317 TYR A C 1
ATOM 2473 O O . TYR A 1 317 ? 101.567 -15.829 -169.867 1.00 59.34 317 TYR A O 1
ATOM 2481 N N . ALA A 1 318 ? 103.439 -14.992 -170.770 1.00 52.50 318 ALA A N 1
ATOM 2482 C CA . ALA A 1 318 ? 104.204 -16.245 -170.741 1.00 52.50 318 ALA A CA 1
ATOM 2483 C C . ALA A 1 318 ? 105.307 -16.304 -169.657 1.00 52.50 318 ALA A C 1
ATOM 2485 O O . ALA A 1 318 ? 105.758 -17.400 -169.329 1.00 52.50 318 ALA A O 1
ATOM 2486 N N . CYS A 1 319 ? 105.751 -15.173 -169.086 1.00 57.09 319 CYS A N 1
ATOM 2487 C CA . CYS A 1 319 ? 106.840 -15.150 -168.088 1.00 57.09 319 CYS A CA 1
ATOM 2488 C C . CYS A 1 319 ? 106.680 -14.139 -166.935 1.00 57.09 319 CYS A C 1
ATOM 2490 O O . CYS A 1 319 ? 107.505 -14.142 -166.028 1.00 57.09 319 CYS A O 1
ATOM 2492 N N . GLY A 1 320 ? 105.629 -13.310 -166.923 1.00 65.12 320 GLY A N 1
ATOM 2493 C CA . GLY A 1 320 ? 105.273 -12.483 -165.760 1.00 65.12 320 GLY A CA 1
ATOM 2494 C C . GLY A 1 320 ? 106.115 -11.219 -165.541 1.00 65.12 320 GLY A C 1
ATOM 2495 O O . GLY A 1 320 ? 105.847 -10.489 -164.590 1.00 65.12 320 GLY A O 1
ATOM 2496 N N . GLU A 1 321 ? 107.073 -10.913 -166.422 1.00 56.59 321 GLU A N 1
ATOM 2497 C CA . GLU A 1 321 ? 107.833 -9.654 -166.400 1.00 56.59 321 GLU A CA 1
ATOM 2498 C C . GLU A 1 321 ? 107.350 -8.638 -167.453 1.00 56.59 321 GLU A C 1
ATOM 2500 O O . GLU A 1 321 ? 106.726 -8.976 -168.465 1.00 56.59 321 GLU A O 1
ATOM 2505 N N . PHE A 1 322 ? 107.621 -7.358 -167.185 1.00 62.38 322 PHE A N 1
ATOM 2506 C CA . PHE A 1 322 ? 107.097 -6.203 -167.919 1.00 62.38 322 PHE A CA 1
ATOM 2507 C C . PHE A 1 322 ? 108.093 -5.692 -168.979 1.00 62.38 322 PHE A C 1
ATOM 2509 O O . PHE A 1 322 ? 109.287 -5.604 -168.707 1.00 62.38 322 PHE A O 1
ATOM 2516 N N . GLY A 1 323 ? 107.610 -5.312 -170.175 1.00 62.84 323 GLY A N 1
ATOM 2517 C CA . GLY A 1 323 ? 108.417 -4.634 -171.213 1.00 62.84 323 GLY A CA 1
ATOM 2518 C C . GLY A 1 323 ? 108.390 -5.237 -172.630 1.00 62.84 323 GLY A C 1
ATOM 2519 O O . GLY A 1 323 ? 108.972 -4.650 -173.539 1.00 62.84 323 GLY A O 1
ATOM 2520 N N . HIS A 1 324 ? 107.719 -6.375 -172.856 1.00 61.50 324 HIS A N 1
ATOM 2521 C CA . HIS A 1 324 ? 107.575 -7.004 -174.182 1.00 61.50 324 HIS A CA 1
ATOM 2522 C C . HIS A 1 324 ? 106.263 -7.808 -174.322 1.00 61.50 324 HIS A C 1
ATOM 2524 O O . HIS A 1 324 ? 105.547 -8.000 -173.342 1.00 61.50 324 HIS A O 1
ATOM 2530 N N . VAL A 1 325 ? 105.954 -8.288 -175.539 1.00 63.12 325 VAL A N 1
ATOM 2531 C CA . VAL A 1 325 ? 104.751 -9.087 -175.871 1.00 63.12 325 VAL A CA 1
ATOM 2532 C C . VAL A 1 325 ? 105.092 -10.432 -176.539 1.00 63.12 325 VAL A C 1
ATOM 2534 O O . VAL A 1 325 ? 106.159 -10.603 -177.130 1.00 63.12 325 VAL A O 1
ATOM 2537 N N . GLU A 1 326 ? 104.158 -11.380 -176.443 1.00 48.62 326 GLU A N 1
ATOM 2538 C CA . GLU A 1 326 ? 104.281 -12.845 -176.606 1.00 48.62 326 GLU A CA 1
ATOM 2539 C C . GLU A 1 326 ? 104.917 -13.360 -177.921 1.00 48.62 326 GLU A C 1
ATOM 2541 O O . GLU A 1 326 ? 105.429 -14.474 -177.976 1.00 48.62 326 GLU A O 1
ATOM 2546 N N . ALA A 1 327 ? 104.984 -12.549 -178.979 1.00 56.03 327 ALA A N 1
ATOM 2547 C CA . ALA A 1 327 ? 105.428 -12.983 -180.308 1.00 56.03 327 ALA A CA 1
ATOM 2548 C C . ALA A 1 327 ? 106.963 -13.033 -180.535 1.00 56.03 327 ALA A C 1
ATOM 2550 O O . ALA A 1 327 ? 107.400 -13.500 -181.586 1.00 56.03 327 ALA A O 1
ATOM 2551 N N . ARG A 1 328 ? 107.805 -12.564 -179.597 1.00 51.91 328 ARG A N 1
ATOM 2552 C CA . ARG A 1 328 ? 109.288 -12.554 -179.728 1.00 51.91 328 ARG A CA 1
ATOM 2553 C C . ARG A 1 328 ? 110.037 -13.049 -178.474 1.00 51.91 328 ARG A C 1
ATOM 2555 O O . ARG A 1 328 ? 111.136 -12.587 -178.180 1.00 51.91 328 ARG A O 1
ATOM 2562 N N . CYS A 1 329 ? 109.463 -13.996 -177.731 1.00 48.75 329 CYS A N 1
ATOM 2563 C CA . CYS A 1 329 ? 110.082 -14.555 -176.522 1.00 48.75 329 CYS A CA 1
ATOM 2564 C C . CYS A 1 329 ? 111.022 -15.741 -176.846 1.00 48.75 329 CYS A C 1
ATOM 2566 O O . CYS A 1 329 ? 110.613 -16.716 -177.475 1.00 48.75 329 CYS A O 1
ATOM 2568 N N . ALA A 1 330 ? 112.288 -15.661 -176.418 1.00 53.78 330 ALA A N 1
ATOM 2569 C CA . ALA A 1 330 ? 113.382 -16.554 -176.831 1.00 53.78 330 ALA A CA 1
ATOM 2570 C C . ALA A 1 330 ? 113.522 -17.872 -176.027 1.00 53.78 330 ALA A C 1
ATOM 2572 O O . ALA A 1 330 ? 114.523 -18.573 -176.171 1.00 53.78 330 ALA A O 1
ATOM 2573 N N . LEU A 1 331 ? 112.535 -18.256 -175.209 1.00 51.06 331 LEU A N 1
ATOM 2574 C CA . LEU A 1 331 ? 112.539 -19.524 -174.467 1.00 51.06 331 LEU A CA 1
ATOM 2575 C C . LEU A 1 331 ? 111.259 -20.325 -174.724 1.00 51.06 331 LEU A C 1
ATOM 2577 O O . LEU A 1 331 ? 110.205 -20.063 -174.154 1.00 51.06 331 LEU A O 1
ATOM 2581 N N . ARG A 1 332 ? 111.382 -21.364 -175.557 1.00 39.94 332 ARG A N 1
ATOM 2582 C CA . ARG A 1 332 ? 110.323 -22.336 -175.852 1.00 39.94 332 ARG A CA 1
ATOM 2583 C C . ARG A 1 332 ? 110.820 -23.757 -175.554 1.00 39.94 332 ARG A C 1
ATOM 2585 O O . ARG A 1 332 ? 111.647 -24.280 -176.295 1.00 39.94 332 ARG A O 1
ATOM 2592 N N . ARG A 1 333 ? 110.295 -24.403 -174.501 1.00 44.34 333 ARG A N 1
ATOM 2593 C CA . ARG A 1 333 ? 110.322 -25.871 -174.279 1.00 44.34 333 ARG A CA 1
ATOM 2594 C C . ARG A 1 333 ? 109.067 -26.313 -173.494 1.00 44.34 333 ARG A C 1
ATOM 2596 O O . ARG A 1 333 ? 108.762 -25.675 -172.492 1.00 44.34 333 ARG A O 1
ATOM 2603 N N . PRO A 1 334 ? 108.351 -27.381 -173.898 1.00 50.31 334 PRO A N 1
ATOM 2604 C CA . PRO A 1 334 ? 107.082 -27.777 -173.281 1.00 50.31 334 PRO A CA 1
ATOM 2605 C C . PRO A 1 334 ? 107.285 -28.736 -172.093 1.00 50.31 334 PRO A C 1
ATOM 2607 O O . PRO A 1 334 ? 108.060 -29.690 -172.186 1.00 50.31 334 PRO A O 1
ATOM 2610 N N . ARG A 1 335 ? 106.568 -28.505 -170.984 1.00 56.88 335 ARG A N 1
ATOM 2611 C CA . ARG A 1 335 ? 106.474 -29.412 -169.821 1.00 56.88 335 ARG A CA 1
ATOM 2612 C C . ARG A 1 335 ? 105.015 -29.531 -169.368 1.00 56.88 335 ARG A C 1
ATOM 2614 O O . ARG A 1 335 ? 104.242 -28.592 -169.526 1.00 56.88 335 ARG A O 1
ATOM 2621 N N . CYS A 1 336 ? 104.649 -30.707 -168.860 1.00 54.69 336 CYS A N 1
ATOM 2622 C CA . CYS A 1 336 ? 103.285 -31.087 -168.488 1.00 54.69 336 CYS A CA 1
ATOM 2623 C C . CYS A 1 336 ? 102.661 -30.125 -167.456 1.00 54.69 336 CYS A C 1
ATOM 2625 O O . CYS A 1 336 ? 103.234 -29.925 -166.385 1.00 54.69 336 CYS A O 1
ATOM 2627 N N . LEU A 1 337 ? 101.471 -29.589 -167.763 1.00 60.06 337 LEU A N 1
ATOM 2628 C CA . LEU A 1 337 ? 100.728 -28.589 -166.971 1.00 60.06 337 LEU A CA 1
ATOM 2629 C C . LEU A 1 337 ? 100.121 -29.126 -165.654 1.00 60.06 337 LEU A C 1
ATOM 2631 O O . LEU A 1 337 ? 99.386 -28.399 -164.993 1.00 60.06 337 LEU A O 1
ATOM 2635 N N . GLU A 1 338 ? 100.426 -30.367 -165.258 1.00 57.22 338 GLU A N 1
ATOM 2636 C CA . GLU A 1 338 ? 99.983 -30.949 -163.977 1.00 57.22 338 GLU A CA 1
ATOM 2637 C C . GLU A 1 338 ? 101.116 -31.624 -163.165 1.00 57.22 338 GLU A C 1
ATOM 2639 O O . GLU A 1 338 ? 100.954 -31.807 -161.963 1.00 57.22 338 GLU A O 1
ATOM 2644 N N . CYS A 1 339 ? 102.287 -31.946 -163.752 1.00 58.78 339 CYS A N 1
ATOM 2645 C CA . CYS A 1 339 ? 103.393 -32.611 -163.023 1.00 58.78 339 CYS A CA 1
ATOM 2646 C C . CYS A 1 339 ? 104.840 -32.286 -163.475 1.00 58.78 339 CYS A C 1
ATOM 2648 O O . CYS A 1 339 ? 105.790 -32.776 -162.871 1.00 58.78 339 CYS A O 1
ATOM 2650 N N . GLY A 1 340 ? 105.064 -31.470 -164.511 1.00 63.59 340 GLY A N 1
ATOM 2651 C CA . GLY A 1 340 ? 106.396 -30.898 -164.788 1.00 63.59 340 GLY A CA 1
ATOM 2652 C C . GLY A 1 340 ? 107.479 -31.779 -165.455 1.00 63.59 340 GLY A C 1
ATOM 2653 O O . GLY A 1 340 ? 108.579 -31.271 -165.693 1.00 63.59 340 GLY A O 1
ATOM 2654 N N . LEU A 1 341 ? 107.213 -33.036 -165.845 1.00 56.62 341 LEU A N 1
ATOM 2655 C CA . LEU A 1 341 ? 108.166 -33.904 -166.583 1.00 56.62 341 LEU A CA 1
ATOM 2656 C C . LEU A 1 341 ? 107.860 -33.988 -168.107 1.00 56.62 341 LEU A C 1
ATOM 2658 O O . LEU A 1 341 ? 106.701 -33.845 -168.499 1.00 56.62 341 LEU A O 1
ATOM 2662 N N . PRO A 1 342 ? 108.871 -34.154 -168.994 1.00 60.16 342 PRO A N 1
ATOM 2663 C CA . PRO A 1 342 ? 108.705 -34.040 -170.456 1.00 60.16 342 PRO A CA 1
ATOM 2664 C C . PRO A 1 342 ? 108.223 -35.343 -171.141 1.00 60.16 342 PRO A C 1
ATOM 2666 O O . PRO A 1 342 ? 108.667 -36.422 -170.768 1.00 60.16 342 PRO A O 1
ATOM 2669 N N . GLY A 1 343 ? 107.369 -35.247 -172.180 1.00 58.62 343 GLY A N 1
ATOM 2670 C CA . GLY A 1 343 ? 107.007 -36.368 -173.081 1.00 58.62 343 GLY A CA 1
ATOM 2671 C C . GLY A 1 343 ? 105.516 -36.738 -173.210 1.00 58.62 343 GLY A C 1
ATOM 2672 O O . GLY A 1 343 ? 105.187 -37.555 -174.062 1.00 58.62 343 GLY A O 1
ATOM 2673 N N . HIS A 1 344 ? 104.606 -36.147 -172.424 1.00 64.44 344 HIS A N 1
ATOM 2674 C CA . HIS A 1 344 ? 103.161 -36.447 -172.455 1.00 64.44 344 HIS A CA 1
ATOM 2675 C C . HIS A 1 344 ? 102.287 -35.188 -172.252 1.00 64.44 344 HIS A C 1
ATOM 2677 O O . HIS A 1 344 ? 102.755 -34.174 -171.729 1.00 64.44 344 HIS A O 1
ATOM 2683 N N . LEU A 1 345 ? 101.014 -35.252 -172.668 1.00 60.97 345 LEU A N 1
ATOM 2684 C CA . LEU A 1 345 ? 99.988 -34.200 -172.529 1.00 60.97 345 LEU A CA 1
ATOM 2685 C C . LEU A 1 345 ? 98.797 -34.702 -171.681 1.00 60.97 345 LEU A C 1
ATOM 2687 O O . LEU A 1 345 ? 98.667 -35.897 -171.441 1.00 60.97 345 LEU A O 1
ATOM 2691 N N . ARG A 1 346 ? 97.938 -33.774 -171.232 1.00 56.12 346 ARG A N 1
ATOM 2692 C CA . ARG A 1 346 ? 96.905 -33.827 -170.161 1.00 56.12 346 ARG A CA 1
ATOM 2693 C C . ARG A 1 346 ? 95.850 -34.964 -170.162 1.00 56.12 346 ARG A C 1
ATOM 2695 O O . ARG A 1 346 ? 94.791 -34.799 -169.571 1.00 56.12 346 ARG A O 1
ATOM 2702 N N . ARG A 1 347 ? 96.050 -36.104 -170.819 1.00 54.69 347 ARG A N 1
ATOM 2703 C CA . ARG A 1 347 ? 95.065 -37.203 -170.830 1.00 54.69 347 ARG A CA 1
ATOM 2704 C C . ARG A 1 347 ? 95.618 -38.580 -170.470 1.00 54.69 347 ARG A C 1
ATOM 2706 O O . ARG A 1 347 ? 94.824 -39.452 -170.153 1.00 54.69 347 ARG A O 1
ATOM 2713 N N . GLU A 1 348 ? 96.937 -38.770 -170.438 1.00 52.09 348 GLU A N 1
ATOM 2714 C CA . GLU A 1 348 ? 97.540 -40.110 -170.302 1.00 52.09 348 GLU A CA 1
ATOM 2715 C C . GLU A 1 348 ? 98.749 -40.139 -169.339 1.00 52.09 348 GLU A C 1
ATOM 2717 O O . GLU A 1 348 ? 99.715 -40.862 -169.557 1.00 52.09 348 GLU A O 1
ATOM 2722 N N . CYS A 1 349 ? 98.720 -39.354 -168.250 1.00 47.56 349 CYS A N 1
ATOM 2723 C CA . CYS A 1 349 ? 99.718 -39.462 -167.173 1.00 47.56 349 CYS A CA 1
ATOM 2724 C C . CYS A 1 349 ? 99.256 -40.501 -166.117 1.00 47.56 349 CYS A C 1
ATOM 2726 O O . CYS A 1 349 ? 98.249 -40.260 -165.448 1.00 47.56 349 CYS A O 1
ATOM 2728 N N . PRO A 1 350 ? 99.971 -41.632 -165.932 1.00 58.03 350 PRO A N 1
ATOM 2729 C CA . PRO A 1 350 ? 99.488 -42.850 -165.256 1.00 58.03 350 PRO A CA 1
ATOM 2730 C C . PRO A 1 350 ? 99.496 -42.815 -163.707 1.00 58.03 350 PRO A C 1
ATOM 2732 O O . PRO A 1 350 ? 99.715 -43.837 -163.060 1.00 58.03 350 PRO A O 1
ATOM 2735 N N . ALA A 1 351 ? 99.226 -41.655 -163.091 1.00 50.06 351 ALA A N 1
ATOM 2736 C CA . ALA A 1 351 ? 99.108 -41.493 -161.634 1.00 50.06 351 ALA A CA 1
ATOM 2737 C C . ALA A 1 351 ? 98.106 -40.381 -161.215 1.00 50.06 351 ALA A C 1
ATOM 2739 O O . ALA A 1 351 ? 98.524 -39.269 -160.901 1.00 50.06 351 ALA A O 1
ATOM 2740 N N . ARG A 1 352 ? 96.789 -40.671 -161.204 1.00 36.06 352 ARG A N 1
ATOM 2741 C CA . ARG A 1 352 ? 95.694 -40.074 -160.369 1.00 36.06 352 ARG A CA 1
ATOM 2742 C C . ARG A 1 352 ? 94.327 -40.645 -160.829 1.00 36.06 352 ARG A C 1
ATOM 2744 O O . ARG A 1 352 ? 94.240 -40.958 -162.012 1.00 36.06 352 ARG A O 1
ATOM 2751 N N . PRO A 1 353 ? 93.269 -40.779 -159.985 1.00 41.03 353 PRO A N 1
ATOM 2752 C CA . PRO A 1 353 ? 92.926 -39.944 -158.828 1.00 41.03 353 PRO A CA 1
ATOM 2753 C C . PRO A 1 353 ? 92.637 -40.713 -157.520 1.00 41.03 353 PRO A C 1
ATOM 2755 O O . PRO A 1 353 ? 91.976 -41.742 -157.508 1.00 41.03 353 PRO A O 1
ATOM 2758 N N . GLN A 1 354 ? 93.071 -40.140 -156.402 1.00 34.56 354 GLN A N 1
ATOM 2759 C CA . GLN A 1 354 ? 92.631 -40.402 -155.025 1.00 34.56 354 GLN A CA 1
ATOM 2760 C C . GLN A 1 354 ? 92.906 -39.078 -154.279 1.00 34.56 354 GLN A C 1
ATOM 2762 O O . GLN A 1 354 ? 93.875 -38.399 -154.614 1.00 34.56 354 GLN A O 1
ATOM 2767 N N . VAL A 1 355 ? 92.164 -38.569 -153.305 1.00 39.81 355 VAL A N 1
ATOM 2768 C CA . VAL A 1 355 ? 91.012 -38.996 -152.504 1.00 39.81 355 VAL A CA 1
ATOM 2769 C C . VAL A 1 355 ? 90.637 -37.737 -151.712 1.00 39.81 355 VAL A C 1
ATOM 2771 O O . VAL A 1 355 ? 91.541 -37.045 -151.251 1.00 39.81 355 VAL A O 1
ATOM 2774 N N . ALA A 1 356 ? 89.358 -37.424 -151.523 1.00 38.69 356 ALA A N 1
ATOM 2775 C CA . ALA A 1 356 ? 88.955 -36.475 -150.480 1.00 38.69 356 ALA A CA 1
ATOM 2776 C C . ALA A 1 356 ? 87.456 -36.598 -150.201 1.00 38.69 356 ALA A C 1
ATOM 2778 O O . ALA A 1 356 ? 86.649 -35.979 -150.887 1.00 38.69 356 ALA A O 1
ATOM 2779 N N . ALA A 1 357 ? 87.092 -37.406 -149.208 1.00 35.59 357 ALA A N 1
ATOM 2780 C CA . ALA A 1 357 ? 85.831 -37.301 -148.476 1.00 35.59 357 ALA A CA 1
ATOM 2781 C C . ALA A 1 357 ? 85.841 -38.275 -147.290 1.00 35.59 357 ALA A C 1
ATOM 2783 O O . ALA A 1 357 ? 86.566 -39.267 -147.325 1.00 35.59 357 ALA A O 1
ATOM 2784 N N . VAL A 1 358 ? 84.921 -38.033 -146.345 1.00 33.22 358 VAL A N 1
ATOM 2785 C CA . VAL A 1 358 ? 84.556 -38.845 -145.162 1.00 33.22 358 VAL A CA 1
ATOM 2786 C C . VAL A 1 358 ? 85.374 -38.417 -143.926 1.00 33.22 358 VAL A C 1
ATOM 2788 O O . VAL A 1 358 ? 86.591 -38.387 -143.980 1.00 33.22 358 VAL A O 1
ATOM 2791 N N . ARG A 1 359 ? 84.815 -38.014 -142.774 1.00 31.45 359 ARG A N 1
ATOM 2792 C CA . ARG A 1 359 ? 83.509 -38.242 -142.118 1.00 31.45 359 ARG A CA 1
ATOM 2793 C C . ARG A 1 359 ? 83.347 -37.237 -140.962 1.00 31.45 359 ARG A C 1
ATOM 2795 O O . ARG A 1 359 ? 84.350 -36.753 -140.454 1.00 31.45 359 ARG A O 1
ATOM 2802 N N . CYS A 1 360 ? 82.125 -37.040 -140.464 1.00 28.22 360 CYS A N 1
ATOM 2803 C CA . CYS A 1 360 ? 81.844 -36.372 -139.185 1.00 28.22 360 CYS A CA 1
ATOM 2804 C C . CYS A 1 360 ? 81.101 -37.333 -138.232 1.00 28.22 360 CYS A C 1
ATOM 2806 O O . CYS A 1 360 ? 80.240 -38.093 -138.682 1.00 28.22 360 CYS A O 1
ATOM 2808 N N . VAL A 1 361 ? 81.457 -37.308 -136.940 1.00 32.47 361 VAL A N 1
ATOM 2809 C CA . VAL A 1 361 ? 80.918 -38.116 -135.825 1.00 32.47 361 VAL A CA 1
ATOM 2810 C C . VAL A 1 361 ? 80.767 -37.209 -134.588 1.00 32.47 361 VAL A C 1
ATOM 2812 O O . VAL A 1 361 ? 81.738 -36.627 -134.132 1.00 32.47 361 VAL A O 1
ATOM 2815 N N . VAL A 1 362 ? 79.523 -37.013 -134.142 1.00 35.25 362 VAL A N 1
ATOM 2816 C CA . VAL A 1 362 ? 78.926 -37.351 -132.825 1.00 35.25 362 VAL A CA 1
ATOM 2817 C C . VAL A 1 362 ? 79.833 -37.325 -131.556 1.00 35.25 362 VAL A C 1
ATOM 2819 O O . VAL A 1 362 ? 80.665 -38.202 -131.383 1.00 35.25 362 VAL A O 1
ATOM 2822 N N . VAL A 1 363 ? 79.478 -36.425 -130.614 1.00 36.72 363 VAL A N 1
ATOM 2823 C CA . VAL A 1 363 ? 79.261 -36.632 -129.145 1.00 36.72 363 VAL A CA 1
ATOM 2824 C C . VAL A 1 363 ? 80.416 -36.640 -128.114 1.00 36.72 363 VAL A C 1
ATOM 2826 O O . VAL A 1 363 ? 81.349 -37.421 -128.200 1.00 36.72 363 VAL A O 1
ATOM 2829 N N . ARG A 1 364 ? 80.140 -35.835 -127.065 1.00 32.62 364 ARG A N 1
ATOM 2830 C CA . ARG A 1 364 ? 80.387 -35.897 -125.599 1.00 32.62 364 ARG A CA 1
ATOM 2831 C C . ARG A 1 364 ? 81.785 -35.981 -124.962 1.00 32.62 364 ARG A C 1
ATOM 2833 O O . ARG A 1 364 ? 82.625 -36.791 -125.320 1.00 32.62 364 ARG A O 1
ATOM 2840 N N . ASP A 1 365 ? 81.791 -35.216 -123.864 1.00 31.36 365 ASP A N 1
ATOM 2841 C CA . ASP A 1 365 ? 82.388 -35.364 -122.533 1.00 31.36 365 ASP A CA 1
ATOM 2842 C C . ASP A 1 365 ? 83.890 -35.083 -122.306 1.00 31.36 365 ASP A C 1
ATOM 2844 O O . ASP A 1 365 ? 84.781 -35.703 -122.874 1.00 31.36 365 ASP A O 1
ATOM 2848 N N . ASP A 1 366 ? 84.064 -34.151 -121.357 1.00 28.94 366 ASP A N 1
ATOM 2849 C CA . ASP A 1 366 ? 85.088 -34.010 -120.319 1.00 28.94 366 ASP A CA 1
ATOM 2850 C C . ASP A 1 366 ? 86.512 -33.473 -120.596 1.00 28.94 366 ASP A C 1
ATOM 2852 O O . ASP A 1 366 ? 87.246 -33.896 -121.482 1.00 28.94 366 ASP A O 1
ATOM 2856 N N . ALA A 1 367 ? 86.886 -32.598 -119.645 1.00 30.97 367 ALA A N 1
ATOM 2857 C CA . ALA A 1 367 ? 88.199 -32.420 -119.012 1.00 30.97 367 ALA A CA 1
ATOM 2858 C C . ALA A 1 367 ? 89.286 -31.518 -119.656 1.00 30.97 367 ALA A C 1
ATOM 2860 O O . ALA A 1 367 ? 90.110 -31.942 -120.456 1.00 30.97 367 ALA A O 1
ATOM 2861 N N . GLU A 1 368 ? 89.360 -30.303 -119.083 1.00 36.84 368 GLU A N 1
ATOM 2862 C CA . GLU A 1 368 ? 90.517 -29.741 -118.343 1.00 36.84 368 GLU A CA 1
ATOM 2863 C C . GLU A 1 368 ? 91.745 -29.082 -119.025 1.00 36.84 368 GLU A C 1
ATOM 2865 O O . GLU A 1 368 ? 92.269 -29.518 -120.043 1.00 36.84 368 GLU A O 1
ATOM 2870 N N . VAL A 1 369 ? 92.271 -28.100 -118.252 1.00 36.41 369 VAL A N 1
ATOM 2871 C CA . VAL A 1 369 ? 93.619 -27.463 -118.203 1.00 36.41 369 VAL A CA 1
ATOM 2872 C C . VAL A 1 369 ? 93.778 -26.138 -118.973 1.00 36.41 369 VAL A C 1
ATOM 2874 O O . VAL A 1 369 ? 93.508 -26.097 -120.163 1.00 36.41 369 VAL A O 1
ATOM 2877 N N . ARG A 1 370 ? 94.310 -25.009 -118.456 1.00 32.41 370 ARG A N 1
ATOM 2878 C CA . ARG A 1 370 ? 94.695 -24.377 -117.149 1.00 32.41 370 ARG A CA 1
ATOM 2879 C C . ARG A 1 370 ? 95.007 -22.904 -117.515 1.00 32.41 370 ARG A C 1
ATOM 2881 O O . ARG A 1 370 ? 95.447 -22.670 -118.634 1.00 32.41 370 ARG A O 1
ATOM 2888 N N . SER A 1 371 ? 94.783 -21.878 -116.688 1.00 37.47 371 SER A N 1
ATOM 2889 C CA . SER A 1 371 ? 95.675 -21.342 -115.623 1.00 37.47 371 SER A CA 1
ATOM 2890 C C . SER A 1 371 ? 95.152 -19.920 -115.301 1.00 37.47 371 SER A C 1
ATOM 2892 O O . SER A 1 371 ? 94.701 -19.257 -116.228 1.00 37.47 371 SER A O 1
ATOM 2894 N N . GLU A 1 372 ? 95.177 -19.302 -114.117 1.00 34.88 372 GLU A N 1
ATOM 2895 C CA . GLU A 1 372 ? 95.384 -19.606 -112.691 1.00 34.88 372 GLU A CA 1
ATOM 2896 C C . GLU A 1 372 ? 95.014 -18.289 -111.954 1.00 34.88 372 GLU A C 1
ATOM 2898 O O . GLU A 1 372 ? 95.425 -17.229 -112.421 1.00 34.88 372 GLU A O 1
ATOM 2903 N N . CYS A 1 373 ? 94.252 -18.326 -110.847 1.00 25.97 373 CYS A N 1
ATOM 2904 C CA . CYS A 1 373 ? 94.581 -17.688 -109.549 1.00 25.97 373 CYS A CA 1
ATOM 2905 C C . CYS A 1 373 ? 93.421 -17.853 -108.533 1.00 25.97 373 CYS A C 1
ATOM 2907 O O . CYS A 1 373 ? 92.276 -17.493 -108.800 1.00 25.97 373 CYS A O 1
ATOM 2909 N N . SER A 1 374 ? 93.748 -18.440 -107.382 1.00 36.81 374 SER A N 1
ATOM 2910 C CA . SER A 1 374 ? 92.935 -18.805 -106.206 1.00 36.81 374 SER A CA 1
ATOM 2911 C C . SER A 1 374 ? 92.828 -17.622 -105.204 1.00 36.81 374 SER A C 1
ATOM 2913 O O . SER A 1 374 ? 93.497 -16.616 -105.394 1.00 36.81 374 SER A O 1
ATOM 2915 N N . ALA A 1 375 ? 92.029 -17.594 -104.125 1.00 34.19 375 ALA A N 1
ATOM 2916 C CA . ALA A 1 375 ? 91.565 -18.644 -103.219 1.00 34.19 375 ALA A CA 1
ATOM 2917 C C . ALA A 1 375 ? 90.391 -18.173 -102.308 1.00 34.19 375 ALA A C 1
ATOM 2919 O O . ALA A 1 375 ? 90.362 -17.009 -101.930 1.00 34.19 375 ALA A O 1
ATOM 2920 N N . ALA A 1 376 ? 89.514 -19.134 -101.950 1.00 32.06 376 ALA A N 1
ATOM 2921 C CA . ALA A 1 376 ? 88.911 -19.481 -100.632 1.00 32.06 376 ALA A CA 1
ATOM 2922 C C . ALA A 1 376 ? 88.224 -18.387 -99.749 1.00 32.06 376 ALA A C 1
ATOM 2924 O O . ALA A 1 376 ? 88.699 -17.268 -99.673 1.00 32.06 376 ALA A O 1
ATOM 2925 N N . THR A 1 377 ? 87.118 -18.588 -99.004 1.00 36.94 377 THR A N 1
ATOM 2926 C CA . THR A 1 377 ? 86.542 -19.745 -98.267 1.00 36.94 377 THR A CA 1
ATOM 2927 C C . THR A 1 377 ? 85.057 -19.508 -97.868 1.00 36.94 377 THR A C 1
ATOM 2929 O O . THR A 1 377 ? 84.735 -18.385 -97.503 1.00 36.94 377 THR A O 1
ATOM 2932 N N . ALA A 1 378 ? 84.260 -20.600 -97.797 1.00 32.00 378 ALA A N 1
ATOM 2933 C CA . ALA A 1 378 ? 83.256 -20.996 -96.762 1.00 32.00 378 ALA A CA 1
ATOM 2934 C C . ALA A 1 378 ? 82.056 -20.066 -96.404 1.00 32.00 378 ALA A C 1
ATOM 2936 O O . ALA A 1 378 ? 82.204 -18.862 -96.322 1.00 32.00 378 ALA A O 1
ATOM 2937 N N . SER A 1 379 ? 80.845 -20.515 -96.036 1.00 32.88 379 SER A N 1
ATOM 2938 C CA . SER A 1 379 ? 80.179 -21.825 -95.966 1.00 32.88 379 SER A CA 1
ATOM 2939 C C . SER A 1 379 ? 78.657 -21.612 -95.810 1.00 32.88 379 SER A C 1
ATOM 2941 O O . SER A 1 379 ? 78.191 -20.656 -95.201 1.00 32.88 379 SER A O 1
ATOM 2943 N N . THR A 1 380 ? 77.947 -22.583 -96.369 1.00 32.47 380 THR A N 1
ATOM 2944 C CA . THR A 1 380 ? 76.546 -23.028 -96.370 1.00 32.47 380 THR A CA 1
ATOM 2945 C C . THR A 1 380 ? 75.688 -22.928 -95.096 1.00 32.47 380 THR A C 1
ATOM 2947 O O . THR A 1 380 ? 76.171 -22.989 -93.969 1.00 32.47 380 THR A O 1
ATOM 2950 N N . ALA A 1 381 ? 74.376 -22.907 -95.366 1.00 34.78 381 ALA A N 1
ATOM 2951 C CA . ALA A 1 381 ? 73.206 -23.039 -94.498 1.00 34.78 381 ALA A CA 1
ATOM 2952 C C . ALA A 1 381 ? 73.000 -24.430 -93.853 1.00 34.78 381 ALA A C 1
ATOM 2954 O O . ALA A 1 381 ? 73.437 -25.437 -94.403 1.00 34.78 381 ALA A O 1
ATOM 2955 N N . ALA A 1 382 ? 72.242 -24.455 -92.747 1.00 29.11 382 ALA A N 1
ATOM 2956 C CA . ALA A 1 382 ? 71.451 -25.564 -92.173 1.00 29.11 382 ALA A CA 1
ATOM 2957 C C . ALA A 1 382 ? 70.732 -25.023 -90.914 1.00 29.11 382 ALA A C 1
ATOM 2959 O O . ALA A 1 382 ? 71.266 -24.120 -90.280 1.00 29.11 382 ALA A O 1
ATOM 2960 N N . SER A 1 383 ? 69.604 -25.493 -90.386 1.00 30.88 383 SER A N 1
ATOM 2961 C CA . SER A 1 383 ? 68.441 -26.291 -90.796 1.00 30.88 383 SER A CA 1
ATOM 2962 C C . SER A 1 383 ? 67.446 -26.174 -89.622 1.00 30.88 383 SER A C 1
ATOM 2964 O O . SER A 1 383 ? 67.828 -25.816 -88.509 1.00 30.88 383 SER A O 1
ATOM 2966 N N . ALA A 1 384 ? 66.175 -26.467 -89.879 1.00 33.47 384 ALA A N 1
ATOM 2967 C CA . ALA A 1 384 ? 65.060 -26.435 -88.935 1.00 33.47 384 ALA A CA 1
ATOM 2968 C C . ALA A 1 384 ? 65.162 -27.441 -87.765 1.00 33.47 384 ALA A C 1
ATOM 2970 O O . ALA A 1 384 ? 65.725 -28.516 -87.954 1.00 33.47 384 ALA A O 1
ATOM 2971 N N . ALA A 1 385 ? 64.516 -27.134 -86.625 1.00 29.92 385 ALA A N 1
ATOM 2972 C CA . ALA A 1 385 ? 63.877 -28.106 -85.719 1.00 29.92 385 ALA A CA 1
ATOM 2973 C C . ALA A 1 385 ? 62.970 -27.418 -84.663 1.00 29.92 385 ALA A C 1
ATOM 2975 O O . ALA A 1 385 ? 63.401 -26.510 -83.961 1.00 29.92 385 ALA A O 1
ATOM 2976 N N . GLU A 1 386 ? 61.709 -27.864 -84.630 1.00 30.45 386 GLU A N 1
ATOM 2977 C CA . GLU A 1 386 ? 60.769 -28.082 -83.506 1.00 30.45 386 GLU A CA 1
ATOM 2978 C C . GLU A 1 386 ? 60.895 -27.305 -82.173 1.00 30.45 386 GLU A C 1
ATOM 2980 O O . GLU A 1 386 ? 61.895 -27.417 -81.474 1.00 30.45 386 GLU A O 1
ATOM 2985 N N . ALA A 1 387 ? 59.788 -26.671 -81.736 1.00 29.38 387 ALA A N 1
ATOM 2986 C CA . ALA A 1 387 ? 59.072 -26.985 -80.478 1.00 29.38 387 ALA A CA 1
ATOM 2987 C C . ALA A 1 387 ? 57.982 -25.938 -80.125 1.00 29.38 387 ALA A C 1
ATOM 2989 O O . ALA A 1 387 ? 58.207 -24.733 -80.163 1.00 29.38 387 ALA A O 1
ATOM 2990 N N . ALA A 1 388 ? 56.818 -26.420 -79.690 1.00 33.06 388 ALA A N 1
ATOM 2991 C CA . ALA A 1 388 ? 55.794 -25.726 -78.893 1.00 33.06 388 ALA A CA 1
ATOM 2992 C C . ALA A 1 388 ? 55.258 -26.747 -77.858 1.00 33.06 388 ALA A C 1
ATOM 2994 O O . ALA A 1 388 ? 55.477 -27.941 -78.082 1.00 33.06 388 ALA A O 1
ATOM 2995 N N . PRO A 1 389 ? 54.442 -26.410 -76.833 1.00 50.53 389 PRO A N 1
ATOM 2996 C CA . PRO A 1 389 ? 54.294 -25.210 -75.987 1.00 50.53 389 PRO A CA 1
ATOM 2997 C C . PRO A 1 389 ? 54.345 -25.581 -74.465 1.00 50.53 389 PRO A C 1
ATOM 2999 O O . PRO A 1 389 ? 54.559 -26.743 -74.141 1.00 50.53 389 PRO A O 1
ATOM 3002 N N . ALA A 1 390 ? 54.117 -24.625 -73.538 1.00 37.88 390 ALA A N 1
ATOM 3003 C CA . ALA A 1 390 ? 53.440 -24.781 -72.217 1.00 37.88 390 ALA A CA 1
ATOM 3004 C C . ALA A 1 390 ? 54.075 -23.961 -71.072 1.00 37.88 390 ALA A C 1
ATOM 3006 O O . ALA A 1 390 ? 55.083 -24.360 -70.491 1.00 37.88 390 ALA A O 1
ATOM 3007 N N . ALA A 1 391 ? 53.408 -22.881 -70.652 1.00 43.38 391 ALA A N 1
ATOM 3008 C CA . ALA A 1 391 ? 53.642 -22.252 -69.350 1.00 43.38 391 ALA A CA 1
ATOM 3009 C C . ALA A 1 391 ? 52.420 -21.442 -68.879 1.00 43.38 391 ALA A C 1
ATOM 3011 O O . ALA A 1 391 ? 52.531 -20.242 -68.696 1.00 43.38 391 ALA A O 1
ATOM 3012 N N . GLU A 1 392 ? 51.255 -22.075 -68.683 1.00 55.72 392 GLU A N 1
ATOM 3013 C CA . GLU A 1 392 ? 50.115 -21.390 -68.033 1.00 55.72 392 GLU A CA 1
ATOM 3014 C C . GLU A 1 392 ? 49.086 -22.332 -67.368 1.00 55.72 392 GLU A C 1
ATOM 3016 O O . GLU A 1 392 ? 47.910 -22.017 -67.260 1.00 55.72 392 GLU A O 1
ATOM 3021 N N . ASP A 1 393 ? 49.512 -23.506 -66.875 1.00 53.94 393 ASP A N 1
ATOM 3022 C CA . ASP A 1 393 ? 48.569 -24.532 -66.372 1.00 53.94 393 ASP A CA 1
ATOM 3023 C C . ASP A 1 393 ? 48.858 -25.038 -64.939 1.00 53.94 393 ASP A C 1
ATOM 3025 O O . ASP A 1 393 ? 48.469 -26.138 -64.539 1.00 53.94 393 ASP A O 1
ATOM 3029 N N . ARG A 1 394 ? 49.551 -24.230 -64.118 1.00 57.34 394 ARG A N 1
ATOM 3030 C CA . ARG A 1 394 ? 49.784 -24.523 -62.683 1.00 57.34 394 ARG A CA 1
ATOM 3031 C C . ARG A 1 394 ? 48.913 -23.713 -61.727 1.00 57.34 394 ARG A C 1
ATOM 3033 O O . ARG A 1 394 ? 48.630 -24.195 -60.632 1.00 57.34 394 ARG A O 1
ATOM 3040 N N . GLU A 1 395 ? 48.449 -22.532 -62.122 1.00 61.16 395 GLU A N 1
ATOM 3041 C CA . GLU A 1 395 ? 47.672 -21.652 -61.239 1.00 61.16 395 GLU A CA 1
ATOM 3042 C C . GLU A 1 395 ? 46.168 -21.967 -61.289 1.00 61.16 395 GLU A C 1
ATOM 3044 O O . GLU A 1 395 ? 45.516 -22.078 -60.247 1.00 61.16 395 GLU A O 1
ATOM 3049 N N . VAL A 1 396 ? 45.658 -22.310 -62.477 1.00 63.88 396 VAL A N 1
ATOM 3050 C CA . VAL A 1 396 ? 44.270 -22.751 -62.696 1.00 63.88 396 VAL A CA 1
ATOM 3051 C C . VAL A 1 396 ? 43.975 -24.076 -61.974 1.00 63.88 396 VAL A C 1
ATOM 3053 O O . VAL A 1 396 ? 42.938 -24.223 -61.327 1.00 63.88 396 VAL A O 1
ATOM 3056 N N . ARG A 1 397 ? 44.926 -25.022 -61.948 1.00 63.06 397 ARG A N 1
ATOM 3057 C CA . ARG A 1 397 ? 44.782 -26.288 -61.197 1.00 63.06 397 ARG A CA 1
ATOM 3058 C C . ARG A 1 397 ? 44.852 -26.105 -59.677 1.00 63.06 397 ARG A C 1
ATOM 3060 O O . ARG A 1 397 ? 44.266 -26.898 -58.940 1.00 63.06 397 ARG A O 1
ATOM 3067 N N . ARG A 1 398 ? 45.536 -25.060 -59.194 1.00 67.75 398 ARG A N 1
ATOM 3068 C CA . ARG A 1 398 ? 45.643 -24.737 -57.760 1.00 67.75 398 ARG A CA 1
ATOM 3069 C C . ARG A 1 398 ? 44.353 -24.101 -57.233 1.00 67.75 398 ARG A C 1
ATOM 3071 O O . ARG A 1 398 ? 43.942 -24.415 -56.118 1.00 67.75 398 ARG A O 1
ATOM 3078 N N . LEU A 1 399 ? 43.686 -23.285 -58.052 1.00 68.50 399 LEU A N 1
ATOM 3079 C CA . LEU A 1 399 ? 42.371 -22.711 -57.748 1.00 68.50 399 LEU A CA 1
ATOM 3080 C C . LEU A 1 399 ? 41.244 -23.753 -57.868 1.00 68.50 399 LEU A C 1
ATOM 3082 O O . LEU A 1 399 ? 40.400 -23.836 -56.979 1.00 68.50 399 LEU A O 1
ATOM 3086 N N . ALA A 1 400 ? 41.301 -24.649 -58.860 1.00 70.31 400 ALA A N 1
ATOM 3087 C CA . ALA A 1 400 ? 40.337 -25.748 -59.018 1.00 70.31 400 ALA A CA 1
ATOM 3088 C C . ALA A 1 400 ? 40.454 -26.868 -57.958 1.00 70.31 400 ALA A C 1
ATOM 3090 O O . ALA A 1 400 ? 39.587 -27.743 -57.877 1.00 70.31 400 ALA A O 1
ATOM 3091 N N . LYS A 1 401 ? 41.532 -26.895 -57.160 1.00 75.50 401 LYS A N 1
ATOM 3092 C CA . LYS A 1 401 ? 41.651 -27.772 -55.983 1.00 75.50 401 LYS A CA 1
ATOM 3093 C C . LYS A 1 401 ? 41.040 -27.124 -54.736 1.00 75.50 401 LYS A C 1
ATOM 3095 O O . LYS A 1 401 ? 40.293 -27.790 -54.036 1.00 75.50 401 LYS A O 1
ATOM 3100 N N . LYS A 1 402 ? 41.267 -25.821 -54.524 1.00 72.06 402 LYS A N 1
ATOM 3101 C CA . LYS A 1 402 ? 40.683 -25.066 -53.400 1.00 72.06 402 LYS A CA 1
ATOM 3102 C C . LYS A 1 402 ? 39.158 -24.942 -53.480 1.00 72.06 402 LYS A C 1
ATOM 3104 O O . LYS A 1 402 ? 38.501 -24.992 -52.454 1.00 72.06 402 LYS A O 1
ATOM 3109 N N . LEU A 1 403 ? 38.597 -24.842 -54.687 1.00 72.94 403 LEU A N 1
ATOM 3110 C CA . LEU A 1 403 ? 37.142 -24.810 -54.903 1.00 72.94 403 LEU A CA 1
ATOM 3111 C C . LEU A 1 403 ? 36.436 -26.155 -54.653 1.00 72.94 403 LEU A C 1
ATOM 3113 O O . LEU A 1 403 ? 35.224 -26.165 -54.517 1.00 72.94 403 LEU A O 1
ATOM 3117 N N . ARG A 1 404 ? 37.166 -27.278 -54.576 1.00 72.88 404 ARG A N 1
ATOM 3118 C CA . ARG A 1 404 ? 36.604 -28.605 -54.249 1.00 72.88 404 ARG A CA 1
ATOM 3119 C C . ARG A 1 404 ? 36.727 -28.984 -52.771 1.00 72.88 404 ARG A C 1
ATOM 3121 O O . ARG A 1 404 ? 36.250 -30.040 -52.389 1.00 72.88 404 ARG A O 1
ATOM 3128 N N . GLU A 1 405 ? 37.383 -28.150 -51.967 1.00 72.50 405 GLU A N 1
ATOM 3129 C CA . GLU A 1 405 ? 37.554 -28.334 -50.517 1.00 72.50 405 GLU A CA 1
ATOM 3130 C C . GLU A 1 405 ? 36.641 -27.379 -49.707 1.00 72.50 405 GLU A C 1
ATOM 3132 O O . GLU A 1 405 ? 36.800 -27.277 -48.495 1.00 72.50 405 GLU A O 1
ATOM 3137 N N . ILE A 1 406 ? 35.725 -26.650 -50.369 1.00 70.25 406 ILE A N 1
ATOM 3138 C CA . ILE A 1 406 ? 34.819 -25.646 -49.763 1.00 70.25 406 ILE A CA 1
ATOM 3139 C C . ILE A 1 406 ? 33.327 -26.061 -49.810 1.00 70.25 406 ILE A C 1
ATOM 3141 O O . ILE A 1 406 ? 32.510 -25.412 -49.162 1.00 70.25 406 ILE A O 1
ATOM 3145 N N . ASP A 1 407 ? 32.986 -27.169 -50.471 1.00 49.25 407 ASP A N 1
ATOM 3146 C CA . ASP A 1 407 ? 31.723 -27.901 -50.243 1.00 49.25 407 ASP A CA 1
ATOM 3147 C C . ASP A 1 407 ? 31.976 -29.069 -49.274 1.00 49.25 407 ASP A C 1
ATOM 3149 O O . ASP A 1 407 ? 31.026 -29.475 -48.564 1.00 49.25 407 ASP A O 1
#

Secondary structure (DSSP, 8-state):
------------------SS----HHHHHHHHHHHHHHHHHHHHHHHHHHHHHHHHHHHHHHHHHHHHHHHHHHHHHHHHHHHHHHHHS-THHHHHHHHHHHHHHHHHHHHHHHHHHHHHHHHHHHHHHHHHHHHHHHHHHHHHHHHHHHHHHHHHHHHHHHHHHHHHHHHHHHHHHHHHHHHHHHHHHHHHHHHHHHHHHHHHHHHHHHHHHHHHHHHHHHHHHHHHHHHHHHHHHHHHHHHHHHHHHHHHHHHHHHHHHHHHHHHHHHHHHHHHHHHHHHHHHHHHHHHHHHHHHHHHHHHHHHHGGGS---B-TTTS-BS--GGG-S------TTT--SS--TT--S-----------------------------------------S-SHHHHHHHHTTS--

Foldseek 3Di:
DDDPDPPPPPPPPPPDDDPDDPDDPVRVVVVVVVVVVVVVVVVVVVVVVVVVVVVVVVVVVVVVVVVVVVVVVVVVVVVVVLVVVCVVDDNPPSVVVVVVVVVVVVVVVVVVVVVVVVVVVVVVVVVVVVVVVVVVVVVVVVVVVVVVVVVVVVVVVVVVVVVVVVVVVVVVVVVVVVVVVVVVVVVVVVVVVVVVVVVVVVVVVVVVVVVVVVVVVVVVVVVVVVVVVVVVVVVVVVVVVVVVVVVVVVVVVVVVVVVVVVVVVVVVVVVVVVVVVVVVVVVVVVVVVVVVVVVVVVVVVVVVVVVVVPPADDAAPPPGDGDDYDPDDPDDDDAEPPPGDDDDYDPDDPDDDDDDDDDDDDDDDDDDDDDDDDDDDDDDDDDDDDDDDDDDPPVVVVVVVVVVVPD